Protein AF-A0AAE1UMB3-F1 (afdb_monomer_lite)

InterPro domains:
  IPR001263 Phosphoinositide 3-kinase, accessory (PIK) domain [PF00613] (121-258)
  IPR001263 Phosphoinositide 3-kinase, accessory (PIK) domain [PS51545] (76-251)
  IPR001263 Phosphoinositide 3-kinase, accessory (PIK) domain [SM00145] (77-269)
  IPR015433 Phosphatidylinositol 3-/4-kinase [PTHR10048] (35-441)
  IPR016024 Armadillo-type fold [SSF48371] (66-248)
  IPR042236 Phosphoinositide 3-kinase, accessory (PIK) domain superfamily [G3DSA:1.25.40.70] (100-262)

Organism: NCBI:txid243964

Structure (mmCIF, N/CA/C/O backbone):
data_AF-A0AAE1UMB3-F1
#
_entry.id   AF-A0AAE1UMB3-F1
#
loop_
_atom_site.group_PDB
_atom_site.id
_atom_site.type_symbol
_atom_site.label_atom_id
_atom_site.label_alt_id
_atom_site.label_comp_id
_atom_site.label_asym_id
_atom_site.label_entity_id
_atom_site.label_seq_id
_atom_site.pdbx_PDB_ins_code
_atom_site.Cartn_x
_atom_site.Cartn_y
_atom_site.Cartn_z
_atom_site.occupancy
_atom_site.B_iso_or_equiv
_atom_site.auth_seq_id
_atom_site.auth_comp_id
_atom_site.auth_asym_id
_atom_site.auth_atom_id
_atom_site.pdbx_PDB_model_num
ATOM 1 N N . MET A 1 1 ? -1.606 -32.234 -23.455 1.00 69.06 1 MET A N 1
ATOM 2 C CA . MET A 1 1 ? -0.488 -33.076 -23.943 1.00 69.06 1 MET A CA 1
ATOM 3 C C . MET A 1 1 ? 0.681 -33.074 -22.964 1.00 69.06 1 MET A C 1
ATOM 5 O O . MET A 1 1 ? 0.709 -33.967 -22.136 1.00 69.06 1 MET A O 1
ATOM 9 N N . LEU A 1 2 ? 1.576 -32.078 -22.956 1.00 71.38 2 LEU A N 1
ATOM 10 C CA . LEU A 1 2 ? 2.803 -32.092 -22.127 1.00 71.38 2 LEU A CA 1
ATOM 11 C C . LEU A 1 2 ? 2.550 -32.263 -20.606 1.00 71.38 2 LEU A C 1
ATOM 13 O O . LEU A 1 2 ? 3.271 -32.987 -19.930 1.00 71.38 2 LEU A O 1
ATOM 17 N N . GLU A 1 3 ? 1.472 -31.671 -20.087 1.00 73.88 3 GLU A N 1
ATOM 18 C CA . GLU A 1 3 ? 1.009 -31.843 -18.697 1.00 73.88 3 GLU A CA 1
ATOM 19 C C . GLU A 1 3 ? 0.528 -33.277 -18.398 1.00 73.88 3 GLU A C 1
ATOM 21 O O . GLU A 1 3 ? 0.853 -33.836 -17.355 1.00 73.88 3 GLU A O 1
ATOM 26 N N . ILE A 1 4 ? -0.154 -33.908 -19.361 1.00 75.56 4 ILE A N 1
ATOM 27 C CA . ILE A 1 4 ? -0.625 -35.300 -19.279 1.00 75.56 4 ILE A CA 1
ATOM 28 C C . ILE A 1 4 ? 0.569 -36.263 -19.295 1.00 75.56 4 ILE A C 1
ATOM 30 O O . ILE A 1 4 ? 0.619 -37.154 -18.459 1.00 75.56 4 ILE A O 1
ATOM 34 N N . LEU A 1 5 ? 1.572 -36.039 -20.154 1.00 76.50 5 LEU A N 1
ATOM 35 C CA . LEU A 1 5 ? 2.830 -36.806 -20.147 1.00 76.50 5 LEU A CA 1
ATOM 36 C C . LEU A 1 5 ? 3.576 -36.684 -18.808 1.00 76.50 5 LEU A C 1
ATOM 38 O O . LEU A 1 5 ? 4.099 -37.666 -18.295 1.00 76.50 5 LEU A O 1
ATOM 42 N N . ASN A 1 6 ? 3.597 -35.495 -18.197 1.00 77.56 6 ASN A N 1
ATOM 43 C CA . ASN A 1 6 ? 4.201 -35.304 -16.875 1.00 77.56 6 ASN A CA 1
ATOM 44 C C . ASN A 1 6 ? 3.431 -36.060 -15.772 1.00 77.56 6 ASN A C 1
ATOM 46 O O . ASN A 1 6 ? 4.038 -36.564 -14.832 1.00 77.56 6 ASN A O 1
ATOM 50 N N . VAL A 1 7 ? 2.103 -36.171 -15.878 1.00 77.69 7 VAL A N 1
ATOM 51 C CA . VAL A 1 7 ? 1.281 -36.973 -14.956 1.00 77.69 7 VAL A CA 1
ATOM 52 C C . VAL A 1 7 ? 1.463 -38.477 -15.203 1.00 77.69 7 VAL A C 1
ATOM 54 O O . VAL A 1 7 ? 1.758 -39.208 -14.261 1.00 77.69 7 VAL A O 1
ATOM 57 N N . LEU A 1 8 ? 1.405 -38.954 -16.448 1.00 76.62 8 LEU A N 1
ATOM 58 C CA . LEU A 1 8 ? 1.645 -40.363 -16.789 1.00 76.62 8 LEU A CA 1
ATOM 59 C C . LEU A 1 8 ? 3.060 -40.815 -16.379 1.00 76.62 8 LEU A C 1
ATOM 61 O O . LEU A 1 8 ? 3.196 -41.821 -15.682 1.00 76.62 8 LEU A O 1
ATOM 65 N N . GLY A 1 9 ? 4.091 -40.007 -16.640 1.00 77.12 9 GLY A N 1
ATOM 66 C CA . GLY A 1 9 ? 5.466 -40.250 -16.187 1.00 77.12 9 GLY A CA 1
ATOM 67 C C . GLY A 1 9 ? 5.675 -40.198 -14.661 1.00 77.12 9 GLY A C 1
ATOM 68 O O . GLY A 1 9 ? 6.664 -40.744 -14.160 1.00 77.12 9 GLY A O 1
ATOM 69 N N . LYS A 1 10 ? 4.752 -39.589 -13.897 1.00 77.94 10 LYS A N 1
ATOM 70 C CA . LYS A 1 10 ? 4.671 -39.743 -12.429 1.00 77.94 10 LYS A CA 1
ATOM 71 C C . LYS A 1 10 ? 3.988 -41.062 -12.042 1.00 77.94 10 LYS A C 1
ATOM 73 O O . LYS A 1 10 ? 4.470 -41.721 -11.127 1.00 77.94 10 LYS A O 1
ATOM 78 N N . SER A 1 11 ? 2.939 -41.488 -12.759 1.00 74.81 11 SER A N 1
ATOM 79 C CA . SER A 1 11 ? 2.193 -42.737 -12.483 1.00 74.81 11 SER A CA 1
ATOM 80 C C . SER A 1 11 ? 3.076 -43.994 -12.474 1.00 74.81 11 SER A C 1
ATOM 82 O O . SER A 1 11 ? 2.797 -44.945 -11.742 1.00 74.81 11 SER A O 1
ATOM 84 N N . LEU A 1 12 ? 4.165 -43.973 -13.252 1.00 74.81 12 LEU A N 1
ATOM 85 C CA . LEU A 1 12 ? 5.166 -45.040 -13.360 1.00 74.81 12 LEU A CA 1
ATOM 86 C C . LEU A 1 12 ? 6.055 -45.204 -12.114 1.00 74.81 12 LEU A C 1
ATOM 88 O O . LEU A 1 12 ? 6.785 -46.191 -12.025 1.00 74.81 12 LEU A O 1
ATOM 92 N N . LYS A 1 13 ? 6.029 -44.233 -11.190 1.00 75.62 13 LYS A N 1
ATOM 93 C CA . LYS A 1 13 ? 6.886 -44.156 -9.991 1.00 75.62 13 LYS A CA 1
ATOM 94 C C . LYS A 1 13 ? 6.116 -44.289 -8.674 1.00 75.62 13 LYS A C 1
ATOM 96 O O . LYS A 1 13 ? 6.735 -44.238 -7.615 1.00 75.62 13 LYS A O 1
ATOM 101 N N . LEU A 1 14 ? 4.791 -44.395 -8.743 1.00 71.44 14 LEU A N 1
ATOM 102 C CA . LEU A 1 14 ? 3.937 -44.661 -7.589 1.00 71.44 14 LEU A CA 1
ATOM 103 C C . LEU A 1 14 ? 3.948 -46.162 -7.284 1.00 71.44 14 LEU A C 1
ATOM 105 O O . LEU A 1 14 ? 4.158 -46.972 -8.191 1.00 71.44 14 LEU A O 1
ATOM 109 N N . ASP A 1 15 ? 3.710 -46.522 -6.023 1.00 64.75 15 ASP A N 1
ATOM 110 C CA . ASP A 1 15 ? 3.503 -47.918 -5.639 1.00 64.75 15 ASP A CA 1
ATOM 111 C C . ASP A 1 15 ? 2.276 -48.492 -6.387 1.00 64.75 15 ASP A C 1
ATOM 113 O O . ASP A 1 15 ? 1.449 -47.766 -6.945 1.00 64.75 15 ASP A O 1
ATOM 117 N N . ILE A 1 16 ? 2.173 -49.813 -6.454 1.00 63.59 16 ILE A N 1
ATOM 118 C CA . ILE A 1 16 ? 1.037 -50.515 -7.062 1.00 63.59 16 ILE A CA 1
ATOM 119 C C . ILE A 1 16 ? -0.040 -50.799 -5.997 1.00 63.59 16 ILE A C 1
ATOM 121 O O . ILE A 1 16 ? -1.206 -50.971 -6.336 1.00 63.59 16 ILE A O 1
ATOM 125 N N . ASN A 1 17 ? 0.334 -50.803 -4.712 1.00 62.38 17 ASN A N 1
ATOM 126 C CA . ASN A 1 17 ? -0.489 -51.302 -3.605 1.00 62.38 17 ASN A CA 1
ATOM 127 C C . ASN A 1 17 ? -1.346 -50.235 -2.884 1.00 62.38 17 ASN A C 1
ATOM 129 O O . ASN A 1 17 ? -2.020 -50.570 -1.911 1.00 62.38 17 ASN A O 1
ATOM 133 N N . GLU A 1 18 ? -1.333 -48.967 -3.312 1.00 59.94 18 GLU A N 1
ATOM 134 C CA . GLU A 1 18 ? -2.235 -47.932 -2.775 1.00 59.94 18 GLU A CA 1
ATOM 135 C C . GLU A 1 18 ? -3.535 -47.884 -3.602 1.00 59.94 18 GLU A C 1
ATOM 137 O O . GLU A 1 18 ? -3.507 -47.720 -4.821 1.00 59.94 18 GLU A O 1
ATOM 142 N N . GLU A 1 19 ? -4.697 -48.034 -2.962 1.00 51.94 19 GLU A N 1
ATOM 143 C CA . GLU A 1 19 ? -5.986 -48.015 -3.669 1.00 51.94 19 GLU A CA 1
ATOM 144 C C . GLU A 1 19 ? -6.413 -46.583 -4.065 1.00 51.94 19 GLU A C 1
ATOM 146 O O . GLU A 1 19 ? -6.295 -45.644 -3.278 1.00 51.94 19 GLU A O 1
ATOM 151 N N . ASN A 1 20 ? -7.008 -46.443 -5.260 1.00 54.75 20 ASN A N 1
ATOM 152 C CA . ASN A 1 20 ? -7.552 -45.206 -5.862 1.00 54.75 20 ASN A CA 1
ATOM 153 C C . ASN A 1 20 ? -6.532 -44.164 -6.379 1.00 54.75 20 ASN A C 1
ATOM 155 O O . ASN A 1 20 ? -6.487 -43.016 -5.935 1.00 54.75 20 ASN A O 1
ATOM 159 N N . PHE A 1 21 ? -5.795 -44.520 -7.436 1.00 66.81 21 PHE A N 1
ATOM 160 C CA . PHE A 1 21 ? -4.943 -43.591 -8.193 1.00 66.81 21 PHE A CA 1
ATOM 161 C C . PHE A 1 21 ? -5.712 -42.684 -9.178 1.00 66.81 21 PHE A C 1
ATOM 163 O O . PHE A 1 21 ? -5.588 -42.819 -10.400 1.00 66.81 21 PHE A O 1
ATOM 170 N N . GLU A 1 22 ? -6.460 -41.711 -8.655 1.00 67.44 22 GLU A N 1
ATOM 171 C CA . GLU A 1 22 ? -6.911 -40.543 -9.427 1.00 67.44 22 GLU A CA 1
ATOM 172 C C . GLU A 1 22 ? -5.889 -39.402 -9.350 1.00 67.44 22 GLU A C 1
ATOM 174 O O . GLU A 1 22 ? -5.685 -38.801 -8.295 1.00 67.44 22 GLU A O 1
ATOM 179 N N . MET A 1 23 ? -5.284 -39.039 -10.484 1.00 70.00 23 MET A N 1
ATOM 180 C CA . MET A 1 23 ? -4.438 -37.845 -10.579 1.00 70.00 23 MET A CA 1
ATOM 181 C C . MET A 1 23 ? -5.160 -36.711 -11.303 1.00 70.00 23 MET A C 1
ATOM 183 O O . MET A 1 23 ? -5.593 -36.863 -12.444 1.00 70.00 23 MET A O 1
ATOM 187 N N . LYS A 1 24 ? -5.262 -35.550 -10.650 1.00 73.25 24 LYS A N 1
ATOM 188 C CA . LYS A 1 24 ? -5.774 -34.313 -11.257 1.00 73.25 24 LYS A CA 1
ATOM 189 C C . LYS A 1 24 ? -4.724 -33.689 -12.178 1.00 73.25 24 LYS A C 1
ATOM 191 O O . LYS A 1 24 ? -3.527 -33.780 -11.909 1.00 73.25 24 LYS A O 1
ATOM 196 N N . LEU A 1 25 ? -5.187 -33.036 -13.240 1.00 74.56 25 LEU A N 1
ATOM 197 C CA . LEU A 1 25 ? -4.378 -32.119 -14.042 1.00 74.56 25 LEU A CA 1
ATOM 198 C C . LEU A 1 25 ? -4.429 -30.725 -13.400 1.00 74.56 25 LEU A C 1
ATOM 200 O O . LEU A 1 25 ? -5.499 -30.268 -13.000 1.00 74.56 25 LEU A O 1
ATOM 204 N N . ASP A 1 26 ? -3.282 -30.053 -13.294 1.00 63.38 26 ASP A N 1
ATOM 205 C CA . ASP A 1 26 ? -3.151 -28.785 -12.560 1.00 63.38 26 ASP A CA 1
ATOM 206 C C . ASP A 1 26 ? -3.945 -27.638 -13.217 1.00 63.38 26 ASP A C 1
ATOM 208 O O . ASP A 1 26 ? -4.299 -26.667 -12.549 1.00 63.38 26 ASP A O 1
ATOM 212 N N . LYS A 1 27 ? -4.214 -27.726 -14.530 1.00 66.81 27 LYS A N 1
ATOM 213 C CA . LYS A 1 27 ? -4.823 -26.641 -15.328 1.00 66.81 27 LYS A CA 1
ATOM 214 C C . LYS A 1 27 ? -6.141 -26.995 -16.013 1.00 66.81 27 LYS A C 1
ATOM 216 O O . LYS A 1 27 ? -6.671 -26.172 -16.759 1.00 66.81 27 LYS A O 1
ATOM 221 N N . ILE A 1 28 ? -6.653 -28.213 -15.833 1.00 73.62 28 ILE A N 1
ATOM 222 C CA . ILE A 1 28 ? -7.820 -28.718 -16.571 1.00 73.62 28 ILE A CA 1
ATOM 223 C C . ILE A 1 28 ? -8.688 -29.559 -15.619 1.00 73.62 28 ILE A C 1
ATOM 225 O O . ILE A 1 28 ? -8.135 -30.418 -14.936 1.00 73.62 28 ILE A O 1
ATOM 229 N N . PRO A 1 29 ? -10.026 -29.381 -15.569 1.00 72.69 29 PRO A N 1
ATOM 230 C CA . PRO A 1 29 ? -10.909 -30.087 -14.630 1.00 72.69 29 PRO A CA 1
ATOM 231 C C . PRO A 1 29 ? -11.186 -31.558 -15.018 1.00 72.69 29 PRO A C 1
ATOM 233 O O . PRO A 1 29 ? -12.328 -32.008 -14.997 1.00 72.69 29 PRO A O 1
ATOM 236 N N . TYR A 1 30 ? -10.142 -32.317 -15.359 1.00 74.12 30 TYR A N 1
ATOM 237 C CA . TYR A 1 30 ? -10.202 -33.754 -15.629 1.00 74.12 30 TYR A CA 1
ATOM 238 C C . TYR A 1 30 ? -9.194 -34.513 -14.758 1.00 74.12 30 TYR A C 1
ATOM 240 O O . TYR A 1 30 ? -8.055 -34.073 -14.570 1.00 74.12 30 TYR A O 1
ATOM 248 N N . THR A 1 31 ? -9.613 -35.671 -14.251 1.00 77.81 31 THR A N 1
ATOM 249 C CA . THR A 1 31 ? -8.753 -36.657 -13.591 1.00 77.81 31 THR A CA 1
ATOM 250 C C . THR A 1 31 ? -8.310 -37.742 -14.568 1.00 77.81 31 THR A C 1
ATOM 252 O O . THR A 1 31 ? -9.010 -38.085 -15.520 1.00 77.81 31 THR A O 1
ATOM 255 N N . ILE A 1 32 ? -7.121 -38.288 -14.325 1.00 75.38 32 ILE A N 1
ATOM 256 C CA . ILE A 1 32 ? -6.604 -39.489 -14.975 1.00 75.38 32 ILE A CA 1
ATOM 257 C C . ILE A 1 32 ? -6.656 -40.611 -13.940 1.00 75.38 32 ILE A C 1
ATOM 259 O O . ILE A 1 32 ? -5.933 -40.569 -12.942 1.00 75.38 32 ILE A O 1
ATOM 263 N N . HIS A 1 33 ? -7.498 -41.614 -14.189 1.00 77.19 33 HIS A N 1
ATOM 264 C CA . HIS A 1 33 ? -7.456 -42.881 -13.463 1.00 77.19 33 HIS A CA 1
ATOM 265 C C . HIS A 1 33 ? -6.247 -43.683 -13.957 1.00 77.19 33 HIS A C 1
ATOM 267 O O . HIS A 1 33 ? -6.112 -43.936 -15.157 1.00 77.19 33 HIS A O 1
ATOM 273 N N . CYS A 1 34 ? -5.351 -44.071 -13.054 1.00 69.56 34 CYS A N 1
ATOM 274 C CA . CYS A 1 34 ? -4.187 -44.876 -13.419 1.00 69.56 34 CYS A CA 1
ATOM 275 C C . CYS A 1 34 ? -4.557 -46.360 -13.472 1.00 69.56 34 CYS A C 1
ATOM 277 O O . CYS A 1 34 ? -5.258 -46.856 -12.595 1.00 69.56 34 CYS A O 1
ATOM 279 N N . ALA A 1 35 ? -4.035 -47.084 -14.463 1.00 70.69 35 ALA A N 1
ATOM 280 C CA . ALA A 1 35 ? -4.241 -48.526 -14.563 1.00 70.69 35 ALA A CA 1
ATOM 281 C C . ALA A 1 35 ? -3.653 -49.287 -13.357 1.00 70.69 35 ALA A C 1
ATOM 283 O O . ALA A 1 35 ? -2.654 -48.868 -12.764 1.00 70.69 35 ALA A O 1
ATOM 284 N N . GLU A 1 36 ? -4.252 -50.432 -13.036 1.00 67.19 36 GLU A N 1
ATOM 285 C CA . GLU A 1 36 ? -3.910 -51.267 -11.874 1.00 67.19 36 GLU A CA 1
ATOM 286 C C . GLU A 1 36 ? -2.511 -51.902 -11.974 1.00 67.19 36 GLU A C 1
ATOM 288 O O . GLU A 1 36 ? -1.860 -52.130 -10.963 1.00 67.19 36 GLU A O 1
ATOM 293 N N . THR A 1 37 ? -2.004 -52.143 -13.187 1.00 76.44 37 THR A N 1
ATOM 294 C CA . THR A 1 37 ? -0.713 -52.816 -13.428 1.00 76.44 37 THR A CA 1
ATOM 295 C C . THR A 1 37 ? 0.318 -51.893 -14.074 1.00 76.44 37 THR A C 1
ATOM 297 O O . THR A 1 37 ? -0.013 -51.143 -14.999 1.00 76.44 37 THR A O 1
ATOM 300 N N . GLN A 1 38 ? 1.587 -52.010 -13.668 1.00 75.94 38 GLN A N 1
ATOM 301 C CA . GLN A 1 38 ? 2.686 -51.177 -14.176 1.00 75.94 38 GLN A CA 1
ATOM 302 C C . GLN A 1 38 ? 2.889 -51.297 -15.697 1.00 75.94 38 GLN A C 1
ATOM 304 O O . GLN A 1 38 ? 3.101 -50.277 -16.350 1.00 75.94 38 GLN A O 1
ATOM 309 N N . ASP A 1 39 ? 2.740 -52.495 -16.272 1.00 78.44 39 ASP A N 1
ATOM 310 C CA . ASP A 1 39 ? 2.879 -52.727 -17.719 1.00 78.44 39 ASP A CA 1
ATOM 311 C C . ASP A 1 39 ? 1.848 -51.930 -18.533 1.00 78.44 39 ASP A C 1
ATOM 313 O O . ASP A 1 39 ? 2.180 -51.311 -19.542 1.00 78.44 39 ASP A O 1
ATOM 317 N N . VAL A 1 40 ? 0.599 -51.866 -18.058 1.00 79.69 40 VAL A N 1
ATOM 318 C CA . VAL A 1 40 ? -0.459 -51.068 -18.700 1.00 79.69 40 VAL A CA 1
ATOM 319 C C . VAL A 1 40 ? -0.208 -49.567 -18.517 1.00 79.69 40 VAL A C 1
ATOM 321 O O . VAL A 1 40 ? -0.443 -48.807 -19.455 1.00 79.69 40 VAL A O 1
ATOM 324 N N . ARG A 1 41 ? 0.346 -49.116 -17.378 1.00 78.81 41 ARG A N 1
ATOM 325 C CA . ARG A 1 41 ? 0.790 -47.713 -17.230 1.00 78.81 41 ARG A CA 1
ATOM 326 C C . ARG A 1 41 ? 1.901 -47.369 -18.234 1.00 78.81 41 ARG A C 1
ATOM 328 O O . ARG A 1 41 ? 1.836 -46.311 -18.854 1.00 78.81 41 ARG A O 1
ATOM 335 N N . GLN A 1 42 ? 2.874 -48.263 -18.447 1.00 80.31 42 GLN A N 1
ATOM 336 C CA . GLN A 1 42 ? 3.936 -48.083 -19.451 1.00 80.31 42 GLN A CA 1
ATOM 337 C C . GLN A 1 42 ? 3.384 -48.085 -20.883 1.00 80.31 42 GLN A C 1
ATOM 339 O O . GLN A 1 42 ? 3.784 -47.249 -21.690 1.00 80.31 42 GLN A O 1
ATOM 344 N N . ALA A 1 43 ? 2.436 -48.973 -21.197 1.00 83.00 43 ALA A N 1
ATOM 345 C CA . ALA A 1 43 ? 1.781 -49.008 -22.502 1.00 83.00 43 ALA A CA 1
ATOM 346 C C . ALA A 1 43 ? 0.992 -47.718 -22.790 1.00 83.00 43 ALA A C 1
ATOM 348 O O . ALA A 1 43 ? 1.094 -47.183 -23.891 1.00 83.00 43 ALA A O 1
ATOM 349 N N . ILE A 1 44 ? 0.262 -47.183 -21.802 1.00 81.88 44 ILE A N 1
ATOM 350 C CA . ILE A 1 44 ? -0.487 -45.921 -21.928 1.00 81.88 44 ILE A CA 1
ATOM 351 C C . ILE A 1 44 ? 0.458 -44.722 -22.085 1.00 81.88 44 ILE A C 1
ATOM 353 O O . ILE A 1 44 ? 0.221 -43.884 -22.952 1.00 81.88 44 ILE A O 1
ATOM 357 N N . ASP A 1 45 ? 1.536 -44.634 -21.298 1.00 80.75 45 ASP A N 1
ATOM 358 C CA . ASP A 1 45 ? 2.537 -43.565 -21.444 1.00 80.75 45 ASP A CA 1
ATOM 359 C C . ASP A 1 45 ? 3.228 -43.626 -22.819 1.00 80.75 45 ASP A C 1
ATOM 361 O O . ASP A 1 45 ? 3.380 -42.604 -23.488 1.00 80.75 45 ASP A O 1
ATOM 365 N N . SER A 1 46 ? 3.555 -44.831 -23.299 1.00 80.69 46 SER A N 1
ATOM 366 C CA . SER A 1 46 ? 4.174 -45.044 -24.611 1.00 80.69 46 SER A CA 1
ATOM 367 C C . SER A 1 46 ? 3.235 -44.715 -25.782 1.00 80.69 46 SER A C 1
ATOM 369 O O . SER A 1 46 ? 3.643 -43.990 -26.689 1.00 80.69 46 SER A O 1
ATOM 371 N N . ASP A 1 47 ? 1.974 -45.162 -25.749 1.00 82.56 47 ASP A N 1
ATOM 372 C CA . ASP A 1 47 ? 0.952 -44.843 -26.761 1.00 82.56 47 ASP A CA 1
ATOM 373 C C . ASP A 1 47 ? 0.608 -43.344 -26.762 1.00 82.56 47 ASP A C 1
ATOM 375 O O . ASP A 1 47 ? 0.580 -42.706 -27.816 1.00 82.56 47 ASP A O 1
ATOM 379 N N . PHE A 1 48 ? 0.436 -42.730 -25.588 1.00 80.56 48 PHE A N 1
ATOM 380 C CA . PHE A 1 48 ? 0.183 -41.292 -25.496 1.00 80.56 48 PHE A CA 1
ATOM 381 C C . PHE A 1 48 ? 1.395 -40.466 -25.963 1.00 80.56 48 PHE A C 1
ATOM 383 O O . PHE A 1 48 ? 1.228 -39.469 -26.666 1.00 80.56 48 PHE A O 1
ATOM 390 N N . SER A 1 49 ? 2.619 -40.907 -25.657 1.00 77.50 49 SER A N 1
ATOM 391 C CA . SER A 1 49 ? 3.862 -40.315 -26.172 1.00 77.50 49 SER A CA 1
ATOM 392 C C . SER A 1 49 ? 4.004 -40.474 -27.690 1.00 77.50 49 SER A C 1
ATOM 394 O O . SER A 1 49 ? 4.428 -39.533 -28.365 1.00 77.50 49 SER A O 1
ATOM 396 N N . ALA A 1 50 ? 3.597 -41.611 -28.261 1.00 78.06 50 ALA A N 1
ATOM 397 C CA . ALA A 1 50 ? 3.560 -41.820 -29.707 1.00 78.06 50 ALA A CA 1
ATOM 398 C C . ALA A 1 50 ? 2.548 -40.881 -30.388 1.00 78.06 50 ALA A C 1
ATOM 400 O O . ALA A 1 50 ? 2.915 -40.159 -31.313 1.00 78.06 50 ALA A O 1
ATOM 401 N N . ARG A 1 51 ? 1.318 -40.772 -29.873 1.00 73.75 51 ARG A N 1
ATOM 402 C CA . ARG A 1 51 ? 0.292 -39.850 -30.403 1.00 73.75 51 ARG A CA 1
ATOM 403 C C . ARG A 1 51 ? 0.663 -38.375 -30.227 1.00 73.75 51 ARG A C 1
ATOM 405 O O . ARG A 1 51 ? 0.389 -37.550 -31.095 1.00 73.75 51 ARG A O 1
ATOM 412 N N . CYS A 1 52 ? 1.369 -38.016 -29.153 1.00 67.81 52 CYS A N 1
ATOM 413 C CA . CYS A 1 52 ? 1.973 -36.685 -29.029 1.00 67.81 52 CYS A CA 1
ATOM 414 C C . CYS A 1 52 ? 3.051 -36.412 -30.096 1.00 67.81 52 CYS A C 1
ATOM 416 O O . CYS A 1 52 ? 3.278 -35.252 -30.429 1.00 67.81 52 CYS A O 1
ATOM 418 N N . GLN A 1 53 ? 3.691 -37.441 -30.662 1.00 63.12 53 GLN A N 1
ATOM 419 C CA . GLN A 1 53 ? 4.613 -37.296 -31.795 1.00 63.12 53 GLN A CA 1
ATOM 420 C C . GLN A 1 53 ? 3.911 -37.265 -33.160 1.00 63.12 53 GLN A C 1
ATOM 422 O O . GLN A 1 53 ? 4.508 -36.752 -34.107 1.00 63.12 53 GLN A O 1
ATOM 427 N N . GLU A 1 54 ? 2.681 -37.774 -33.269 1.00 59.75 54 GLU A N 1
ATOM 428 C CA . GLU A 1 54 ? 1.809 -37.570 -34.437 1.00 59.75 54 GLU A CA 1
ATOM 429 C C . GLU A 1 54 ? 1.295 -36.121 -34.491 1.00 59.75 54 GLU A C 1
ATOM 431 O O . GLU A 1 54 ? 1.213 -35.531 -35.564 1.00 59.75 54 GLU A O 1
ATOM 436 N N . HIS A 1 55 ? 1.063 -35.493 -33.333 1.00 59.81 55 HIS A N 1
ATOM 437 C CA . HIS A 1 55 ? 0.735 -34.067 -33.203 1.00 59.81 55 HIS A CA 1
ATOM 438 C C . HIS A 1 55 ? 1.956 -33.118 -33.218 1.00 59.81 55 HIS A C 1
ATOM 440 O O . HIS A 1 55 ? 1.916 -32.045 -32.609 1.00 59.81 55 HIS A O 1
ATOM 446 N N . LYS A 1 56 ? 3.035 -33.470 -33.932 1.00 60.25 56 LYS A N 1
ATOM 447 C CA . LYS A 1 56 ? 4.124 -32.522 -34.236 1.00 60.25 56 LYS A CA 1
ATOM 448 C C . LYS A 1 56 ? 3.601 -31.393 -35.118 1.00 60.25 56 LYS A C 1
ATOM 450 O O . LYS A 1 56 ? 2.938 -31.645 -36.121 1.00 60.25 56 LYS A O 1
ATOM 455 N N . ILE A 1 57 ? 3.940 -30.152 -34.778 1.00 66.25 57 ILE A N 1
ATOM 456 C CA . ILE A 1 57 ? 3.581 -29.002 -35.615 1.00 66.25 57 ILE A CA 1
ATOM 457 C C . ILE A 1 57 ? 4.516 -28.993 -36.832 1.00 66.25 57 ILE A C 1
ATOM 459 O O . ILE A 1 57 ? 5.739 -29.080 -36.690 1.00 66.25 57 ILE A O 1
ATOM 463 N N . GLU A 1 58 ? 3.964 -28.891 -38.044 1.00 73.12 58 GLU A N 1
ATOM 464 C CA . GLU A 1 58 ? 4.781 -28.826 -39.259 1.00 73.12 58 GLU A CA 1
ATOM 465 C C . GLU A 1 58 ? 5.768 -27.646 -39.184 1.00 73.12 58 GLU A C 1
ATOM 467 O O . GLU A 1 58 ? 5.398 -26.508 -38.898 1.00 73.12 58 GLU A O 1
ATOM 472 N N . GLY A 1 59 ? 7.058 -27.928 -39.393 1.00 75.00 59 GLY A N 1
ATOM 473 C CA . GLY A 1 59 ? 8.134 -26.939 -39.257 1.00 75.00 59 GLY A CA 1
ATOM 474 C C . GLY A 1 59 ? 8.688 -26.725 -37.837 1.00 75.00 59 GLY A C 1
ATOM 475 O O . GLY A 1 59 ? 9.660 -25.984 -37.691 1.00 75.00 59 GLY A O 1
ATOM 476 N N . GLU A 1 60 ? 8.179 -27.395 -36.795 1.00 80.19 60 GLU A N 1
ATOM 477 C CA . GLU A 1 60 ? 8.675 -27.254 -35.408 1.00 80.19 60 GLU A CA 1
ATOM 478 C C . GLU A 1 60 ? 10.185 -27.536 -35.272 1.00 80.19 60 GLU A C 1
ATOM 480 O O . GLU A 1 60 ? 10.905 -26.818 -34.571 1.00 80.19 60 GLU A O 1
ATOM 485 N N . ASN A 1 61 ? 10.698 -28.523 -36.013 1.00 80.88 61 ASN A N 1
ATOM 486 C CA . ASN A 1 61 ? 12.131 -28.830 -36.077 1.00 80.88 61 ASN A CA 1
ATOM 487 C C . ASN A 1 61 ? 12.949 -27.669 -36.674 1.00 80.88 61 ASN A C 1
ATOM 489 O O . ASN A 1 61 ? 14.056 -27.385 -36.213 1.00 80.88 61 ASN A O 1
ATOM 493 N N . SER A 1 62 ? 12.407 -26.962 -37.669 1.00 83.81 62 SER A N 1
ATOM 494 C CA . SER A 1 62 ? 13.040 -25.789 -38.285 1.00 83.81 62 SER A CA 1
ATOM 495 C C . SER A 1 62 ? 13.047 -24.596 -37.327 1.00 83.81 62 SER A C 1
ATOM 497 O O . SER A 1 62 ? 14.073 -23.932 -37.190 1.00 83.81 62 SER A O 1
ATOM 499 N N . ILE A 1 63 ? 11.948 -24.374 -36.596 1.00 83.12 63 ILE A N 1
ATOM 500 C CA . ILE A 1 63 ? 11.852 -23.349 -35.542 1.00 83.12 63 ILE A CA 1
ATOM 501 C C . ILE A 1 63 ? 12.845 -23.650 -34.409 1.00 83.12 63 ILE A C 1
ATOM 503 O O . ILE A 1 63 ? 13.548 -22.754 -33.944 1.00 83.12 63 ILE A O 1
ATOM 507 N N . SER A 1 64 ? 12.962 -24.915 -34.004 1.00 82.62 64 SER A N 1
ATOM 508 C CA . SER A 1 64 ? 13.918 -25.366 -32.985 1.00 82.62 64 SER A CA 1
ATOM 509 C C . SER A 1 64 ? 15.370 -25.194 -33.441 1.00 82.62 64 SER A C 1
ATOM 511 O O . SER A 1 64 ? 16.200 -24.713 -32.673 1.00 82.62 64 SER A O 1
ATOM 513 N N . THR A 1 65 ? 15.663 -25.496 -34.709 1.00 85.06 65 THR A N 1
ATOM 514 C CA . THR A 1 65 ? 16.986 -25.280 -35.323 1.00 85.06 65 THR A CA 1
ATOM 515 C C . THR A 1 65 ? 17.341 -23.791 -35.385 1.00 85.06 65 THR A C 1
ATOM 517 O O . THR A 1 65 ? 18.459 -23.410 -35.048 1.00 85.06 65 THR A O 1
ATOM 520 N N . TRP A 1 66 ? 16.385 -22.928 -35.748 1.00 83.94 66 TRP A N 1
ATOM 521 C CA . TRP A 1 66 ? 16.565 -21.473 -35.741 1.00 83.94 66 TRP A CA 1
ATOM 522 C C . TRP A 1 66 ? 16.768 -20.924 -34.321 1.00 83.94 66 TRP A C 1
ATOM 524 O O . TRP A 1 66 ? 17.660 -20.111 -34.089 1.00 83.94 66 TRP A O 1
ATOM 534 N N . ARG A 1 67 ? 16.005 -21.421 -33.339 1.00 82.50 67 ARG A N 1
ATOM 535 C CA . ARG A 1 67 ? 16.141 -21.054 -31.919 1.00 82.50 67 ARG A CA 1
ATOM 536 C C . ARG A 1 67 ? 17.472 -21.505 -31.308 1.00 82.50 67 ARG A C 1
ATOM 538 O O . ARG A 1 67 ? 17.967 -20.845 -30.400 1.00 82.50 67 ARG A O 1
ATOM 545 N N . ALA A 1 68 ? 18.042 -22.610 -31.787 1.00 81.81 68 ALA A N 1
ATOM 546 C CA . ALA A 1 68 ? 19.352 -23.106 -31.368 1.00 81.81 68 ALA A CA 1
ATOM 547 C C . ALA A 1 68 ? 20.533 -22.317 -31.974 1.00 81.81 68 ALA A C 1
ATOM 549 O O . ALA A 1 68 ? 21.683 -22.567 -31.613 1.00 81.81 68 ALA A O 1
ATOM 550 N N . HIS A 1 69 ? 20.279 -21.372 -32.887 1.00 83.12 69 HIS A N 1
ATOM 551 C CA . HIS A 1 69 ? 21.328 -20.591 -33.533 1.00 83.12 69 HIS A CA 1
ATOM 552 C C . HIS A 1 69 ? 21.985 -19.606 -32.549 1.00 83.12 69 HIS A C 1
ATOM 554 O O . HIS A 1 69 ? 21.319 -18.793 -31.908 1.00 83.12 69 HIS A O 1
ATOM 560 N N . SER A 1 70 ? 23.312 -19.667 -32.421 1.00 77.44 70 SER A N 1
ATOM 561 C CA . SER A 1 70 ? 24.073 -18.841 -31.480 1.00 77.44 70 SER A CA 1
ATOM 562 C C . SER A 1 70 ? 24.352 -17.443 -32.044 1.00 77.44 70 SER A C 1
ATOM 564 O O . SER A 1 70 ? 25.194 -17.279 -32.928 1.00 77.44 70 SER A O 1
ATOM 566 N N . PHE A 1 71 ? 23.690 -16.422 -31.502 1.00 82.38 71 PHE A N 1
ATOM 567 C CA . PHE A 1 71 ? 23.903 -15.020 -31.876 1.00 82.38 71 PHE A CA 1
ATOM 568 C C . PHE A 1 71 ? 25.053 -14.386 -31.078 1.00 82.38 71 PHE A C 1
ATOM 570 O O . PHE A 1 71 ? 25.117 -14.520 -29.855 1.00 82.38 71 PHE A O 1
ATOM 577 N N . THR A 1 72 ? 25.940 -13.649 -31.756 1.00 87.88 72 THR A N 1
ATOM 578 C CA . THR A 1 72 ? 27.023 -12.899 -31.090 1.00 87.88 72 THR A CA 1
ATOM 579 C C . THR A 1 72 ? 26.489 -11.638 -30.403 1.00 87.88 72 THR A C 1
ATOM 581 O O . THR A 1 72 ? 25.459 -11.097 -30.806 1.00 87.88 72 THR A O 1
ATOM 584 N N . GLU A 1 73 ? 27.215 -11.099 -29.417 1.00 88.19 73 GLU A N 1
ATOM 585 C CA . GLU A 1 73 ? 26.892 -9.802 -28.794 1.00 88.19 73 GLU A CA 1
ATOM 586 C C . GLU A 1 73 ? 26.740 -8.673 -29.829 1.00 88.19 73 GLU A C 1
ATOM 588 O O . GLU A 1 73 ? 25.839 -7.839 -29.718 1.00 88.19 73 GLU A O 1
ATOM 593 N N . ARG A 1 74 ? 27.592 -8.661 -30.862 1.00 91.62 74 ARG A N 1
ATOM 594 C CA . ARG A 1 74 ? 27.504 -7.692 -31.959 1.00 91.62 74 ARG A CA 1
ATOM 595 C C . ARG A 1 74 ? 26.186 -7.845 -32.721 1.00 91.62 74 ARG A C 1
ATOM 597 O O . ARG A 1 74 ? 25.484 -6.856 -32.909 1.00 91.62 74 ARG A O 1
ATOM 604 N N . THR A 1 75 ? 25.832 -9.076 -33.090 1.00 91.38 75 THR A N 1
ATOM 605 C CA . THR A 1 75 ? 24.578 -9.385 -33.792 1.00 91.38 75 THR A CA 1
ATOM 606 C C . THR A 1 75 ? 23.360 -9.016 -32.944 1.00 91.38 75 THR A C 1
ATOM 608 O O . THR A 1 75 ? 22.400 -8.461 -33.474 1.00 91.38 75 THR A O 1
ATOM 611 N N . TRP A 1 76 ? 23.402 -9.238 -31.623 1.00 92.88 76 TRP A N 1
ATOM 612 C CA . TRP A 1 76 ? 22.359 -8.766 -30.707 1.00 92.88 76 TRP A CA 1
ATOM 613 C C . TRP A 1 76 ? 22.231 -7.242 -30.725 1.00 92.88 76 TRP A C 1
ATOM 615 O O . TRP A 1 76 ? 21.128 -6.739 -30.905 1.00 92.88 76 TRP A O 1
ATOM 625 N N . LYS A 1 77 ? 23.339 -6.500 -30.608 1.00 93.75 77 LYS A N 1
ATOM 626 C CA . LYS A 1 77 ? 23.336 -5.027 -30.651 1.00 93.75 77 LYS A CA 1
ATOM 627 C C . LYS A 1 77 ? 22.800 -4.477 -31.976 1.00 93.75 77 LYS A C 1
ATOM 629 O O . LYS A 1 77 ? 22.016 -3.534 -31.970 1.00 93.75 77 LYS A O 1
ATOM 634 N N . GLU A 1 78 ? 23.180 -5.074 -33.102 1.00 94.75 78 GLU A N 1
ATOM 635 C CA . GLU A 1 78 ? 22.661 -4.718 -34.431 1.00 94.75 78 GLU A CA 1
ATOM 636 C C . GLU A 1 78 ? 21.154 -5.041 -34.553 1.00 94.75 78 GLU A C 1
ATOM 638 O O . GLU A 1 78 ? 20.387 -4.213 -35.041 1.00 94.75 78 GLU A O 1
ATOM 643 N N . THR A 1 79 ? 20.699 -6.172 -33.998 1.00 93.25 79 THR A N 1
ATOM 644 C CA . THR A 1 79 ? 19.273 -6.562 -33.961 1.00 93.25 79 THR A CA 1
ATOM 645 C C . THR A 1 79 ? 18.429 -5.632 -33.080 1.00 93.25 79 THR A C 1
ATOM 647 O O . THR A 1 79 ? 17.324 -5.261 -33.470 1.00 93.25 79 THR A O 1
ATOM 650 N N . VAL A 1 80 ? 18.931 -5.221 -31.906 1.00 96.00 80 VAL A N 1
ATOM 651 C CA . VAL A 1 80 ? 18.224 -4.284 -31.012 1.00 96.00 80 VAL A CA 1
ATOM 652 C C . VAL A 1 80 ? 18.091 -2.899 -31.647 1.00 96.00 80 VAL A C 1
ATOM 654 O O . VAL A 1 80 ? 17.026 -2.295 -31.542 1.00 96.00 80 VAL A O 1
ATOM 657 N N . LYS A 1 81 ? 19.125 -2.408 -32.345 1.00 96.06 81 LYS A N 1
ATOM 658 C CA . LYS A 1 81 ? 19.054 -1.138 -33.087 1.00 96.06 81 LYS A CA 1
ATOM 659 C C . LYS A 1 81 ? 17.997 -1.183 -34.185 1.00 96.06 81 LYS A C 1
ATOM 661 O O . LYS A 1 81 ? 17.117 -0.332 -34.191 1.00 96.06 81 LYS A O 1
ATOM 666 N N . LEU A 1 82 ? 18.013 -2.221 -35.024 1.00 97.25 82 LEU A N 1
ATOM 667 C CA . LEU A 1 82 ? 16.998 -2.416 -36.062 1.00 97.25 82 LEU A CA 1
ATOM 668 C C . LEU A 1 82 ? 15.581 -2.495 -35.466 1.00 97.25 82 LEU A C 1
ATOM 670 O O . LEU A 1 82 ? 14.652 -1.883 -35.985 1.00 97.25 82 LEU A O 1
ATOM 674 N N . ALA A 1 83 ? 15.408 -3.199 -34.343 1.00 96.38 83 ALA A N 1
ATOM 675 C CA . ALA A 1 83 ? 14.124 -3.252 -33.650 1.00 96.38 83 ALA A CA 1
ATOM 676 C C . ALA A 1 83 ? 13.678 -1.878 -33.122 1.00 96.38 83 ALA A C 1
ATOM 678 O O . ALA A 1 83 ? 12.496 -1.568 -33.218 1.00 96.38 83 ALA A O 1
ATOM 679 N N . TRP A 1 84 ? 14.597 -1.052 -32.610 1.00 97.56 84 TRP A N 1
ATOM 680 C CA . TRP A 1 84 ? 14.316 0.307 -32.127 1.00 97.56 84 TRP A CA 1
ATOM 681 C C . TRP A 1 84 ? 13.985 1.278 -33.269 1.00 97.56 84 TRP A C 1
ATOM 683 O O . TRP A 1 84 ? 13.074 2.090 -33.132 1.00 97.56 84 TRP A O 1
ATOM 693 N N . GLU A 1 85 ? 14.683 1.168 -34.402 1.00 96.94 85 GLU A N 1
ATOM 694 C CA . GLU A 1 85 ? 14.416 1.926 -35.634 1.00 96.94 85 GLU A CA 1
ATOM 695 C C . GLU A 1 85 ? 13.036 1.594 -36.229 1.00 96.94 85 GLU A C 1
ATOM 697 O O . GLU A 1 85 ? 12.362 2.482 -36.745 1.00 96.94 85 GLU A O 1
ATOM 702 N N . ILE A 1 86 ? 12.585 0.339 -36.108 1.00 97.00 86 ILE A N 1
ATOM 703 C CA . ILE A 1 86 ? 11.226 -0.091 -36.478 1.00 97.00 86 ILE A CA 1
ATOM 704 C C . ILE A 1 86 ? 10.192 0.380 -35.441 1.00 97.00 86 ILE A C 1
ATOM 706 O O . ILE A 1 86 ? 9.134 0.892 -35.804 1.00 97.00 86 ILE A O 1
ATOM 710 N N . SER A 1 87 ? 10.459 0.171 -34.148 1.00 96.62 87 SER A N 1
ATOM 711 C CA . SER A 1 87 ? 9.607 0.617 -33.043 1.00 96.62 87 SER A CA 1
ATOM 712 C C . SER A 1 87 ? 10.347 0.557 -31.694 1.00 96.62 87 SER A C 1
ATOM 714 O O . SER A 1 87 ? 10.676 -0.537 -31.222 1.00 96.62 87 SER A O 1
ATOM 716 N N . PRO A 1 88 ? 10.515 1.686 -30.980 1.00 96.06 88 PRO A N 1
ATOM 717 C CA . PRO A 1 88 ? 11.070 1.685 -29.624 1.00 96.06 88 PRO A CA 1
ATOM 718 C C . PRO A 1 88 ? 10.296 0.778 -28.651 1.00 96.06 88 PRO A C 1
ATOM 720 O O . PRO A 1 88 ? 10.903 0.133 -27.796 1.00 96.06 88 PRO A O 1
ATOM 723 N N . VAL A 1 89 ? 8.974 0.643 -28.837 1.00 95.75 89 VAL A N 1
ATOM 724 C CA . VAL A 1 89 ? 8.111 -0.274 -28.069 1.00 95.75 89 VAL A CA 1
ATOM 725 C C . VAL A 1 89 ? 8.558 -1.729 -28.247 1.00 95.75 89 VAL A C 1
ATOM 727 O O . VAL A 1 89 ? 8.720 -2.457 -27.270 1.00 95.75 89 VAL A O 1
ATOM 730 N N . LEU A 1 90 ? 8.815 -2.157 -29.489 1.00 95.31 90 LEU A N 1
ATOM 731 C CA . LEU A 1 90 ? 9.274 -3.518 -29.786 1.00 95.31 90 LEU A CA 1
ATOM 732 C C . LEU A 1 90 ? 10.617 -3.810 -29.105 1.00 95.31 90 LEU A C 1
ATOM 734 O O . LEU A 1 90 ? 10.781 -4.875 -28.509 1.00 95.31 90 LEU A O 1
ATOM 738 N N . ALA A 1 91 ? 11.554 -2.861 -29.170 1.00 95.75 91 ALA A N 1
ATOM 739 C CA . ALA A 1 91 ? 12.870 -2.987 -28.552 1.00 95.75 91 ALA A CA 1
ATOM 740 C C . ALA A 1 91 ? 12.800 -3.097 -27.017 1.00 95.75 91 ALA A C 1
ATOM 742 O O . ALA A 1 91 ? 13.486 -3.944 -26.445 1.00 95.75 91 ALA A O 1
ATOM 743 N N . VAL A 1 92 ? 11.932 -2.317 -26.357 1.00 96.12 92 VAL A N 1
ATOM 744 C CA . VAL A 1 92 ? 11.706 -2.365 -24.897 1.00 96.12 92 VAL A CA 1
ATOM 745 C C . VAL A 1 92 ? 11.287 -3.760 -24.413 1.00 96.12 92 VAL A C 1
ATOM 747 O O . VAL A 1 92 ? 11.750 -4.191 -23.360 1.00 96.12 92 VAL A O 1
ATOM 750 N N . TYR A 1 93 ? 10.494 -4.510 -25.187 1.00 95.25 93 TYR A N 1
ATOM 751 C CA . TYR A 1 93 ? 10.069 -5.870 -24.817 1.00 95.25 93 TYR A CA 1
ATOM 752 C C . TYR A 1 93 ? 11.001 -7.001 -25.309 1.00 95.25 93 TYR A C 1
ATOM 754 O O . TYR A 1 93 ? 10.741 -8.175 -25.018 1.00 95.25 93 TYR A O 1
ATOM 762 N N . LEU A 1 94 ? 12.104 -6.712 -26.018 1.00 93.56 94 LEU A N 1
ATOM 763 C CA . LEU A 1 94 ? 13.071 -7.751 -26.417 1.00 93.56 94 LEU A CA 1
ATOM 764 C C . LEU A 1 94 ? 13.726 -8.478 -25.221 1.00 93.56 94 LEU A C 1
ATOM 766 O O . LEU A 1 94 ? 13.770 -9.713 -25.262 1.00 93.56 94 LEU A O 1
ATOM 770 N N . PRO A 1 95 ? 14.177 -7.805 -24.138 1.00 93.56 95 PRO A N 1
ATOM 771 C CA . PRO A 1 95 ? 14.744 -8.483 -22.967 1.00 93.56 95 PRO A CA 1
ATOM 772 C C . PRO A 1 95 ? 13.754 -9.437 -22.283 1.00 93.56 95 PRO A C 1
ATOM 774 O O . PRO A 1 95 ? 14.162 -10.466 -21.748 1.00 93.56 95 PRO A O 1
ATOM 777 N N . CYS A 1 96 ? 12.446 -9.157 -22.346 1.00 90.69 96 CYS A N 1
ATOM 778 C CA . CYS A 1 96 ? 11.406 -10.034 -21.800 1.00 90.69 96 CYS A CA 1
ATOM 779 C C . CYS A 1 96 ? 11.362 -11.401 -22.506 1.00 90.69 96 CYS A C 1
ATOM 781 O O . CYS A 1 96 ? 11.024 -12.405 -21.874 1.00 90.69 96 CYS A O 1
ATOM 783 N N . ARG A 1 97 ? 11.725 -11.442 -23.798 1.00 88.56 97 ARG A N 1
ATOM 784 C CA . ARG A 1 97 ? 11.814 -12.660 -24.622 1.00 88.56 97 ARG A CA 1
ATOM 785 C C . ARG A 1 97 ? 13.196 -13.314 -24.526 1.00 88.56 97 ARG A C 1
ATOM 787 O O . ARG A 1 97 ? 13.288 -14.528 -24.370 1.00 88.56 97 ARG A O 1
ATOM 794 N N . PHE A 1 98 ? 14.263 -12.517 -24.565 1.00 87.50 98 PHE A N 1
ATOM 795 C CA . PHE A 1 98 ? 15.660 -12.971 -24.586 1.00 87.50 98 PHE A CA 1
ATOM 796 C C . PHE A 1 98 ? 16.362 -12.776 -23.231 1.00 87.50 98 PHE A C 1
ATOM 798 O O . PHE A 1 98 ? 17.452 -12.211 -23.154 1.00 87.50 98 PHE A O 1
ATOM 805 N N . LYS A 1 99 ? 15.737 -13.276 -22.154 1.00 81.00 99 LYS A N 1
ATOM 806 C CA . LYS A 1 99 ? 16.158 -13.070 -20.749 1.00 81.00 99 LYS A CA 1
ATOM 807 C C . LYS A 1 99 ? 17.599 -13.494 -20.419 1.00 81.00 99 LYS A C 1
ATOM 809 O O . LYS A 1 99 ? 18.124 -13.079 -19.397 1.00 81.00 99 LYS A O 1
ATOM 814 N N . THR A 1 100 ? 18.221 -14.325 -21.254 1.00 81.38 100 THR A N 1
ATOM 815 C CA . THR A 1 100 ? 19.593 -14.837 -21.091 1.00 81.38 100 THR A CA 1
ATOM 816 C C . THR A 1 100 ? 20.661 -13.987 -21.793 1.00 81.38 100 THR A C 1
ATOM 818 O O . THR A 1 100 ? 21.812 -14.408 -21.847 1.00 81.38 100 THR A O 1
ATOM 821 N N . SER A 1 101 ? 20.302 -12.846 -22.397 1.00 86.06 101 SER A N 1
ATOM 822 C CA . SER A 1 101 ? 21.228 -12.008 -23.172 1.00 86.06 101 SER A CA 1
ATOM 823 C C . SER A 1 101 ? 21.342 -10.598 -22.590 1.00 86.06 101 SER A C 1
ATOM 825 O O . SER A 1 101 ? 20.608 -9.682 -22.972 1.00 86.06 101 SER A O 1
ATOM 827 N N . ASP A 1 102 ? 22.319 -10.394 -21.703 1.00 88.56 102 ASP A N 1
ATOM 828 C CA . ASP A 1 102 ? 22.643 -9.064 -21.166 1.00 88.56 102 ASP A CA 1
ATOM 829 C C . ASP A 1 102 ? 23.041 -8.071 -22.267 1.00 88.56 102 ASP A C 1
ATOM 831 O O . ASP A 1 102 ? 22.794 -6.876 -22.141 1.00 88.56 102 ASP A O 1
ATOM 835 N N . ALA A 1 103 ? 23.569 -8.554 -23.398 1.00 91.31 103 ALA A N 1
ATOM 836 C CA . ALA A 1 103 ? 23.831 -7.743 -24.587 1.00 91.31 103 ALA A CA 1
ATOM 837 C C . ALA A 1 103 ? 22.576 -7.010 -25.100 1.00 91.31 103 ALA A C 1
ATOM 839 O O . ALA A 1 103 ? 22.659 -5.841 -25.481 1.00 91.31 103 ALA A O 1
ATOM 840 N N . VAL A 1 104 ? 21.415 -7.681 -25.077 1.00 92.94 104 VAL A N 1
ATOM 841 C CA . VAL A 1 104 ? 20.121 -7.103 -25.476 1.00 92.94 104 VAL A CA 1
ATOM 842 C C . VAL A 1 104 ? 19.671 -6.073 -24.440 1.00 92.94 104 VAL A C 1
ATOM 844 O O . VAL A 1 104 ? 19.368 -4.938 -24.801 1.00 92.94 104 VAL A O 1
ATOM 847 N N . LYS A 1 105 ? 19.696 -6.432 -23.148 1.00 93.31 105 LYS A N 1
ATOM 848 C CA . LYS A 1 105 ? 19.323 -5.533 -22.042 1.00 93.31 105 LYS A CA 1
ATOM 849 C C . LYS A 1 105 ? 20.173 -4.255 -22.025 1.00 93.31 105 LYS A C 1
ATOM 851 O O . LYS A 1 105 ? 19.627 -3.160 -21.936 1.00 93.31 105 LYS A O 1
ATOM 856 N N . ASN A 1 106 ? 21.490 -4.387 -22.161 1.00 93.31 106 ASN A N 1
ATOM 857 C CA . ASN A 1 106 ? 22.434 -3.272 -22.095 1.00 93.31 106 ASN A CA 1
ATOM 858 C C . ASN A 1 106 ? 22.282 -2.301 -23.274 1.00 93.31 106 ASN A C 1
ATOM 860 O O . ASN A 1 106 ? 22.385 -1.092 -23.074 1.00 93.31 106 ASN A O 1
ATOM 864 N N . GLU A 1 107 ? 21.998 -2.792 -24.486 1.00 95.19 107 GLU A N 1
ATOM 865 C CA . GLU A 1 107 ? 21.754 -1.918 -25.642 1.00 95.19 107 GLU A CA 1
ATOM 866 C C . GLU A 1 107 ? 20.387 -1.221 -25.558 1.00 95.19 107 GLU A C 1
ATOM 868 O O . GLU A 1 107 ? 20.305 -0.033 -25.868 1.00 95.19 107 GLU A O 1
ATOM 873 N N . VAL A 1 108 ? 19.344 -1.887 -25.039 1.00 96.19 108 VAL A N 1
ATOM 874 C CA . VAL A 1 108 ? 18.060 -1.231 -24.718 1.00 96.19 108 VAL A CA 1
ATOM 875 C C . VAL A 1 108 ? 18.269 -0.137 -23.661 1.00 96.19 108 VAL A C 1
ATOM 877 O O . VAL A 1 108 ? 17.907 1.010 -23.904 1.00 96.19 108 VAL A O 1
ATOM 880 N N . SER A 1 109 ? 18.958 -0.420 -22.550 1.00 94.94 109 SER A N 1
ATOM 881 C CA . SER A 1 109 ? 19.340 0.592 -21.545 1.00 94.94 109 SER A CA 1
ATOM 882 C C . SER A 1 109 ? 20.248 1.705 -22.073 1.00 94.94 109 SER A C 1
ATOM 884 O O . SER A 1 109 ? 20.330 2.769 -21.459 1.00 94.94 109 SER A O 1
ATOM 886 N N . ARG A 1 110 ? 20.948 1.507 -23.193 1.00 95.12 110 ARG A N 1
ATOM 887 C CA . ARG A 1 110 ? 21.695 2.578 -23.866 1.00 95.12 110 ARG A CA 1
ATOM 888 C C . ARG A 1 110 ? 20.765 3.445 -24.720 1.00 95.12 110 ARG A C 1
ATOM 890 O O . ARG A 1 110 ? 20.852 4.665 -24.655 1.00 95.12 110 ARG A O 1
ATOM 897 N N . LEU A 1 111 ? 19.868 2.832 -25.492 1.00 96.31 111 LEU A N 1
ATOM 898 C CA . LEU A 1 111 ? 18.920 3.529 -26.369 1.00 96.31 111 LEU A CA 1
ATOM 899 C C . LEU A 1 111 ? 17.865 4.320 -25.579 1.00 96.31 111 LEU A C 1
ATOM 901 O O . LEU A 1 111 ? 17.625 5.484 -25.893 1.00 96.31 111 LEU A O 1
ATOM 905 N N . VAL A 1 112 ? 17.322 3.744 -24.501 1.00 96.38 112 VAL A N 1
ATOM 906 C CA . VAL A 1 112 ? 16.355 4.410 -23.610 1.00 96.38 112 VAL A CA 1
ATOM 907 C C . VAL A 1 112 ? 16.950 5.662 -22.957 1.00 96.38 112 VAL A C 1
ATOM 909 O O . VAL A 1 112 ? 16.264 6.675 -22.884 1.00 96.38 112 VAL A O 1
ATOM 912 N N . ARG A 1 113 ? 18.227 5.646 -22.546 1.00 93.69 113 ARG A N 1
ATOM 913 C CA . ARG A 1 113 ? 18.909 6.847 -22.020 1.00 93.69 113 ARG A CA 1
ATOM 914 C C . ARG A 1 113 ? 19.228 7.885 -23.100 1.00 93.69 113 ARG A C 1
ATOM 916 O O . ARG A 1 113 ? 19.137 9.074 -22.835 1.00 93.69 113 ARG A O 1
ATOM 923 N N . VAL A 1 114 ? 19.541 7.460 -24.327 1.00 94.44 114 VAL A N 1
ATOM 924 C CA . VAL A 1 114 ? 19.814 8.376 -25.455 1.00 94.44 114 VAL A CA 1
ATOM 925 C C . VAL A 1 114 ? 18.542 9.037 -26.008 1.00 94.44 114 VAL A C 1
ATOM 927 O O . VAL A 1 114 ? 18.618 10.111 -26.602 1.00 94.44 114 VAL A O 1
ATOM 930 N N . SER A 1 115 ? 17.361 8.429 -25.858 1.00 94.94 115 SER A N 1
ATOM 931 C CA . SER A 1 115 ? 16.094 8.996 -26.357 1.00 94.94 115 SER A CA 1
ATOM 932 C C . SER A 1 115 ? 14.880 8.628 -25.481 1.00 94.94 115 SER A C 1
ATOM 934 O O . SER A 1 115 ? 13.948 7.975 -25.958 1.00 94.94 115 SER A O 1
ATOM 936 N N . PRO A 1 116 ? 14.849 9.063 -24.204 1.00 95.19 116 PRO A N 1
ATOM 937 C CA . PRO A 1 116 ? 13.824 8.662 -23.233 1.00 95.19 116 PRO A CA 1
ATOM 938 C C . PRO A 1 116 ? 12.411 9.124 -23.611 1.00 95.19 116 PRO A C 1
ATOM 940 O O . PRO A 1 116 ? 11.432 8.437 -23.329 1.00 95.19 116 PRO A O 1
ATOM 943 N N . THR A 1 117 ? 12.290 10.253 -24.310 1.00 94.75 117 THR A N 1
ATOM 944 C CA . THR A 1 117 ? 11.010 10.806 -24.786 1.00 94.75 117 THR A CA 1
ATOM 945 C C . THR A 1 117 ? 10.279 9.910 -25.789 1.00 94.75 117 THR A C 1
ATOM 947 O O . THR A 1 117 ? 9.066 10.033 -25.926 1.00 94.75 117 THR A O 1
ATOM 950 N N . LEU A 1 118 ? 10.974 8.985 -26.463 1.00 95.62 118 LEU A N 1
ATOM 951 C CA . LEU A 1 118 ? 10.352 8.033 -27.392 1.00 95.62 118 LEU A CA 1
ATOM 952 C C . LEU A 1 118 ? 9.626 6.880 -26.681 1.00 95.62 118 LEU A C 1
ATOM 954 O O . LEU A 1 118 ? 8.829 6.189 -27.309 1.00 95.62 118 LEU A O 1
ATOM 958 N N . VAL A 1 119 ? 9.901 6.659 -25.391 1.00 96.69 119 VAL A N 1
ATOM 959 C CA . VAL A 1 119 ? 9.409 5.507 -24.612 1.00 96.69 119 VAL A CA 1
ATOM 960 C C . VAL A 1 119 ? 8.816 5.887 -23.254 1.00 96.69 119 VAL A C 1
ATOM 962 O O . VAL A 1 119 ? 8.369 5.005 -22.528 1.00 96.69 119 VAL A O 1
ATOM 965 N N . SER A 1 120 ? 8.746 7.176 -22.902 1.00 96.19 120 SER A N 1
ATOM 966 C CA . SER A 1 120 ? 8.233 7.622 -21.596 1.00 96.19 120 SER A CA 1
ATOM 967 C C . SER A 1 120 ? 6.766 7.252 -21.337 1.00 96.19 120 SER A C 1
ATOM 969 O O . SER A 1 120 ? 6.324 7.208 -20.190 1.00 96.19 120 SER A O 1
ATOM 971 N N . HIS A 1 121 ? 6.015 6.925 -22.390 1.00 96.62 121 HIS A N 1
ATOM 972 C CA . HIS A 1 121 ? 4.648 6.409 -22.322 1.00 96.62 121 HIS A CA 1
ATOM 973 C C . HIS A 1 121 ? 4.550 4.916 -21.932 1.00 96.62 121 HIS A C 1
ATOM 975 O O . HIS A 1 121 ? 3.439 4.431 -21.741 1.00 96.62 121 HIS A O 1
ATOM 981 N N . LEU A 1 122 ? 5.676 4.198 -21.807 1.00 96.31 122 LEU A N 1
ATOM 982 C CA . LEU A 1 122 ? 5.739 2.776 -21.444 1.00 96.31 122 LEU A CA 1
ATOM 983 C C . LEU A 1 122 ? 6.258 2.603 -20.002 1.00 96.31 122 LEU A C 1
ATOM 985 O O . LEU A 1 122 ? 7.435 2.898 -19.752 1.00 96.31 122 LEU A O 1
ATOM 989 N N . PRO A 1 123 ? 5.465 2.093 -19.043 1.00 95.62 123 PRO A N 1
ATOM 990 C CA . PRO A 1 123 ? 5.926 1.927 -17.663 1.00 95.62 123 PRO A CA 1
ATOM 991 C C . PRO A 1 123 ? 7.089 0.926 -17.543 1.00 95.62 123 PRO A C 1
ATOM 993 O O . PRO A 1 123 ? 8.022 1.142 -16.767 1.00 95.62 123 PRO A O 1
ATOM 996 N N . GLU A 1 124 ? 7.112 -0.127 -18.363 1.00 94.12 124 GLU A N 1
ATOM 997 C CA . GLU A 1 124 ? 8.166 -1.147 -18.357 1.00 94.12 124 GLU A CA 1
ATOM 998 C C . GLU A 1 124 ? 9.510 -0.613 -18.862 1.00 94.12 124 GLU A C 1
ATOM 1000 O O . GLU A 1 124 ? 10.557 -1.137 -18.478 1.00 94.12 124 GLU A O 1
ATOM 1005 N N . ALA A 1 125 ? 9.513 0.451 -19.672 1.00 96.00 125 ALA A N 1
ATOM 1006 C CA . ALA A 1 125 ? 10.744 1.080 -20.138 1.00 96.00 125 ALA A CA 1
ATOM 1007 C C . ALA A 1 125 ? 11.492 1.830 -19.017 1.00 96.00 125 ALA A C 1
ATOM 1009 O O . ALA A 1 125 ? 12.699 2.052 -19.138 1.00 96.00 125 ALA A O 1
ATOM 1010 N N . LEU A 1 126 ? 10.823 2.170 -17.903 1.00 95.88 126 LEU A N 1
ATOM 1011 C CA . LEU A 1 126 ? 11.440 2.912 -16.798 1.00 95.88 126 LEU A CA 1
ATOM 1012 C C . LEU A 1 126 ? 12.634 2.167 -16.183 1.00 95.88 126 LEU A C 1
ATOM 1014 O O . LEU A 1 126 ? 13.634 2.796 -15.841 1.00 95.88 126 LEU A O 1
ATOM 1018 N N . GLN A 1 127 ? 12.573 0.831 -16.110 1.00 94.06 127 GLN A N 1
ATOM 1019 C CA . GLN A 1 127 ? 13.652 -0.012 -15.567 1.00 94.06 127 GLN A CA 1
ATOM 1020 C C . GLN A 1 127 ? 14.978 0.112 -16.346 1.00 94.06 127 GLN A C 1
ATOM 1022 O O . GLN A 1 127 ? 16.029 -0.300 -15.859 1.00 94.06 127 GLN A O 1
ATOM 1027 N N . TYR A 1 128 ? 14.922 0.637 -17.577 1.00 94.75 128 TYR A N 1
ATOM 1028 C CA . TYR A 1 128 ? 16.075 0.828 -18.453 1.00 94.75 128 TYR A CA 1
ATOM 1029 C C . TYR A 1 128 ? 16.637 2.255 -18.403 1.00 94.75 128 TYR A C 1
ATOM 1031 O O . TYR A 1 128 ? 17.801 2.440 -18.764 1.00 94.75 128 TYR A O 1
ATOM 1039 N N . LEU A 1 129 ? 15.840 3.228 -17.938 1.00 95.00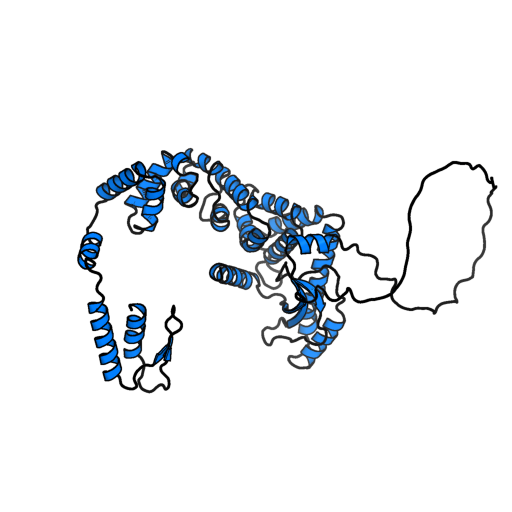 129 LEU A N 1
ATOM 1040 C CA . LEU A 1 129 ? 16.273 4.594 -17.626 1.00 95.00 129 LEU A CA 1
ATOM 1041 C C . LEU A 1 129 ? 16.843 4.688 -16.204 1.00 95.00 129 LEU A C 1
ATOM 1043 O O . LEU A 1 129 ? 17.904 5.274 -16.010 1.00 95.00 129 LEU A O 1
ATOM 1047 N N . VAL A 1 130 ? 16.134 4.127 -15.217 1.00 95.38 130 VAL A N 1
ATOM 1048 C CA . VAL A 1 130 ? 16.432 4.301 -13.790 1.00 95.38 130 VAL A CA 1
ATOM 1049 C C . VAL A 1 130 ? 16.846 2.976 -13.157 1.00 95.38 130 VAL A C 1
ATOM 1051 O O . VAL A 1 130 ? 16.044 2.081 -12.887 1.00 95.38 130 VAL A O 1
ATOM 1054 N N . THR A 1 131 ? 18.143 2.892 -12.892 1.00 93.31 131 THR A N 1
ATOM 1055 C CA . THR A 1 131 ? 18.851 1.778 -12.256 1.00 93.31 131 THR A CA 1
ATOM 1056 C C . THR A 1 131 ? 19.517 2.258 -10.960 1.00 93.31 131 THR A C 1
ATOM 1058 O O . THR A 1 131 ? 19.717 3.466 -10.798 1.00 93.31 131 THR A O 1
ATOM 1061 N N . PRO A 1 132 ? 19.902 1.361 -10.035 1.00 93.00 132 PRO A N 1
ATOM 1062 C CA . PRO A 1 132 ? 20.655 1.759 -8.846 1.00 93.00 132 PRO A CA 1
ATOM 1063 C C . PRO A 1 132 ? 21.962 2.475 -9.220 1.00 93.00 132 PRO A C 1
ATOM 1065 O O . PRO A 1 132 ? 22.251 3.542 -8.684 1.00 93.00 132 PRO A O 1
ATOM 1068 N N . ASP A 1 133 ? 22.687 1.962 -10.220 1.00 92.25 133 ASP A N 1
ATOM 1069 C CA . ASP A 1 133 ? 23.942 2.539 -10.718 1.00 92.25 133 ASP A CA 1
ATOM 1070 C C . ASP A 1 133 ? 23.764 3.929 -11.339 1.00 92.25 133 ASP A C 1
ATOM 1072 O O . ASP A 1 133 ? 24.608 4.804 -11.146 1.00 92.25 133 ASP A O 1
ATOM 1076 N N . SER A 1 134 ? 22.666 4.172 -12.067 1.00 91.06 134 SER A N 1
ATOM 1077 C CA . SER A 1 134 ? 22.398 5.499 -12.637 1.00 91.06 134 SER A CA 1
ATOM 1078 C C . SER A 1 134 ? 22.098 6.537 -11.560 1.00 91.06 134 SER A C 1
ATOM 1080 O O . SER A 1 134 ? 22.516 7.681 -11.710 1.00 91.06 134 SER A O 1
ATOM 1082 N N . ILE A 1 135 ? 21.426 6.148 -10.467 1.00 92.81 135 ILE A N 1
ATOM 1083 C CA . ILE A 1 135 ? 21.213 7.035 -9.314 1.00 92.81 135 ILE A CA 1
ATOM 1084 C C . ILE A 1 135 ? 22.540 7.279 -8.578 1.00 92.81 135 ILE A C 1
ATOM 1086 O O . ILE A 1 135 ? 22.872 8.427 -8.310 1.00 92.81 135 ILE A O 1
ATOM 1090 N N . LEU A 1 136 ? 23.338 6.233 -8.320 1.00 92.38 136 LEU A N 1
ATOM 1091 C CA . LEU A 1 136 ? 24.663 6.354 -7.683 1.00 92.38 136 LEU A CA 1
ATOM 1092 C C . LEU A 1 136 ? 25.662 7.210 -8.479 1.00 92.38 136 LEU A C 1
ATOM 1094 O O . LEU A 1 136 ? 26.634 7.698 -7.909 1.00 92.38 136 LEU A O 1
ATOM 1098 N N . THR A 1 137 ? 25.448 7.367 -9.787 1.00 92.50 137 THR A N 1
ATOM 1099 C CA . THR A 1 137 ? 26.277 8.198 -10.677 1.00 92.50 137 THR A CA 1
ATOM 1100 C C . THR A 1 137 ? 25.601 9.509 -11.091 1.00 92.50 137 THR A C 1
ATOM 1102 O O . THR A 1 137 ? 26.106 10.180 -11.987 1.00 92.50 137 THR A O 1
ATOM 1105 N N . GLU A 1 138 ? 24.477 9.866 -10.454 1.00 90.62 138 GLU A N 1
ATOM 1106 C CA . GLU A 1 138 ? 23.707 11.104 -10.670 1.00 90.62 138 GLU A CA 1
ATOM 1107 C C . GLU A 1 138 ? 23.460 11.431 -12.161 1.00 90.62 138 GLU A C 1
ATOM 1109 O O . GLU A 1 138 ? 23.598 12.569 -12.611 1.00 90.62 138 GLU A O 1
ATOM 1114 N N . GLN A 1 139 ? 23.100 10.411 -12.953 1.00 91.12 139 GLN A N 1
ATOM 1115 C CA . GLN A 1 139 ? 22.912 10.550 -14.403 1.00 91.12 139 GLN A CA 1
ATOM 1116 C C . GLN A 1 139 ? 21.804 11.574 -14.736 1.00 91.12 139 GLN A C 1
ATOM 1118 O O . GLN A 1 139 ? 20.658 11.393 -14.306 1.00 91.12 139 GLN A O 1
ATOM 1123 N N . PRO A 1 140 ? 22.098 12.636 -15.517 1.00 90.81 140 PRO A N 1
ATOM 1124 C CA . PRO A 1 140 ? 21.166 13.743 -15.743 1.00 90.81 140 PRO A CA 1
ATOM 1125 C C . PRO A 1 140 ? 19.887 13.312 -16.471 1.00 90.81 140 PRO A C 1
ATOM 1127 O O . PRO A 1 140 ? 18.837 13.928 -16.294 1.00 90.81 140 PRO A O 1
ATOM 1130 N N . GLU A 1 141 ? 19.936 12.221 -17.240 1.00 92.50 141 GLU A N 1
ATOM 1131 C CA . GLU A 1 141 ? 18.790 11.642 -17.942 1.00 92.50 141 GLU A CA 1
ATOM 1132 C C . GLU A 1 141 ? 17.670 11.191 -16.986 1.00 92.50 141 GLU A C 1
ATOM 1134 O O . GLU A 1 141 ? 16.508 11.113 -17.392 1.00 92.50 141 GLU A O 1
ATOM 1139 N N . ILE A 1 142 ? 17.974 10.944 -15.703 1.00 93.81 142 ILE A N 1
ATOM 1140 C CA . ILE A 1 142 ? 16.984 10.539 -14.692 1.00 93.81 142 ILE A CA 1
ATOM 1141 C C . ILE A 1 142 ? 15.865 11.577 -14.550 1.00 93.81 142 ILE A C 1
ATOM 1143 O O . ILE A 1 142 ? 14.734 11.194 -14.258 1.00 93.81 142 ILE A O 1
ATOM 1147 N N . ILE A 1 143 ? 16.115 12.864 -14.830 1.00 95.19 143 ILE A N 1
ATOM 1148 C CA . ILE A 1 143 ? 15.090 13.920 -14.752 1.00 95.19 143 ILE A CA 1
ATOM 1149 C C . ILE A 1 143 ? 13.859 13.641 -15.635 1.00 95.19 143 ILE A C 1
ATOM 1151 O O . ILE A 1 143 ? 12.750 14.072 -15.313 1.00 95.19 143 ILE A O 1
ATOM 1155 N N . HIS A 1 144 ? 14.013 12.849 -16.703 1.00 95.19 144 HIS A N 1
ATOM 1156 C CA . HIS A 1 144 ? 12.906 12.451 -17.571 1.00 95.19 144 HIS A CA 1
ATOM 1157 C C . HIS A 1 144 ? 11.851 11.571 -16.871 1.00 95.19 144 HIS A C 1
ATOM 1159 O O . HIS A 1 144 ? 10.723 11.506 -17.363 1.00 95.19 144 HIS A O 1
ATOM 1165 N N . ILE A 1 145 ? 12.150 10.972 -15.706 1.00 96.62 145 ILE A N 1
ATOM 1166 C CA . ILE A 1 145 ? 11.173 10.202 -14.915 1.00 96.62 145 ILE A CA 1
ATOM 1167 C C . ILE A 1 145 ? 9.947 11.037 -14.506 1.00 96.62 145 ILE A C 1
ATOM 1169 O O . ILE A 1 145 ? 8.833 10.523 -14.464 1.00 96.62 145 ILE A O 1
ATOM 1173 N N . LEU A 1 146 ? 10.101 12.346 -14.274 1.00 95.38 146 LEU A N 1
ATOM 1174 C CA . LEU A 1 146 ? 8.987 13.214 -13.862 1.00 95.38 146 LEU A CA 1
ATOM 1175 C C . LEU A 1 146 ? 7.859 13.255 -14.910 1.00 95.38 146 LEU A C 1
ATOM 1177 O O . LEU A 1 146 ? 6.681 13.380 -14.559 1.00 95.38 146 LEU A O 1
ATOM 1181 N N . ASN A 1 147 ? 8.218 13.061 -16.183 1.00 93.94 147 ASN A N 1
ATOM 1182 C CA . ASN A 1 147 ? 7.322 13.021 -17.340 1.00 93.94 147 ASN A CA 1
ATOM 1183 C C . ASN A 1 147 ? 6.996 11.587 -17.802 1.00 93.94 147 ASN A C 1
ATOM 1185 O O . ASN A 1 147 ? 6.439 11.405 -18.886 1.00 93.94 147 ASN A O 1
ATOM 1189 N N . TRP A 1 148 ? 7.342 10.568 -17.010 1.00 97.38 148 TRP A N 1
ATOM 1190 C CA . TRP A 1 148 ? 7.005 9.180 -17.311 1.00 97.38 148 TRP A CA 1
ATOM 1191 C C . TRP A 1 148 ? 5.528 8.874 -17.038 1.00 97.38 148 TRP A C 1
ATOM 1193 O O . TRP A 1 148 ? 4.886 9.479 -16.168 1.00 97.38 148 TRP A O 1
ATOM 1203 N N . SER A 1 149 ? 5.030 7.885 -17.776 1.00 96.94 149 SER A N 1
ATOM 1204 C CA . SER A 1 149 ? 3.811 7.124 -17.494 1.00 96.94 149 SER A CA 1
ATOM 1205 C C . SER A 1 149 ? 3.815 6.551 -16.072 1.00 96.94 149 SER A C 1
ATOM 1207 O O . SER A 1 149 ? 4.866 6.406 -15.443 1.00 96.94 149 SER A O 1
ATOM 1209 N N . LEU A 1 150 ? 2.629 6.256 -15.541 1.00 96.81 150 LEU A N 1
ATOM 1210 C CA . LEU A 1 150 ? 2.461 5.724 -14.189 1.00 96.81 150 LEU A CA 1
ATOM 1211 C C . LEU A 1 150 ? 2.843 4.238 -14.150 1.00 96.81 150 LEU A C 1
ATOM 1213 O O . LEU A 1 150 ? 2.392 3.460 -14.987 1.00 96.81 150 LEU A O 1
ATOM 1217 N N . VAL A 1 151 ? 3.654 3.847 -13.167 1.00 96.56 151 VAL A N 1
ATOM 1218 C CA . VAL A 1 151 ? 3.981 2.439 -12.873 1.00 96.56 151 VAL A CA 1
ATOM 1219 C C . VAL A 1 151 ? 3.075 1.877 -11.773 1.00 96.56 151 VAL A C 1
ATOM 1221 O O . VAL A 1 151 ? 2.282 2.603 -11.171 1.00 96.56 151 VAL A O 1
ATOM 1224 N N . SER A 1 152 ? 3.192 0.578 -11.486 1.00 95.06 152 SER A N 1
ATOM 1225 C CA . SER A 1 152 ? 2.485 -0.050 -10.361 1.00 95.06 152 SER A CA 1
ATOM 1226 C C . SER A 1 152 ? 2.908 0.548 -9.003 1.00 95.06 152 SER A C 1
ATOM 1228 O O . SER A 1 152 ? 4.059 0.982 -8.860 1.00 95.06 152 SER A O 1
ATOM 1230 N N . PRO A 1 153 ? 2.048 0.505 -7.964 1.00 95.25 153 PRO A N 1
ATOM 1231 C CA . PRO A 1 153 ? 2.416 0.951 -6.617 1.00 95.25 153 PRO A CA 1
ATOM 1232 C C . PRO A 1 153 ? 3.639 0.209 -6.063 1.00 95.25 153 PRO A C 1
ATOM 1234 O O . PRO A 1 153 ? 4.475 0.811 -5.398 1.00 95.25 153 PRO A O 1
ATOM 1237 N N . ILE A 1 154 ? 3.796 -1.076 -6.405 1.00 92.69 154 ILE A N 1
ATOM 1238 C CA . ILE A 1 154 ? 4.948 -1.910 -6.024 1.00 92.69 154 ILE A CA 1
ATOM 1239 C C . ILE A 1 154 ? 6.254 -1.337 -6.598 1.00 92.69 154 ILE A C 1
ATOM 1241 O O . ILE A 1 154 ? 7.250 -1.219 -5.885 1.00 92.69 154 ILE A O 1
ATOM 1245 N N . GLN A 1 155 ? 6.254 -0.942 -7.875 1.00 94.69 155 GLN A N 1
ATOM 1246 C CA . GLN A 1 155 ? 7.428 -0.354 -8.519 1.00 94.69 155 GLN A CA 1
ATOM 1247 C C . GLN A 1 155 ? 7.711 1.060 -7.990 1.00 94.69 155 GLN A C 1
ATOM 1249 O O . GLN A 1 155 ? 8.875 1.382 -7.764 1.00 94.69 155 GLN A O 1
ATOM 1254 N N . ALA A 1 156 ? 6.683 1.866 -7.700 1.00 96.38 156 ALA A N 1
ATOM 1255 C CA . ALA A 1 156 ? 6.856 3.154 -7.023 1.00 96.38 156 ALA A CA 1
ATOM 1256 C C . ALA A 1 156 ? 7.490 2.984 -5.627 1.00 96.38 156 ALA A C 1
ATOM 1258 O O . ALA A 1 156 ? 8.471 3.652 -5.306 1.00 96.38 156 ALA A O 1
ATOM 1259 N N . LEU A 1 157 ? 6.993 2.033 -4.831 1.00 95.50 157 LEU A N 1
ATOM 1260 C CA . LEU A 1 157 ? 7.513 1.716 -3.496 1.00 95.50 157 LEU A CA 1
ATOM 1261 C C . LEU A 1 157 ? 8.941 1.154 -3.513 1.00 95.50 157 LEU A C 1
ATOM 1263 O O . LEU A 1 157 ? 9.665 1.340 -2.536 1.00 95.50 157 LEU A O 1
ATOM 1267 N N . SER A 1 158 ? 9.401 0.536 -4.609 1.00 95.38 158 SER A N 1
ATOM 1268 C CA . SER A 1 158 ? 10.797 0.082 -4.705 1.00 95.38 158 SER A CA 1
ATOM 1269 C C . SER A 1 158 ? 11.818 1.226 -4.607 1.00 95.38 158 SER A C 1
ATOM 1271 O O . SER A 1 158 ? 12.907 1.004 -4.075 1.00 95.38 158 SER A O 1
ATOM 1273 N N . PHE A 1 159 ? 11.459 2.454 -5.011 1.00 95.62 159 PHE A N 1
ATOM 1274 C CA . PHE A 1 159 ? 12.311 3.642 -4.855 1.00 95.62 159 PHE A CA 1
ATOM 1275 C C . PHE A 1 159 ? 12.459 4.099 -3.392 1.00 95.62 159 PHE A C 1
ATOM 1277 O O . PHE A 1 159 ? 13.378 4.852 -3.084 1.00 95.62 159 PHE A O 1
ATOM 1284 N N . PHE A 1 160 ? 11.604 3.608 -2.488 1.00 95.50 160 PHE A N 1
ATOM 1285 C CA . PHE A 1 160 ? 11.715 3.769 -1.034 1.00 95.50 160 PHE A CA 1
ATOM 1286 C C . PHE A 1 160 ? 12.146 2.455 -0.365 1.00 95.50 160 PHE A C 1
ATOM 1288 O O . PHE A 1 160 ? 11.608 2.044 0.662 1.00 95.50 160 PHE A O 1
ATOM 1295 N N . SER A 1 161 ? 13.098 1.748 -0.977 1.00 92.75 161 SER A N 1
ATOM 1296 C CA . SER A 1 161 ? 13.617 0.475 -0.480 1.00 92.75 161 SER A CA 1
ATOM 1297 C C . SER A 1 161 ? 15.125 0.371 -0.688 1.00 92.75 161 SER A C 1
ATOM 1299 O O . SER A 1 161 ? 15.699 1.065 -1.523 1.00 92.75 161 SER A O 1
ATOM 1301 N N . ARG A 1 162 ? 15.763 -0.589 -0.007 1.00 91.56 162 ARG A N 1
ATOM 1302 C CA . ARG A 1 162 ? 17.207 -0.886 -0.123 1.00 91.56 162 ARG A CA 1
ATOM 1303 C C . ARG A 1 162 ? 17.692 -1.243 -1.540 1.00 91.56 162 ARG A C 1
ATOM 1305 O O . ARG A 1 162 ? 18.891 -1.432 -1.717 1.00 91.56 162 ARG A O 1
ATOM 1312 N N . GLN A 1 163 ? 16.795 -1.391 -2.519 1.00 91.19 163 GLN A N 1
ATOM 1313 C CA . GLN A 1 163 ? 17.147 -1.654 -3.918 1.00 91.19 163 GLN A CA 1
ATOM 1314 C C . GLN A 1 163 ? 17.699 -0.414 -4.636 1.00 91.19 163 GLN A C 1
ATOM 1316 O O . GLN A 1 163 ? 18.515 -0.565 -5.540 1.00 91.19 163 GLN A O 1
ATOM 1321 N N . TYR A 1 164 ? 17.281 0.792 -4.238 1.00 92.75 164 TYR A N 1
ATOM 1322 C CA . TYR A 1 164 ? 17.666 2.052 -4.877 1.00 92.75 164 TYR A CA 1
ATOM 1323 C C . TYR A 1 164 ? 18.214 3.045 -3.835 1.00 92.75 164 TYR A C 1
ATOM 1325 O O . TYR A 1 164 ? 17.710 3.087 -2.712 1.00 92.75 164 TYR A O 1
ATOM 1333 N N . PRO A 1 165 ? 19.224 3.871 -4.169 1.00 93.44 165 PRO A N 1
ATOM 1334 C CA . PRO A 1 165 ? 19.632 4.973 -3.302 1.00 93.44 165 PRO A CA 1
ATOM 1335 C C . PRO A 1 165 ? 18.509 6.023 -3.185 1.00 93.44 165 PRO A C 1
ATOM 1337 O O . PRO A 1 165 ? 17.861 6.316 -4.196 1.00 93.44 165 PRO A O 1
ATOM 1340 N N . PRO A 1 166 ? 18.296 6.645 -2.009 1.00 93.25 166 PRO A N 1
ATOM 1341 C CA . PRO A 1 166 ? 17.352 7.751 -1.871 1.00 93.25 166 PRO A CA 1
ATOM 1342 C C . PRO A 1 166 ? 17.751 8.933 -2.760 1.00 93.25 166 PRO A C 1
ATOM 1344 O O . PRO A 1 166 ? 18.847 9.474 -2.630 1.00 93.25 166 PRO A O 1
ATOM 1347 N N . HIS A 1 167 ? 16.856 9.352 -3.654 1.00 94.50 167 HIS A N 1
ATOM 1348 C CA . HIS A 1 167 ? 17.104 10.436 -4.605 1.00 94.50 167 HIS A CA 1
ATOM 1349 C C . HIS A 1 167 ? 15.813 11.244 -4.852 1.00 94.50 167 HIS A C 1
ATOM 1351 O O . HIS A 1 167 ? 14.743 10.649 -5.029 1.00 94.50 167 HIS A O 1
ATOM 1357 N N . PRO A 1 168 ? 15.858 12.594 -4.837 1.00 94.56 168 PRO A N 1
ATOM 1358 C CA . PRO A 1 168 ? 14.653 13.424 -4.762 1.00 94.56 168 PRO A CA 1
ATOM 1359 C C . PRO A 1 168 ? 13.745 13.293 -5.987 1.00 94.56 168 PRO A C 1
ATOM 1361 O O . PRO A 1 168 ? 12.528 13.281 -5.841 1.00 94.56 168 PRO A O 1
ATOM 1364 N N . VAL A 1 169 ? 14.306 13.141 -7.191 1.00 95.69 169 VAL A N 1
ATOM 1365 C CA . VAL A 1 169 ? 13.514 13.057 -8.433 1.00 95.69 169 VAL A CA 1
ATOM 1366 C C . VAL A 1 169 ? 12.717 11.747 -8.505 1.00 95.69 169 VAL A C 1
ATOM 1368 O O . VAL A 1 169 ? 11.555 11.734 -8.909 1.00 95.69 169 VAL A O 1
ATOM 1371 N N . THR A 1 170 ? 13.318 10.636 -8.070 1.00 95.94 170 THR A N 1
ATOM 1372 C CA . THR A 1 170 ? 12.652 9.324 -8.021 1.00 95.94 170 THR A CA 1
ATOM 1373 C C . THR A 1 170 ? 11.635 9.258 -6.888 1.00 95.94 170 THR A C 1
ATOM 1375 O O . THR A 1 170 ? 10.560 8.703 -7.089 1.00 95.94 170 THR A O 1
ATOM 1378 N N . ALA A 1 171 ? 11.912 9.896 -5.745 1.00 96.44 171 ALA A N 1
ATOM 1379 C CA . ALA A 1 171 ? 10.945 10.052 -4.661 1.00 96.44 171 ALA A CA 1
ATOM 1380 C C . ALA A 1 171 ? 9.722 10.887 -5.091 1.00 96.44 171 ALA A 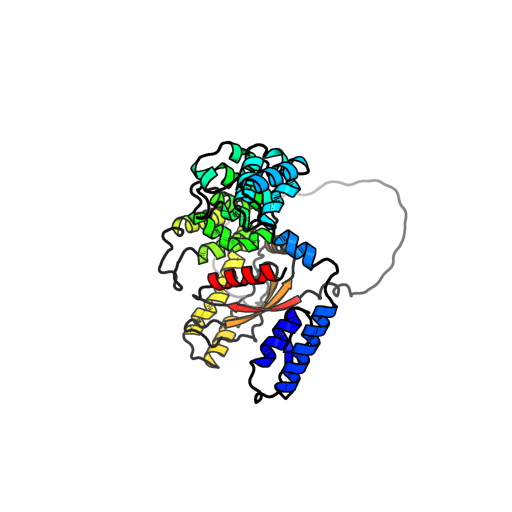C 1
ATOM 1382 O O . ALA A 1 171 ? 8.589 10.452 -4.898 1.00 96.44 171 ALA A O 1
ATOM 1383 N N . GLN A 1 172 ? 9.925 12.034 -5.752 1.00 96.56 172 GLN A N 1
ATOM 1384 C CA . GLN A 1 172 ? 8.836 12.861 -6.294 1.00 96.56 172 GLN A CA 1
ATOM 1385 C C . GLN A 1 172 ? 7.967 12.090 -7.293 1.00 96.56 172 GLN A C 1
ATOM 1387 O O . GLN A 1 172 ? 6.740 12.144 -7.210 1.00 96.56 172 GLN A O 1
ATOM 1392 N N . TYR A 1 173 ? 8.582 11.335 -8.208 1.00 97.62 173 TYR A N 1
ATOM 1393 C CA . TYR A 1 173 ? 7.840 10.467 -9.120 1.00 97.62 173 TYR A CA 1
ATOM 1394 C C . TYR A 1 173 ? 7.085 9.352 -8.379 1.00 97.62 173 TYR A C 1
ATOM 1396 O O . TYR A 1 173 ? 5.916 9.116 -8.671 1.00 97.62 173 TYR A O 1
ATOM 1404 N N . ALA A 1 174 ? 7.704 8.698 -7.396 1.00 97.31 174 ALA A N 1
ATOM 1405 C CA . ALA A 1 174 ? 7.054 7.649 -6.618 1.00 97.31 174 ALA A CA 1
ATOM 1406 C C . ALA A 1 174 ? 5.831 8.177 -5.843 1.00 97.31 174 ALA A C 1
ATOM 1408 O O . ALA A 1 174 ? 4.774 7.551 -5.889 1.00 97.31 174 ALA A O 1
ATOM 1409 N N . ILE A 1 175 ? 5.921 9.360 -5.220 1.00 97.19 175 ILE A N 1
ATOM 1410 C CA . ILE A 1 175 ? 4.766 10.007 -4.575 1.00 97.19 175 ILE A CA 1
ATOM 1411 C C . ILE A 1 175 ? 3.714 10.444 -5.601 1.00 97.19 175 ILE A C 1
ATOM 1413 O O . ILE A 1 175 ? 2.528 10.244 -5.350 1.00 97.19 175 ILE A O 1
ATOM 1417 N N . LYS A 1 176 ? 4.106 10.974 -6.770 1.00 96.75 176 LYS A N 1
ATOM 1418 C CA . LYS A 1 176 ? 3.181 11.288 -7.881 1.00 96.75 176 LYS A CA 1
ATOM 1419 C C . LYS A 1 176 ? 2.387 10.048 -8.307 1.00 96.75 176 LYS A C 1
ATOM 1421 O O . LYS A 1 176 ? 1.180 10.145 -8.498 1.00 96.75 176 LYS A O 1
ATOM 1426 N N . VAL A 1 177 ? 3.054 8.899 -8.431 1.00 97.38 177 VAL A N 1
ATOM 1427 C CA . VAL A 1 177 ? 2.426 7.619 -8.786 1.00 97.38 177 VAL A CA 1
ATOM 1428 C C . VAL A 1 177 ? 1.488 7.147 -7.675 1.00 97.38 177 VAL A C 1
ATOM 1430 O O . VAL A 1 177 ? 0.312 6.928 -7.944 1.00 97.38 177 VAL A O 1
ATOM 1433 N N . LEU A 1 178 ? 1.945 7.065 -6.422 1.00 96.44 178 LEU A N 1
ATOM 1434 C CA . LEU A 1 178 ? 1.096 6.643 -5.298 1.00 96.44 178 LEU A CA 1
ATOM 1435 C C . LEU A 1 178 ? -0.108 7.581 -5.081 1.00 96.44 178 LEU A C 1
ATOM 1437 O O . LEU A 1 178 ? -1.201 7.113 -4.792 1.00 96.44 178 LEU A O 1
ATOM 1441 N N . SER A 1 179 ? 0.047 8.886 -5.316 1.00 95.19 179 SER A N 1
ATOM 1442 C CA . SER A 1 179 ? -1.037 9.881 -5.211 1.00 95.19 179 SER A CA 1
ATOM 1443 C C . SER A 1 179 ? -2.027 9.873 -6.385 1.00 95.19 179 SER A C 1
ATOM 1445 O O . SER A 1 179 ? -2.932 10.710 -6.400 1.00 95.19 179 SER A O 1
ATOM 1447 N N . SER A 1 180 ? -1.833 8.994 -7.377 1.00 95.06 180 SER A N 1
ATOM 1448 C CA . SER A 1 180 ? -2.687 8.859 -8.570 1.00 95.06 180 SER A CA 1
ATOM 1449 C C . SER A 1 180 ? -3.546 7.590 -8.594 1.00 95.06 180 SER A C 1
ATOM 1451 O O . SER A 1 180 ? -4.351 7.430 -9.507 1.00 95.06 180 SER A O 1
ATOM 1453 N N . TYR A 1 181 ? -3.391 6.709 -7.601 1.00 93.75 181 TYR A N 1
ATOM 1454 C CA . TYR A 1 181 ? -4.273 5.562 -7.383 1.00 93.75 181 TYR A CA 1
ATOM 1455 C C . TYR A 1 181 ? -5.389 5.910 -6.392 1.00 93.75 181 TYR A C 1
ATOM 1457 O O . TYR A 1 181 ? -5.219 6.771 -5.526 1.00 93.75 181 TYR A O 1
ATOM 1465 N N . GLU A 1 182 ? -6.517 5.214 -6.518 1.00 90.06 182 GLU A N 1
ATOM 1466 C CA . GLU A 1 182 ? -7.669 5.364 -5.627 1.00 90.06 182 GLU A CA 1
ATOM 1467 C C . GLU A 1 182 ? -7.377 4.851 -4.193 1.00 90.06 182 GLU A C 1
ATOM 1469 O O . GLU A 1 182 ? -6.454 4.047 -3.985 1.00 90.06 182 GLU A O 1
ATOM 1474 N N . PRO A 1 183 ? -8.129 5.320 -3.173 1.00 87.19 183 PRO A N 1
ATOM 1475 C CA . PRO A 1 183 ? -7.907 4.963 -1.772 1.00 87.19 183 PRO A CA 1
ATOM 1476 C C . PRO A 1 183 ? -7.906 3.458 -1.476 1.00 87.19 183 PRO A C 1
ATOM 1478 O O . PRO A 1 183 ? -7.091 2.994 -0.681 1.00 87.19 183 PRO A O 1
ATOM 1481 N N . ASP A 1 184 ? -8.783 2.694 -2.120 1.00 84.69 184 ASP A N 1
ATOM 1482 C CA . ASP A 1 184 ? -8.917 1.238 -1.995 1.00 84.69 184 ASP A CA 1
ATOM 1483 C C . ASP A 1 184 ? -7.656 0.487 -2.461 1.00 84.69 184 ASP A C 1
ATOM 1485 O O . ASP A 1 184 ? -7.179 -0.427 -1.784 1.00 84.69 184 ASP A O 1
ATOM 1489 N N . VAL A 1 185 ? -7.038 0.929 -3.557 1.00 89.31 185 VAL A N 1
ATOM 1490 C CA . VAL A 1 185 ? -5.752 0.399 -4.028 1.00 89.31 185 VAL A CA 1
ATOM 1491 C C . VAL A 1 185 ? -4.639 0.743 -3.034 1.00 89.31 185 VAL A C 1
ATOM 1493 O O . VAL A 1 185 ? -3.805 -0.104 -2.717 1.00 89.31 185 VAL A O 1
ATOM 1496 N N . ILE A 1 186 ? -4.621 1.963 -2.490 1.00 91.56 186 ILE A N 1
ATOM 1497 C CA . ILE A 1 186 ? -3.597 2.390 -1.520 1.00 91.56 186 ILE A CA 1
ATOM 1498 C C . ILE A 1 186 ? -3.743 1.683 -0.161 1.00 91.56 186 ILE A C 1
ATOM 1500 O O . ILE A 1 186 ? -2.728 1.347 0.455 1.00 91.56 186 ILE A O 1
ATOM 1504 N N . LEU A 1 187 ? -4.968 1.360 0.269 1.00 88.88 187 LEU A N 1
ATOM 1505 C CA . LEU A 1 187 ? -5.277 0.560 1.463 1.00 88.88 187 LEU A CA 1
ATOM 1506 C C . LEU A 1 187 ? -4.502 -0.770 1.494 1.00 88.88 187 LEU A C 1
ATOM 1508 O O . LEU A 1 187 ? -3.993 -1.183 2.544 1.00 88.88 187 LEU A O 1
ATOM 1512 N N . PHE A 1 188 ? -4.399 -1.427 0.336 1.00 88.12 188 PHE A N 1
ATOM 1513 C CA . PHE A 1 188 ? -3.696 -2.696 0.148 1.00 88.12 188 PHE A CA 1
ATOM 1514 C C . PHE A 1 188 ? -2.195 -2.570 0.457 1.00 88.12 188 PHE A C 1
ATOM 1516 O O . PHE A 1 188 ? -1.616 -3.432 1.118 1.00 88.12 188 PHE A O 1
ATOM 1523 N N . TYR A 1 189 ? -1.578 -1.457 0.050 1.00 92.12 189 TYR A N 1
ATOM 1524 C CA . TYR A 1 189 ? -0.141 -1.204 0.193 1.00 92.12 189 TYR A CA 1
ATOM 1525 C C . TYR A 1 189 ? 0.262 -0.502 1.500 1.00 92.12 189 TYR A C 1
ATOM 1527 O O . TYR A 1 189 ? 1.451 -0.252 1.706 1.00 92.12 189 TYR A O 1
ATOM 1535 N N . ILE A 1 190 ? -0.679 -0.213 2.413 1.00 92.94 190 ILE A N 1
ATOM 1536 C CA . ILE A 1 190 ? -0.396 0.415 3.720 1.00 92.94 190 ILE A CA 1
ATOM 1537 C C . ILE A 1 190 ? 0.783 -0.242 4.471 1.00 92.94 190 ILE A C 1
ATOM 1539 O O . ILE A 1 190 ? 1.651 0.500 4.933 1.00 92.94 190 ILE A O 1
ATOM 1543 N N . PRO A 1 191 ? 0.899 -1.585 4.585 1.00 92.12 191 PRO A N 1
ATOM 1544 C CA . PRO A 1 191 ? 2.030 -2.201 5.285 1.00 92.12 191 PRO A CA 1
ATOM 1545 C C . PRO A 1 191 ? 3.390 -1.871 4.652 1.00 92.12 191 PRO A C 1
ATOM 1547 O O . PRO A 1 191 ? 4.366 -1.654 5.364 1.00 92.12 191 PRO A O 1
ATOM 1550 N N . GLN A 1 192 ? 3.461 -1.805 3.321 1.00 92.38 192 GLN A N 1
ATOM 1551 C CA . GLN A 1 192 ? 4.669 -1.461 2.575 1.00 92.38 192 GLN A CA 1
ATOM 1552 C C . GLN A 1 192 ? 4.977 0.040 2.671 1.00 92.38 192 GLN A C 1
ATOM 1554 O O . GLN A 1 192 ? 6.135 0.409 2.848 1.00 92.38 192 GLN A O 1
ATOM 1559 N N . ILE A 1 193 ? 3.949 0.896 2.631 1.00 95.50 193 ILE A N 1
ATOM 1560 C CA . ILE A 1 193 ? 4.059 2.352 2.819 1.00 95.50 193 ILE A CA 1
ATOM 1561 C C . ILE A 1 193 ? 4.604 2.687 4.219 1.00 95.50 193 ILE A C 1
ATOM 1563 O O . ILE A 1 193 ? 5.482 3.534 4.346 1.00 95.50 193 ILE A O 1
ATOM 1567 N N . VAL A 1 194 ? 4.162 1.984 5.267 1.00 94.94 194 VAL A N 1
ATOM 1568 C CA . VAL A 1 194 ? 4.684 2.176 6.634 1.00 94.94 194 VAL A CA 1
ATOM 1569 C C . VAL A 1 194 ? 6.134 1.685 6.770 1.00 94.94 194 VAL A C 1
ATOM 1571 O O . VAL A 1 194 ? 6.929 2.340 7.438 1.00 94.94 194 VAL A O 1
ATOM 1574 N N . GLN A 1 195 ? 6.535 0.591 6.106 1.00 92.56 195 GLN A N 1
ATOM 1575 C CA . GLN A 1 195 ? 7.950 0.173 6.106 1.00 92.56 195 GLN A CA 1
ATOM 1576 C C . GLN A 1 195 ? 8.858 1.087 5.266 1.00 92.56 195 GLN A C 1
ATOM 1578 O O . GLN A 1 195 ? 10.037 1.223 5.592 1.00 92.56 195 GLN A O 1
ATOM 1583 N N . ALA A 1 196 ? 8.333 1.744 4.227 1.00 94.81 196 ALA A N 1
ATOM 1584 C CA . ALA A 1 196 ? 9.082 2.687 3.393 1.00 94.81 196 ALA A CA 1
ATOM 1585 C C . ALA A 1 196 ? 9.628 3.896 4.184 1.00 94.81 196 ALA A C 1
ATOM 1587 O O . ALA A 1 196 ? 10.650 4.464 3.800 1.00 94.81 196 ALA A O 1
ATOM 1588 N N . ILE A 1 197 ? 9.022 4.230 5.333 1.00 94.81 197 ILE A N 1
ATOM 1589 C CA . ILE A 1 197 ? 9.501 5.270 6.262 1.00 94.81 197 ILE A CA 1
ATOM 1590 C C . ILE A 1 197 ? 10.948 4.998 6.723 1.00 94.81 197 ILE A C 1
ATOM 1592 O O . ILE A 1 197 ? 11.719 5.945 6.860 1.00 94.81 197 ILE A O 1
ATOM 1596 N N . ARG A 1 198 ? 11.376 3.726 6.854 1.00 93.31 198 ARG A N 1
ATOM 1597 C CA . ARG A 1 198 ? 12.772 3.357 7.203 1.00 93.31 198 ARG A CA 1
ATOM 1598 C C . ARG A 1 198 ? 13.820 3.906 6.225 1.00 93.31 198 ARG A C 1
ATOM 1600 O O . ARG A 1 198 ? 15.002 3.949 6.555 1.00 93.31 198 ARG A O 1
ATOM 1607 N N . TYR A 1 199 ? 13.402 4.281 5.016 1.00 92.31 199 TYR A N 1
ATOM 1608 C CA . TYR A 1 199 ? 14.266 4.762 3.937 1.00 92.31 199 TYR A CA 1
ATOM 1609 C C . TYR A 1 199 ? 13.898 6.186 3.474 1.00 92.31 199 TYR A C 1
ATOM 1611 O O . TYR A 1 199 ? 14.482 6.694 2.516 1.00 92.31 199 TYR A O 1
ATOM 1619 N N . ASP A 1 200 ? 12.969 6.856 4.167 1.00 92.06 200 ASP A N 1
ATOM 1620 C CA . ASP A 1 200 ? 12.452 8.186 3.826 1.00 92.06 200 ASP A CA 1
ATOM 1621 C C . ASP A 1 200 ? 13.338 9.327 4.359 1.00 92.06 200 ASP A C 1
ATOM 1623 O O . ASP A 1 200 ? 12.912 10.180 5.136 1.00 92.06 200 ASP A O 1
ATOM 1627 N N . SER A 1 201 ? 14.597 9.375 3.913 1.00 88.62 201 SER A N 1
ATOM 1628 C CA . SER A 1 201 ? 15.587 10.380 4.349 1.00 88.62 201 SER A CA 1
ATOM 1629 C C . SER A 1 201 ? 15.237 11.840 4.011 1.00 88.62 201 SER A C 1
ATOM 1631 O O . SER A 1 201 ? 15.947 12.752 4.430 1.00 88.62 201 SER A O 1
ATOM 1633 N N . MET A 1 202 ? 14.169 12.068 3.242 1.00 93.31 202 MET A N 1
ATOM 1634 C CA . MET A 1 202 ? 13.726 13.380 2.755 1.00 93.31 202 MET A CA 1
ATOM 1635 C C . MET A 1 202 ? 12.281 13.733 3.157 1.00 93.31 202 MET A C 1
ATOM 1637 O O . MET A 1 202 ? 11.814 14.814 2.806 1.00 93.31 202 MET A O 1
ATOM 1641 N N . GLY A 1 203 ? 11.571 12.862 3.885 1.00 94.62 203 GLY A N 1
ATOM 1642 C CA . GLY A 1 203 ? 10.204 13.119 4.362 1.00 94.62 203 GLY A CA 1
ATOM 1643 C C . GLY A 1 203 ? 9.090 13.002 3.308 1.00 94.62 203 GLY A C 1
ATOM 1644 O O . GLY A 1 203 ? 7.962 13.414 3.577 1.00 94.62 203 GLY A O 1
ATOM 1645 N N . TYR A 1 204 ? 9.369 12.457 2.119 1.00 96.81 204 TYR A N 1
ATOM 1646 C CA . TYR A 1 204 ? 8.391 12.310 1.033 1.00 96.81 204 TYR A CA 1
ATOM 1647 C C . TYR A 1 204 ? 7.299 11.284 1.363 1.00 96.81 204 TYR A C 1
ATOM 1649 O O . TYR A 1 204 ? 6.124 11.538 1.099 1.00 96.81 204 TYR A O 1
ATOM 1657 N N . VAL A 1 205 ? 7.667 10.140 1.948 1.00 96.69 205 VAL A N 1
ATOM 1658 C CA . VAL A 1 205 ? 6.706 9.107 2.381 1.00 96.69 205 VAL A CA 1
ATOM 1659 C C . VAL A 1 205 ? 5.903 9.619 3.577 1.00 96.69 205 VAL A C 1
ATOM 1661 O O . VAL A 1 205 ? 4.683 9.480 3.621 1.00 96.69 205 VAL A O 1
ATOM 1664 N N . THR A 1 206 ? 6.585 10.276 4.512 1.00 95.75 206 THR A N 1
ATOM 1665 C CA . THR A 1 206 ? 6.010 10.880 5.717 1.00 95.75 206 THR A CA 1
ATOM 1666 C C . THR A 1 206 ? 4.939 11.916 5.366 1.00 95.75 206 THR A C 1
ATOM 1668 O O . THR A 1 206 ? 3.830 11.865 5.896 1.00 95.75 206 THR A O 1
ATOM 1671 N N . GLU A 1 207 ? 5.229 12.827 4.434 1.00 96.38 207 GLU A N 1
ATOM 1672 C CA . GLU A 1 207 ? 4.274 13.840 3.977 1.00 96.38 207 GLU A CA 1
ATOM 1673 C C . GLU A 1 207 ? 3.145 13.235 3.126 1.00 96.38 207 GLU A C 1
ATOM 1675 O O . GLU A 1 207 ? 1.981 13.593 3.308 1.00 96.38 207 GLU A O 1
ATOM 1680 N N . PHE A 1 208 ? 3.435 12.246 2.272 1.00 96.50 208 PHE A N 1
ATOM 1681 C CA . PHE A 1 208 ? 2.400 11.500 1.548 1.00 96.50 208 PHE A CA 1
ATOM 1682 C C . PHE A 1 208 ? 1.401 10.819 2.496 1.00 96.50 208 PHE A C 1
ATOM 1684 O O . PHE A 1 208 ? 0.193 10.889 2.266 1.00 96.50 208 PHE A O 1
ATOM 1691 N N . ILE A 1 209 ? 1.872 10.220 3.596 1.00 96.81 209 ILE A N 1
ATOM 1692 C CA . ILE A 1 209 ? 1.008 9.622 4.623 1.00 96.81 209 ILE A CA 1
ATOM 1693 C C . ILE A 1 209 ? 0.121 10.689 5.282 1.00 96.81 209 ILE A C 1
ATOM 1695 O O . ILE A 1 209 ? -1.085 10.470 5.413 1.00 96.81 209 ILE A O 1
ATOM 1699 N N . LYS A 1 210 ? 0.668 11.865 5.630 1.00 95.50 210 LYS A N 1
ATOM 1700 C CA . LYS A 1 210 ? -0.119 12.982 6.190 1.00 95.50 210 LYS A CA 1
ATOM 1701 C C . LYS A 1 210 ? -1.191 13.479 5.221 1.00 95.50 210 LYS A C 1
ATOM 1703 O O . LYS A 1 210 ? -2.340 13.658 5.621 1.00 95.50 210 LYS A O 1
ATOM 1708 N N . GLN A 1 211 ? -0.850 13.667 3.947 1.00 94.31 211 GLN A N 1
ATOM 1709 C CA . GLN A 1 211 ? -1.809 14.099 2.925 1.00 94.31 211 GLN A CA 1
ATOM 1710 C C . GLN A 1 211 ? -2.887 13.039 2.667 1.00 94.31 211 GLN A C 1
ATOM 1712 O O . GLN A 1 211 ? -4.059 13.379 2.518 1.00 94.31 211 GLN A O 1
ATOM 1717 N N . THR A 1 212 ? -2.517 11.758 2.678 1.00 92.81 212 THR A N 1
ATOM 1718 C CA . THR A 1 212 ? -3.442 10.628 2.505 1.00 92.81 212 THR A CA 1
ATOM 1719 C C . THR A 1 212 ? -4.431 10.527 3.669 1.00 92.81 212 THR A C 1
ATOM 1721 O O . THR A 1 212 ? -5.639 10.461 3.443 1.00 92.81 212 THR A O 1
ATOM 1724 N N . ALA A 1 213 ? -3.951 10.623 4.913 1.00 93.75 213 ALA A N 1
ATOM 1725 C CA . ALA A 1 213 ? -4.792 10.624 6.113 1.00 93.75 213 ALA A CA 1
ATOM 1726 C C . ALA A 1 213 ? -5.725 11.852 6.208 1.00 93.75 213 ALA A C 1
ATOM 1728 O O . ALA A 1 213 ? -6.804 11.774 6.792 1.00 93.75 213 ALA A O 1
ATOM 1729 N N . LYS A 1 214 ? -5.348 12.985 5.598 1.00 91.56 214 LYS A N 1
ATOM 1730 C CA . LYS A 1 214 ? -6.220 14.168 5.470 1.00 91.56 214 LYS A CA 1
ATOM 1731 C C . LYS A 1 214 ? -7.298 14.020 4.393 1.00 91.56 214 LYS A C 1
ATOM 1733 O O . LYS A 1 214 ? -8.311 14.707 4.476 1.00 91.56 214 LYS A O 1
ATOM 1738 N N . ARG A 1 215 ? -7.102 13.141 3.401 1.00 89.94 215 ARG A N 1
ATOM 1739 C CA . ARG A 1 215 ? -8.082 12.867 2.332 1.00 89.94 215 ARG A CA 1
ATOM 1740 C C . ARG A 1 215 ? -9.124 11.819 2.724 1.00 89.94 215 ARG A C 1
ATOM 1742 O O . ARG A 1 215 ? -10.283 12.013 2.391 1.00 89.94 215 ARG A O 1
ATOM 1749 N N . SER A 1 216 ? -8.728 10.751 3.422 1.00 92.38 216 SER A N 1
ATOM 1750 C CA . SER A 1 216 ? -9.638 9.693 3.890 1.00 92.38 216 SER A CA 1
ATOM 1751 C C . SER A 1 216 ? -9.362 9.311 5.344 1.00 92.38 216 SER A C 1
ATOM 1753 O O . SER A 1 216 ? -8.226 9.047 5.746 1.00 92.38 216 SER A O 1
ATOM 1755 N N . GLN A 1 217 ? -10.442 9.225 6.116 1.00 92.19 217 GLN A N 1
ATOM 1756 C CA . GLN A 1 217 ? -10.454 8.812 7.516 1.00 92.19 217 GLN A CA 1
ATOM 1757 C C . GLN A 1 217 ? -10.332 7.292 7.661 1.00 92.19 217 GLN A C 1
ATOM 1759 O O . GLN A 1 217 ? -9.653 6.811 8.567 1.00 92.19 217 GLN A O 1
ATOM 1764 N N . LEU A 1 218 ? -10.903 6.517 6.735 1.00 92.00 218 LEU A N 1
ATOM 1765 C CA . LEU A 1 218 ? -10.687 5.073 6.652 1.00 92.00 218 LEU A CA 1
ATOM 1766 C C . LEU A 1 218 ? -9.207 4.746 6.403 1.00 92.00 218 LEU A C 1
ATOM 1768 O O . LEU A 1 218 ? -8.652 3.887 7.097 1.00 92.00 218 LEU A O 1
ATOM 1772 N N . LEU A 1 219 ? -8.536 5.479 5.502 1.00 92.81 219 LEU A N 1
ATOM 1773 C CA . LEU A 1 219 ? -7.083 5.363 5.336 1.00 92.81 219 LEU A CA 1
ATOM 1774 C C . LEU A 1 219 ? -6.329 5.821 6.584 1.00 92.81 219 LEU A C 1
ATOM 1776 O O . LEU A 1 219 ? -5.439 5.098 7.028 1.00 92.81 219 LEU A O 1
ATOM 1780 N N . ALA A 1 220 ? -6.694 6.955 7.194 1.00 94.94 220 ALA A N 1
ATOM 1781 C CA . ALA A 1 220 ? -6.075 7.420 8.438 1.00 94.94 220 ALA A CA 1
ATOM 1782 C C . ALA A 1 220 ? -6.139 6.356 9.551 1.00 94.94 220 ALA A C 1
ATOM 1784 O O . ALA A 1 220 ? -5.128 6.064 10.186 1.00 94.94 220 ALA A O 1
ATOM 1785 N N . HIS A 1 221 ? -7.294 5.714 9.751 1.00 94.88 221 HIS A N 1
ATOM 1786 C CA . HIS A 1 221 ? -7.474 4.657 10.750 1.00 94.88 221 HIS A CA 1
ATOM 1787 C C . HIS A 1 221 ? -6.597 3.429 10.454 1.00 94.88 221 HIS A C 1
ATOM 1789 O O . HIS A 1 221 ? -5.933 2.913 11.354 1.00 94.88 221 HIS A O 1
ATOM 1795 N N . GLN A 1 222 ? -6.549 2.979 9.197 1.00 93.50 222 GLN A N 1
ATOM 1796 C CA . GLN A 1 222 ? -5.753 1.816 8.782 1.00 93.50 222 GLN A CA 1
ATOM 1797 C C . GLN A 1 222 ? -4.244 2.084 8.825 1.00 93.50 222 GLN A C 1
ATOM 1799 O O . GLN A 1 222 ? -3.484 1.207 9.241 1.00 93.50 222 GLN A O 1
ATOM 1804 N N . LEU A 1 223 ? -3.817 3.306 8.493 1.00 95.06 223 LEU A N 1
ATOM 1805 C CA . LEU A 1 223 ? -2.458 3.793 8.718 1.00 95.06 223 LEU A CA 1
ATOM 1806 C C . LEU A 1 223 ? -2.133 3.785 10.219 1.00 95.06 223 LEU A C 1
ATOM 1808 O O . LEU A 1 223 ? -1.147 3.171 10.610 1.00 95.06 223 LEU A O 1
ATOM 1812 N N . ILE A 1 224 ? -2.976 4.370 11.079 1.00 95.50 224 ILE A N 1
ATOM 1813 C CA . ILE A 1 224 ? -2.744 4.412 12.534 1.00 95.50 224 ILE A CA 1
ATOM 1814 C C . ILE A 1 224 ? -2.679 3.005 13.150 1.00 95.50 224 ILE A C 1
ATOM 1816 O O . ILE A 1 224 ? -1.778 2.754 13.949 1.00 95.50 224 ILE A O 1
ATOM 1820 N N . TRP A 1 225 ? -3.566 2.068 12.785 1.00 92.94 225 TRP A N 1
ATOM 1821 C CA . TRP A 1 225 ? -3.447 0.675 13.244 1.00 92.94 225 TRP A CA 1
ATOM 1822 C C . TRP A 1 225 ? -2.128 0.049 12.786 1.00 92.94 225 TRP A C 1
ATOM 1824 O O . TRP A 1 225 ? -1.417 -0.523 13.607 1.00 92.94 225 TRP A O 1
ATOM 1834 N N . ASN A 1 226 ? -1.765 0.188 11.506 1.00 93.38 226 ASN A N 1
ATOM 1835 C CA . ASN A 1 226 ? -0.537 -0.407 10.985 1.00 93.38 226 ASN A CA 1
ATOM 1836 C C . ASN A 1 226 ? 0.720 0.183 11.645 1.00 93.38 226 ASN A C 1
ATOM 1838 O O . ASN A 1 226 ? 1.621 -0.567 12.014 1.00 93.38 226 ASN A O 1
ATOM 1842 N N . MET A 1 227 ? 0.757 1.499 11.861 1.00 94.31 227 MET A N 1
ATOM 1843 C CA . MET A 1 227 ? 1.848 2.168 12.568 1.00 94.31 227 MET A CA 1
ATOM 1844 C C . MET A 1 227 ? 1.934 1.702 14.028 1.00 94.31 227 MET A C 1
ATOM 1846 O O . MET A 1 227 ? 3.003 1.266 14.444 1.00 94.31 227 MET A O 1
ATOM 1850 N N . LYS A 1 228 ? 0.819 1.657 14.776 1.00 90.69 228 LYS A N 1
ATOM 1851 C CA . LYS A 1 228 ? 0.788 1.118 16.154 1.00 90.69 228 LYS A CA 1
ATOM 1852 C C . LYS A 1 228 ? 1.332 -0.321 16.233 1.00 90.69 228 LYS A C 1
ATOM 1854 O O . LYS A 1 228 ? 2.062 -0.638 17.163 1.00 90.69 228 LYS A O 1
ATOM 1859 N N . THR A 1 229 ? 1.054 -1.175 15.240 1.00 88.75 229 THR A N 1
ATOM 1860 C CA . THR A 1 229 ? 1.593 -2.554 15.154 1.00 88.75 229 THR A CA 1
ATOM 1861 C C . THR A 1 229 ? 3.077 -2.631 14.737 1.00 88.75 229 THR A C 1
ATOM 1863 O O . THR A 1 229 ? 3.694 -3.691 14.839 1.00 88.75 229 THR A O 1
ATOM 1866 N N . ASN A 1 230 ? 3.680 -1.536 14.263 1.00 90.12 230 ASN A N 1
ATOM 1867 C CA . ASN A 1 230 ? 5.089 -1.472 13.846 1.00 90.12 230 ASN A CA 1
ATOM 1868 C C . ASN A 1 230 ? 5.973 -0.586 14.744 1.00 90.12 230 ASN A C 1
ATOM 1870 O O . ASN A 1 230 ? 7.185 -0.549 14.546 1.00 90.12 230 ASN A O 1
ATOM 1874 N N . MET A 1 231 ? 5.404 0.081 15.755 1.00 88.88 231 MET A N 1
ATOM 1875 C CA . MET A 1 231 ? 6.163 0.800 16.791 1.00 88.88 231 MET A CA 1
ATOM 1876 C C . MET A 1 231 ? 6.988 -0.132 17.693 1.00 88.88 231 MET A C 1
ATOM 1878 O O . MET A 1 231 ? 7.970 0.315 18.284 1.00 88.88 231 MET A O 1
ATOM 1882 N N . PHE A 1 232 ? 6.602 -1.405 17.797 1.00 88.00 232 PHE A N 1
ATOM 1883 C CA . PHE A 1 232 ? 7.244 -2.420 18.634 1.00 88.00 232 PHE A CA 1
ATOM 1884 C C . PHE A 1 232 ? 7.589 -3.660 17.807 1.00 88.00 232 PHE A C 1
ATOM 1886 O O . PHE A 1 232 ? 6.883 -4.009 16.855 1.00 88.00 232 PHE A O 1
ATOM 1893 N N . ARG A 1 233 ? 8.689 -4.329 18.156 1.00 82.06 233 ARG A N 1
ATOM 1894 C CA . ARG A 1 233 ? 9.140 -5.553 17.478 1.00 82.06 233 ARG A CA 1
ATOM 1895 C C . ARG A 1 233 ? 8.480 -6.796 18.062 1.00 82.06 233 ARG A C 1
ATOM 1897 O O . ARG A 1 233 ? 8.101 -7.685 17.296 1.00 82.06 233 ARG A O 1
ATOM 1904 N N . ASP A 1 234 ? 8.331 -6.816 19.381 1.00 79.50 234 ASP A N 1
ATOM 1905 C CA . ASP A 1 234 ? 7.807 -7.917 20.179 1.00 79.50 234 ASP A CA 1
ATOM 1906 C C . ASP A 1 234 ? 6.266 -7.964 20.241 1.00 79.50 234 ASP A C 1
ATOM 1908 O O . ASP A 1 234 ? 5.555 -7.181 19.612 1.00 79.50 234 ASP A O 1
ATOM 1912 N N . GLU A 1 235 ? 5.757 -8.934 21.001 1.00 70.31 235 GLU A N 1
ATOM 1913 C CA . GLU A 1 235 ? 4.332 -9.240 21.146 1.00 70.31 235 GLU A CA 1
ATOM 1914 C C . GLU A 1 235 ? 3.671 -8.615 22.393 1.00 70.31 235 GLU A C 1
ATOM 1916 O O . GLU A 1 235 ? 2.441 -8.616 22.485 1.00 70.31 235 GLU A O 1
ATOM 1921 N N . GLU A 1 236 ? 4.450 -8.087 23.346 1.00 69.00 236 GLU A N 1
ATOM 1922 C CA . GLU A 1 236 ? 3.967 -7.489 24.604 1.00 69.00 236 GLU A CA 1
ATOM 1923 C C . GLU A 1 236 ? 4.215 -5.960 24.674 1.00 69.00 236 GLU A C 1
ATOM 1925 O O . GLU A 1 236 ? 3.913 -5.329 25.688 1.00 69.00 236 GLU A O 1
ATOM 1930 N N . SER A 1 237 ? 4.683 -5.355 23.572 1.00 79.31 237 SER A N 1
ATOM 1931 C CA . SER A 1 237 ? 5.026 -3.930 23.414 1.00 79.31 237 SER A CA 1
ATOM 1932 C C . SER A 1 237 ? 6.124 -3.439 24.369 1.00 79.31 237 SER A C 1
ATOM 1934 O O . SER A 1 237 ? 6.048 -2.337 24.916 1.00 79.31 237 SER A O 1
ATOM 1936 N N . LEU A 1 238 ? 7.152 -4.266 24.571 1.00 81.25 238 LEU A N 1
ATOM 1937 C CA . LEU A 1 238 ? 8.298 -3.994 25.445 1.00 81.25 238 LEU A CA 1
ATOM 1938 C C . LEU A 1 238 ? 9.555 -3.542 24.679 1.00 81.25 238 LEU A C 1
ATOM 1940 O O . LEU A 1 238 ? 10.375 -2.810 25.233 1.00 81.25 238 LEU A O 1
ATOM 1944 N N . GLU A 1 239 ? 9.711 -3.949 23.417 1.00 86.69 239 GLU A N 1
ATOM 1945 C CA . GLU A 1 239 ? 10.877 -3.668 22.572 1.00 86.69 239 GLU A CA 1
ATOM 1946 C C . GLU A 1 239 ? 10.504 -2.706 21.425 1.00 86.69 239 GLU A C 1
ATOM 1948 O O . GLU A 1 239 ? 10.047 -3.147 20.362 1.00 86.69 239 GLU A O 1
ATOM 1953 N N . PRO A 1 240 ? 10.678 -1.380 21.598 1.00 88.62 240 PRO A N 1
ATOM 1954 C CA . PRO A 1 240 ? 10.399 -0.408 20.543 1.00 88.62 240 PRO A CA 1
ATOM 1955 C C . PRO A 1 240 ? 11.342 -0.590 19.343 1.00 88.62 240 PRO A C 1
ATOM 1957 O O . PRO A 1 240 ? 12.532 -0.875 19.498 1.00 88.62 240 PRO A O 1
ATOM 1960 N N . ASP A 1 241 ? 10.834 -0.401 18.122 1.00 89.31 241 ASP A N 1
ATOM 1961 C CA . ASP A 1 241 ? 11.672 -0.482 16.922 1.00 89.31 241 ASP A CA 1
ATOM 1962 C C . ASP A 1 241 ? 12.564 0.761 16.800 1.00 89.31 241 ASP A C 1
ATOM 1964 O O . ASP A 1 241 ? 12.096 1.844 16.458 1.00 89.31 241 ASP A O 1
ATOM 1968 N N . THR A 1 242 ? 13.865 0.590 17.039 1.00 88.88 242 THR A N 1
ATOM 1969 C CA . THR A 1 242 ? 14.873 1.665 17.086 1.00 88.88 242 THR A CA 1
ATOM 1970 C C . THR A 1 242 ? 14.991 2.526 15.824 1.00 88.88 242 THR A C 1
ATOM 1972 O O . THR A 1 242 ? 15.639 3.564 15.874 1.00 88.88 242 THR A O 1
ATOM 1975 N N . GLU A 1 243 ? 14.441 2.093 14.686 1.00 87.81 243 GLU A N 1
ATOM 1976 C CA . GLU A 1 243 ? 14.463 2.848 13.422 1.00 87.81 243 GLU A CA 1
ATOM 1977 C C . GLU A 1 243 ? 13.128 3.541 13.110 1.00 87.81 243 GLU A C 1
ATOM 1979 O O . GLU A 1 243 ? 13.086 4.408 12.242 1.00 87.81 243 GLU A O 1
ATOM 1984 N N . LEU A 1 244 ? 12.032 3.131 13.761 1.00 91.56 244 LEU A N 1
ATOM 1985 C CA . LEU A 1 244 ? 10.675 3.571 13.420 1.00 91.56 244 LEU A CA 1
ATOM 1986 C C . LEU A 1 244 ? 9.894 4.179 14.585 1.00 91.56 244 LEU A C 1
ATOM 1988 O O . LEU A 1 244 ? 9.017 4.993 14.323 1.00 91.56 244 LEU A O 1
ATOM 1992 N N . HIS A 1 245 ? 10.157 3.802 15.839 1.00 92.25 245 HIS A N 1
ATOM 1993 C CA . HIS A 1 245 ? 9.271 4.107 16.967 1.00 92.25 245 HIS A CA 1
ATOM 1994 C C . HIS A 1 245 ? 8.935 5.601 17.074 1.00 92.25 245 HIS A C 1
ATOM 1996 O O . HIS A 1 245 ? 7.760 5.964 17.033 1.00 92.25 245 HIS A O 1
ATOM 2002 N N . ASP A 1 246 ? 9.952 6.463 17.114 1.00 92.69 246 ASP A N 1
ATOM 2003 C CA . ASP A 1 246 ? 9.781 7.914 17.252 1.00 92.69 246 ASP A CA 1
ATOM 2004 C C . ASP A 1 246 ? 9.117 8.531 16.010 1.00 92.69 246 ASP A C 1
ATOM 2006 O O . ASP A 1 246 ? 8.195 9.340 16.125 1.00 92.69 246 ASP A O 1
ATOM 2010 N N . SER A 1 247 ? 9.525 8.103 14.810 1.00 93.50 247 SER A N 1
ATOM 2011 C CA . SER A 1 247 ? 8.956 8.565 13.537 1.00 93.50 247 SER A CA 1
ATOM 2012 C C . SER A 1 247 ? 7.477 8.200 13.397 1.00 93.50 247 SER A C 1
ATOM 2014 O O . SER A 1 247 ? 6.676 9.038 12.986 1.00 93.50 247 SER A O 1
ATOM 2016 N N . LEU A 1 248 ? 7.099 6.973 13.768 1.00 95.44 248 LEU A N 1
ATOM 2017 C CA . LEU A 1 248 ? 5.712 6.509 13.768 1.00 95.44 248 LEU A CA 1
ATOM 2018 C C . LEU A 1 248 ? 4.892 7.190 14.864 1.00 95.44 248 LEU A C 1
ATOM 2020 O O . LEU A 1 248 ? 3.759 7.579 14.599 1.00 95.44 248 LEU A O 1
ATOM 2024 N N . SER A 1 249 ? 5.461 7.381 16.057 1.00 95.38 249 SER A N 1
ATOM 2025 C CA . SER A 1 249 ? 4.816 8.087 17.169 1.00 95.38 249 SER A CA 1
ATOM 2026 C C . SER A 1 249 ? 4.462 9.525 16.769 1.00 95.38 249 SER A C 1
ATOM 2028 O O . SER A 1 249 ? 3.290 9.898 16.746 1.00 95.38 249 SER A O 1
ATOM 2030 N N . HIS A 1 250 ? 5.447 10.296 16.293 1.00 95.06 250 HIS A N 1
ATOM 2031 C CA . HIS A 1 250 ? 5.234 11.659 15.799 1.00 95.06 250 HIS A CA 1
ATOM 2032 C C . HIS A 1 250 ? 4.291 11.735 14.587 1.00 95.06 250 HIS A C 1
ATOM 2034 O O . HIS A 1 250 ? 3.607 12.746 14.406 1.00 95.06 250 HIS A O 1
ATOM 2040 N N . LEU A 1 251 ? 4.232 10.699 13.745 1.00 95.75 251 LEU A N 1
ATOM 2041 C CA . LEU A 1 251 ? 3.323 10.648 12.599 1.00 95.75 251 LEU A CA 1
ATOM 2042 C C . LEU A 1 251 ? 1.879 10.327 13.020 1.00 95.75 251 LEU A C 1
ATOM 2044 O O . LEU A 1 251 ? 0.958 10.971 12.519 1.00 95.75 251 LEU A O 1
ATOM 2048 N N . ILE A 1 252 ? 1.676 9.416 13.979 1.00 96.38 252 ILE A N 1
ATOM 2049 C CA . ILE A 1 252 ? 0.372 9.168 14.616 1.00 96.38 252 ILE A CA 1
ATOM 2050 C C . ILE A 1 252 ? -0.115 10.442 15.311 1.00 96.38 252 ILE A C 1
ATOM 2052 O O . ILE A 1 252 ? -1.227 10.884 15.031 1.00 96.38 252 ILE A O 1
ATOM 2056 N N . ASP A 1 253 ? 0.717 11.067 16.148 1.00 96.50 253 ASP A N 1
ATOM 2057 C CA . ASP A 1 253 ? 0.374 12.308 16.849 1.00 96.50 253 ASP A CA 1
ATOM 2058 C C . ASP A 1 253 ? 0.053 13.437 15.864 1.00 96.50 253 ASP A C 1
ATOM 2060 O O . ASP A 1 253 ? -0.933 14.149 16.041 1.00 96.50 253 ASP A O 1
ATOM 2064 N N . SER A 1 254 ? 0.838 13.593 14.791 1.00 96.25 254 SER A N 1
ATOM 2065 C CA . SER A 1 254 ? 0.563 14.594 13.755 1.00 96.25 254 SER A CA 1
ATOM 2066 C C . SER A 1 254 ? -0.785 14.360 13.075 1.00 96.25 254 SER A C 1
ATOM 2068 O O . SER A 1 254 ? -1.479 15.332 12.809 1.00 96.25 254 SER A O 1
ATOM 2070 N N . ILE A 1 255 ? -1.170 13.110 12.798 1.00 96.25 255 ILE A N 1
ATOM 2071 C CA . ILE A 1 255 ? -2.466 12.804 12.176 1.00 96.25 255 ILE A CA 1
ATOM 2072 C C . ILE A 1 255 ? -3.605 13.034 13.171 1.00 96.25 255 ILE A C 1
ATOM 2074 O O . ILE A 1 255 ? -4.572 13.705 12.832 1.00 96.25 255 ILE A O 1
ATOM 2078 N N . VAL A 1 256 ? -3.497 12.516 14.399 1.00 95.38 256 VAL A N 1
ATOM 2079 C CA . VAL A 1 256 ? -4.565 12.594 15.411 1.00 95.38 256 VAL A CA 1
ATOM 2080 C C . VAL A 1 256 ? -4.825 14.037 15.853 1.00 95.38 256 VAL A C 1
ATOM 2082 O O . VAL A 1 256 ? -5.984 14.405 16.021 1.00 95.38 256 VAL A O 1
ATOM 2085 N N . ASN A 1 257 ? -3.789 14.875 15.974 1.00 95.12 257 ASN A N 1
ATOM 2086 C CA . ASN A 1 257 ? -3.954 16.302 16.283 1.00 95.12 257 ASN A CA 1
ATOM 2087 C C . ASN A 1 257 ? -4.507 17.124 15.101 1.00 95.12 257 ASN A C 1
ATOM 2089 O O . ASN A 1 257 ? -5.089 18.184 15.323 1.00 95.12 257 ASN A O 1
ATOM 2093 N N . ASP A 1 258 ? -4.356 16.647 13.860 1.00 93.62 258 ASP A N 1
ATOM 2094 C CA . ASP A 1 258 ? -4.989 17.240 12.673 1.00 93.62 258 ASP A CA 1
ATOM 2095 C C . ASP A 1 258 ? -6.479 16.827 12.525 1.00 93.62 258 ASP A C 1
ATOM 2097 O O . ASP A 1 258 ? -7.210 17.431 11.732 1.00 93.62 258 ASP A O 1
ATOM 2101 N N . LEU A 1 259 ? -6.966 15.823 13.274 1.00 92.75 259 LEU A N 1
ATOM 2102 C CA . LEU A 1 259 ? -8.378 15.415 13.259 1.00 92.75 259 LEU A CA 1
ATOM 2103 C C . LEU A 1 259 ? -9.255 16.365 14.086 1.00 92.75 259 LEU A C 1
ATOM 2105 O O . LEU A 1 259 ? -8.930 16.749 15.206 1.00 92.75 259 LEU A O 1
ATOM 2109 N N . SER A 1 260 ? -10.445 16.680 13.572 1.00 90.81 260 SER A N 1
ATOM 2110 C CA . SER A 1 260 ? -11.429 17.513 14.275 1.00 90.81 260 SER A CA 1
ATOM 2111 C C . SER A 1 260 ? -12.875 17.107 13.961 1.00 90.81 260 SER A C 1
ATOM 2113 O O . SER A 1 260 ? -13.131 16.266 13.094 1.00 90.81 260 SER A O 1
ATOM 2115 N N . GLY A 1 261 ? -13.836 17.667 14.704 1.00 91.94 261 GLY A N 1
ATOM 2116 C CA . GLY A 1 261 ? -15.270 17.450 14.481 1.00 91.94 261 GLY A CA 1
ATOM 2117 C C . GLY A 1 261 ? -15.667 15.969 14.441 1.00 91.94 261 GLY A C 1
ATOM 2118 O O . GLY A 1 261 ? -15.260 15.176 15.293 1.00 91.94 261 GLY A O 1
ATOM 2119 N N . ASN A 1 262 ? -16.456 15.592 13.433 1.00 91.62 262 ASN A N 1
ATOM 2120 C CA . ASN A 1 262 ? -16.957 14.223 13.283 1.00 91.62 262 ASN A CA 1
ATOM 2121 C C . ASN A 1 262 ? -15.855 13.214 12.917 1.00 91.62 262 ASN A C 1
ATOM 2123 O O . ASN A 1 262 ? -16.001 12.040 13.245 1.00 91.62 262 ASN A O 1
ATOM 2127 N N . ALA A 1 263 ? -14.740 13.646 12.315 1.00 92.62 263 ALA A N 1
ATOM 2128 C CA . ALA A 1 263 ? -13.604 12.768 12.022 1.00 92.62 263 ALA A CA 1
ATOM 2129 C C . ALA A 1 263 ? -12.901 12.310 13.311 1.00 92.62 263 ALA A C 1
ATOM 2131 O O . ALA A 1 263 ? -12.701 11.115 13.517 1.00 92.62 263 ALA A O 1
ATOM 2132 N N . LEU A 1 264 ? -12.630 13.238 14.237 1.00 93.75 264 LEU A N 1
ATOM 2133 C CA . LEU A 1 264 ? -12.054 12.909 15.547 1.00 93.75 264 LEU A CA 1
ATOM 2134 C C . LEU A 1 264 ? -13.000 12.026 16.384 1.00 93.75 264 LEU A C 1
ATOM 2136 O O . LEU A 1 264 ? -12.555 11.073 17.025 1.00 93.75 264 LEU A O 1
ATOM 2140 N N . ARG A 1 265 ? -14.317 12.287 16.336 1.00 93.31 265 ARG A N 1
ATOM 2141 C CA . ARG A 1 265 ? -15.322 11.410 16.968 1.00 93.31 265 ARG A CA 1
ATOM 2142 C C . ARG A 1 265 ? -15.334 10.016 16.346 1.00 93.31 265 ARG A C 1
ATOM 2144 O O . ARG A 1 265 ? -15.332 9.036 17.083 1.00 93.31 265 ARG A O 1
ATOM 2151 N N . PHE A 1 266 ? -15.298 9.906 15.017 1.00 94.31 266 PHE A N 1
ATOM 2152 C CA . PHE A 1 266 ? -15.243 8.620 14.321 1.00 94.31 266 PHE A CA 1
ATOM 2153 C C . PHE A 1 266 ? -13.975 7.835 14.684 1.00 94.31 266 PHE A C 1
ATOM 2155 O O . PHE A 1 266 ? -14.088 6.653 15.006 1.00 94.31 266 PHE A O 1
ATOM 2162 N N . TYR A 1 267 ? -12.806 8.484 14.746 1.00 95.00 267 TYR A N 1
ATOM 2163 C CA . TYR A 1 267 ? -11.565 7.881 15.244 1.00 95.00 267 TYR A CA 1
ATOM 2164 C C . TYR A 1 267 ? -11.731 7.316 16.660 1.00 95.00 267 TYR A C 1
ATOM 2166 O O . TYR A 1 267 ? -11.534 6.117 16.869 1.00 95.00 267 TYR A O 1
ATOM 2174 N N . HIS A 1 268 ? -12.162 8.130 17.630 1.00 94.19 268 HIS A N 1
ATOM 2175 C CA . HIS A 1 268 ? -12.339 7.662 19.008 1.00 94.19 268 HIS A CA 1
ATOM 2176 C C . HIS A 1 268 ? -13.389 6.551 19.128 1.00 94.19 268 HIS A C 1
ATOM 2178 O O . HIS A 1 268 ? -13.143 5.557 19.817 1.00 94.19 268 HIS A O 1
ATOM 2184 N N . ARG A 1 269 ? -14.532 6.683 18.444 1.00 94.12 269 ARG A N 1
ATOM 2185 C CA . ARG A 1 269 ? -15.621 5.695 18.423 1.00 94.12 269 ARG A CA 1
ATOM 2186 C C . ARG A 1 269 ? -15.150 4.358 17.854 1.00 94.12 269 ARG A C 1
ATOM 2188 O O . ARG A 1 269 ? -15.383 3.329 18.481 1.00 94.12 269 ARG A O 1
ATOM 2195 N N . GLN A 1 270 ? -14.449 4.387 16.719 1.00 94.56 270 GLN A N 1
ATOM 2196 C CA . GLN A 1 270 ? -13.919 3.210 16.032 1.00 94.56 270 GLN A CA 1
ATOM 2197 C C . GLN A 1 270 ? -12.823 2.512 16.841 1.00 94.56 270 GLN A C 1
ATOM 2199 O O . GLN A 1 270 ? -12.890 1.298 17.014 1.00 94.56 270 GLN A O 1
ATOM 2204 N N . PHE A 1 271 ? -11.823 3.250 17.333 1.00 94.69 271 PHE A N 1
ATOM 2205 C CA . PHE A 1 271 ? -10.723 2.647 18.087 1.00 94.69 271 PHE A CA 1
ATOM 2206 C C . PHE A 1 271 ? -11.224 2.083 19.415 1.00 94.69 271 PHE A C 1
ATOM 2208 O O . PHE A 1 271 ? -11.144 0.875 19.610 1.00 94.69 271 PHE A O 1
ATOM 2215 N N . SER A 1 272 ? -11.860 2.897 20.265 1.00 94.50 272 SER A N 1
ATOM 2216 C CA . SER A 1 272 ? -12.244 2.425 21.602 1.00 94.50 272 SER A CA 1
ATOM 2217 C C . SER A 1 272 ? -13.280 1.293 21.590 1.00 94.50 272 SER A C 1
ATOM 2219 O O . SER A 1 272 ? -13.217 0.434 22.458 1.00 94.50 272 SER A O 1
ATOM 2221 N N . PHE A 1 273 ? -14.169 1.203 20.590 1.00 94.75 273 PHE A N 1
ATOM 2222 C CA . PHE A 1 273 ? -15.055 0.038 20.434 1.00 94.75 273 PHE A CA 1
ATOM 2223 C C . PHE A 1 273 ? -14.286 -1.263 20.147 1.00 94.75 273 PHE A C 1
ATOM 2225 O O . PHE A 1 273 ? -14.601 -2.306 20.721 1.00 94.75 273 PHE A O 1
ATOM 2232 N N . PHE A 1 274 ? -13.261 -1.226 19.290 1.00 93.81 274 PHE A N 1
ATOM 2233 C CA . PHE A 1 274 ? -12.451 -2.415 19.015 1.00 93.81 274 PHE A CA 1
ATOM 2234 C C . PHE A 1 274 ? -11.368 -2.671 20.064 1.00 93.81 274 PHE A C 1
ATOM 2236 O O . PHE A 1 274 ? -11.006 -3.831 20.255 1.00 93.81 274 PHE A O 1
ATOM 2243 N N . ASP A 1 275 ? -10.923 -1.654 20.802 1.00 92.19 275 ASP A N 1
ATOM 2244 C CA . ASP A 1 275 ? -10.100 -1.819 22.002 1.00 92.19 275 ASP A CA 1
ATOM 2245 C C . ASP A 1 275 ? -10.914 -2.517 23.115 1.00 92.19 275 ASP A C 1
ATOM 2247 O O . ASP A 1 275 ? -10.431 -3.494 23.693 1.00 92.19 275 ASP A O 1
ATOM 2251 N N . ASP A 1 276 ? -12.181 -2.121 23.339 1.00 92.75 276 ASP A N 1
ATOM 2252 C CA . ASP A 1 276 ? -13.115 -2.796 24.259 1.00 92.75 276 ASP A CA 1
ATOM 2253 C C . ASP A 1 276 ? -13.262 -4.286 23.900 1.00 92.75 276 ASP A C 1
ATOM 2255 O O . ASP A 1 276 ? -13.032 -5.157 24.744 1.00 92.75 276 ASP A O 1
ATOM 2259 N N . VAL A 1 277 ? -13.592 -4.593 22.636 1.00 92.31 277 VAL A N 1
ATOM 2260 C CA . VAL A 1 277 ? -13.748 -5.975 22.136 1.00 92.31 277 VAL A CA 1
ATOM 2261 C C . VAL A 1 277 ? -12.442 -6.766 22.249 1.00 92.31 277 VAL A C 1
ATOM 2263 O O . VAL A 1 277 ? -12.444 -7.919 22.682 1.00 92.31 277 VAL A O 1
ATOM 2266 N N . THR A 1 278 ? -11.306 -6.156 21.913 1.00 89.75 278 THR A N 1
ATOM 2267 C CA . THR A 1 278 ? -9.991 -6.812 21.970 1.00 89.75 278 THR A CA 1
ATOM 2268 C C . THR A 1 278 ? -9.567 -7.099 23.417 1.00 89.75 278 THR A C 1
ATOM 2270 O O . THR A 1 278 ? -8.987 -8.156 23.688 1.00 89.75 278 THR A O 1
ATOM 2273 N N . SER A 1 279 ? -9.937 -6.234 24.372 1.00 90.44 279 SER A N 1
ATOM 2274 C CA . SER A 1 279 ? -9.640 -6.407 25.803 1.00 90.44 279 SER A CA 1
ATOM 2275 C C . SER A 1 279 ? -10.183 -7.719 26.385 1.00 90.44 279 SER A C 1
ATOM 2277 O O . SER A 1 279 ? -9.566 -8.293 27.287 1.00 90.44 279 SER A O 1
ATOM 2279 N N . ILE A 1 280 ? -11.285 -8.247 25.830 1.00 91.25 280 ILE A N 1
ATOM 2280 C CA . ILE A 1 280 ? -11.920 -9.499 26.268 1.00 91.25 280 ILE A CA 1
ATOM 2281 C C . ILE A 1 280 ? -10.915 -10.660 26.256 1.00 91.25 280 ILE A C 1
ATOM 2283 O O . ILE A 1 280 ? -10.873 -11.435 27.209 1.00 91.25 280 ILE A O 1
ATOM 2287 N N . SER A 1 281 ? -10.040 -10.739 25.243 1.00 87.38 281 SER A N 1
ATOM 2288 C CA . SER A 1 281 ? -8.996 -11.778 25.141 1.00 87.38 281 SER A CA 1
ATOM 2289 C C . SER A 1 281 ? -8.057 -11.774 26.357 1.00 87.38 281 SER A C 1
ATOM 2291 O O . SER A 1 281 ? -7.624 -12.832 26.816 1.00 87.38 281 SER A O 1
ATOM 2293 N N . GLY A 1 282 ? -7.772 -10.590 26.913 1.00 86.62 282 GLY A N 1
ATOM 2294 C CA . GLY A 1 282 ? -6.997 -10.424 28.143 1.00 86.62 282 GLY A CA 1
ATOM 2295 C C . GLY A 1 282 ? -7.774 -10.854 29.389 1.00 86.62 282 GLY A C 1
ATOM 2296 O O . GLY A 1 282 ? -7.236 -11.588 30.218 1.00 86.62 282 GLY A O 1
ATOM 2297 N N . LYS A 1 283 ? -9.053 -10.471 29.495 1.00 88.62 283 LYS A N 1
ATOM 2298 C CA . LYS A 1 283 ? -9.927 -10.828 30.627 1.00 88.62 283 LYS A CA 1
ATOM 2299 C C . LYS A 1 283 ? -10.150 -12.342 30.734 1.00 88.62 283 LYS A C 1
ATOM 2301 O O . LYS A 1 283 ? -9.980 -12.918 31.807 1.00 88.62 283 LYS A O 1
ATOM 2306 N N . ILE A 1 284 ? -10.443 -13.017 29.617 1.00 89.12 284 ILE A N 1
ATOM 2307 C CA . ILE A 1 284 ? -10.708 -14.468 29.601 1.00 89.12 284 ILE A CA 1
ATOM 2308 C C . ILE A 1 284 ? -9.437 -15.332 29.721 1.00 89.12 284 ILE A C 1
ATOM 2310 O O . ILE A 1 284 ? -9.528 -16.558 29.848 1.00 89.12 284 ILE A O 1
ATOM 2314 N N . ARG A 1 285 ? -8.241 -14.718 29.687 1.00 85.25 285 ARG A N 1
ATOM 2315 C CA . ARG A 1 285 ? -6.932 -15.396 29.740 1.00 85.25 285 ARG A CA 1
ATOM 2316 C C . ARG A 1 285 ? -6.765 -16.250 31.000 1.00 85.25 285 ARG A C 1
ATOM 2318 O O . ARG A 1 285 ? -6.206 -17.345 30.917 1.00 85.25 285 ARG A O 1
ATOM 2325 N N . SER A 1 286 ? -7.277 -15.762 32.131 1.00 86.12 286 SER A N 1
ATOM 2326 C CA . SER A 1 286 ? -7.204 -16.382 33.463 1.00 86.12 286 SER A CA 1
ATOM 2327 C C . SER A 1 286 ? -8.081 -17.632 33.621 1.00 86.12 286 SER A C 1
ATOM 2329 O O . SER A 1 286 ? -7.747 -18.523 34.400 1.00 86.12 286 SER A O 1
ATOM 2331 N N . PHE A 1 287 ? -9.185 -17.734 32.876 1.00 87.25 287 PHE A N 1
ATOM 2332 C CA . PHE A 1 287 ? -10.165 -18.811 33.036 1.00 87.25 287 PHE A CA 1
ATOM 2333 C C . PHE A 1 287 ? -9.669 -20.133 32.420 1.00 87.25 287 PHE A C 1
ATOM 2335 O O . PHE A 1 287 ? -9.126 -20.114 31.307 1.00 87.25 287 PHE A O 1
ATOM 2342 N N . PRO A 1 288 ? -9.887 -21.298 33.063 1.00 86.25 288 PRO A N 1
ATOM 2343 C CA . PRO A 1 288 ? -9.513 -22.601 32.510 1.00 86.25 288 PRO A CA 1
ATOM 2344 C C . PRO A 1 288 ? -10.123 -22.889 31.130 1.00 86.25 288 PRO A C 1
ATOM 2346 O O . PRO A 1 288 ? -11.274 -22.542 30.848 1.00 86.25 288 PRO A O 1
ATOM 2349 N N . LYS A 1 289 ? -9.350 -23.553 30.255 1.00 83.94 289 LYS A N 1
ATOM 2350 C CA . LYS A 1 289 ? -9.800 -23.941 28.906 1.00 83.94 289 LYS A CA 1
ATOM 2351 C C . LYS A 1 289 ? -11.057 -24.822 28.973 1.00 83.94 289 LYS A C 1
ATOM 2353 O O . LYS A 1 289 ? -11.184 -25.674 29.848 1.00 83.94 289 LYS A O 1
ATOM 2358 N N . GLY A 1 290 ? -11.957 -24.654 28.004 1.00 85.25 290 GLY A N 1
ATOM 2359 C CA . GLY A 1 290 ? -13.229 -25.378 27.928 1.00 85.25 290 GLY A CA 1
ATOM 2360 C C . GLY A 1 290 ? -14.420 -24.507 28.333 1.00 85.25 290 GLY A C 1
ATOM 2361 O O . GLY A 1 290 ? -14.438 -23.310 28.048 1.00 85.25 290 GLY A O 1
ATOM 2362 N N . LYS A 1 291 ? -15.430 -25.112 28.976 1.00 88.12 291 LYS A N 1
ATOM 2363 C CA . LYS A 1 291 ? -16.728 -24.463 29.248 1.00 88.12 291 LYS A CA 1
ATOM 2364 C C . LYS A 1 291 ? -16.602 -23.162 30.049 1.00 88.12 291 LYS A C 1
ATOM 2366 O O . LYS A 1 291 ? -17.222 -22.182 29.671 1.00 88.12 291 LYS A O 1
ATOM 2371 N N . GLN A 1 292 ? -15.762 -23.119 31.088 1.00 89.38 292 GLN A N 1
ATOM 2372 C CA . GLN A 1 292 ? -15.599 -21.923 31.932 1.00 89.38 292 GLN A CA 1
ATOM 2373 C C . GLN A 1 292 ? -15.127 -20.701 31.129 1.00 89.38 292 GLN A C 1
ATOM 2375 O O . GLN A 1 292 ? -15.770 -19.659 31.186 1.00 89.38 292 GLN A O 1
ATOM 2380 N N . ARG A 1 293 ? -14.073 -20.843 30.311 1.00 89.88 293 ARG A N 1
ATOM 2381 C CA . ARG A 1 293 ? -13.617 -19.773 29.409 1.00 89.88 293 ARG A CA 1
ATOM 2382 C C . ARG A 1 293 ? -14.638 -19.422 28.320 1.00 89.88 293 ARG A C 1
ATOM 2384 O O . ARG A 1 293 ? -14.696 -18.262 27.933 1.00 89.88 293 ARG A O 1
ATOM 2391 N N . LYS A 1 294 ? -15.436 -20.380 27.819 1.00 90.38 294 LYS A N 1
ATOM 2392 C CA . LYS A 1 294 ? -16.506 -20.067 26.851 1.00 90.38 294 LYS A CA 1
ATOM 2393 C C . LYS A 1 294 ? -17.612 -19.226 27.498 1.00 90.38 294 LYS A C 1
ATOM 2395 O O . LYS A 1 294 ? -18.033 -18.249 26.896 1.00 90.38 294 LYS A O 1
ATOM 2400 N N . ASN A 1 295 ? -18.047 -19.585 28.705 1.00 91.94 295 ASN A N 1
ATOM 2401 C CA . ASN A 1 295 ? -19.054 -18.824 29.439 1.00 91.94 295 ASN A CA 1
ATOM 2402 C C . ASN A 1 295 ? -18.545 -17.407 29.733 1.00 91.94 295 ASN A C 1
ATOM 2404 O O . ASN A 1 295 ? -19.153 -16.465 29.256 1.00 91.94 295 ASN A O 1
ATOM 2408 N N . ALA A 1 296 ? -17.361 -17.262 30.342 1.00 91.81 296 ALA A N 1
ATOM 2409 C CA . ALA A 1 296 ? -16.778 -15.947 30.634 1.00 91.81 296 ALA A CA 1
ATOM 2410 C C . ALA A 1 296 ? -16.590 -15.059 29.383 1.00 91.81 296 ALA A C 1
ATOM 2412 O O . ALA A 1 296 ? -16.684 -13.840 29.471 1.00 91.81 296 ALA A O 1
ATOM 2413 N N . LEU A 1 297 ? -16.346 -15.656 28.209 1.00 92.00 297 LEU A N 1
ATOM 2414 C CA . LEU A 1 297 ? -16.317 -14.941 26.928 1.00 92.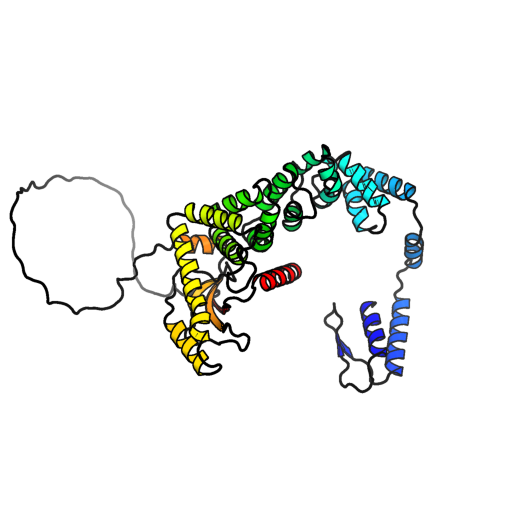00 297 LEU A CA 1
ATOM 2415 C C . LEU A 1 297 ? -17.709 -14.443 26.499 1.00 92.00 297 LEU A C 1
ATOM 2417 O O . LEU A 1 297 ? -17.808 -13.331 25.994 1.00 92.00 297 LEU A O 1
ATOM 2421 N N . ILE A 1 298 ? -18.764 -15.239 26.685 1.00 92.50 298 ILE A N 1
ATOM 2422 C CA . ILE A 1 298 ? -20.154 -14.830 26.417 1.00 92.50 298 ILE A CA 1
ATOM 2423 C C . ILE A 1 298 ? -20.581 -13.739 27.410 1.00 92.50 298 ILE A C 1
ATOM 2425 O O . ILE A 1 298 ? -21.093 -12.705 26.990 1.00 92.50 298 ILE A O 1
ATOM 2429 N N . ASP A 1 299 ? -20.293 -13.931 28.699 1.00 92.88 299 ASP A N 1
ATOM 2430 C CA . ASP A 1 299 ? -20.608 -12.986 29.774 1.00 92.88 299 ASP A CA 1
ATOM 2431 C C . ASP A 1 299 ? -19.963 -11.606 29.507 1.00 92.88 299 ASP A C 1
ATOM 2433 O O . ASP A 1 299 ? -20.629 -10.577 29.586 1.00 92.88 299 ASP A O 1
ATOM 2437 N N . GLU A 1 300 ? -18.686 -11.571 29.103 1.00 92.94 300 GLU A N 1
ATOM 2438 C CA . GLU A 1 300 ? -17.988 -10.337 28.703 1.00 92.94 300 GLU A CA 1
ATOM 2439 C C . GLU A 1 300 ? -18.498 -9.750 27.375 1.00 92.94 300 GLU A C 1
ATOM 2441 O O . GLU A 1 300 ? -18.555 -8.529 27.225 1.00 92.94 300 GLU A O 1
ATOM 2446 N N . LEU A 1 301 ? -18.898 -10.583 26.407 1.00 92.44 301 LEU A N 1
ATOM 2447 C CA . LEU A 1 301 ? -19.426 -10.112 25.122 1.00 92.44 301 LEU A CA 1
ATOM 2448 C C . LEU A 1 301 ? -20.814 -9.466 25.268 1.00 92.44 301 LEU A C 1
ATOM 2450 O O . LEU A 1 301 ? -21.118 -8.512 24.553 1.00 92.44 301 LEU A O 1
ATOM 2454 N N . GLN A 1 302 ? -21.626 -9.912 26.232 1.00 92.31 302 GLN A N 1
ATOM 2455 C CA . GLN A 1 302 ? -22.895 -9.267 26.589 1.00 92.31 302 GLN A CA 1
ATOM 2456 C C . GLN A 1 302 ? -22.709 -7.850 27.162 1.00 92.31 302 GLN A C 1
ATOM 2458 O O . GLN A 1 302 ? -23.604 -7.017 27.016 1.00 92.31 302 GLN A O 1
ATOM 2463 N N . LEU A 1 303 ? -21.550 -7.538 27.759 1.00 92.19 303 LEU A N 1
ATOM 2464 C CA . LEU A 1 303 ? -21.233 -6.190 28.250 1.00 92.19 303 LEU A CA 1
ATOM 2465 C C . LEU A 1 303 ? -20.872 -5.205 27.123 1.00 92.19 303 LEU A C 1
ATOM 2467 O O . LEU A 1 303 ? -20.913 -3.990 27.340 1.00 92.19 303 LEU A O 1
ATOM 2471 N N . ILE A 1 304 ? -20.535 -5.691 25.921 1.00 91.12 304 ILE A N 1
ATOM 2472 C CA . ILE A 1 304 ? -20.156 -4.835 24.792 1.00 91.12 304 ILE A CA 1
ATOM 2473 C C . ILE A 1 304 ? -21.385 -4.126 24.214 1.00 91.12 304 ILE A C 1
ATOM 2475 O O . ILE A 1 304 ? -22.247 -4.714 23.551 1.00 91.12 304 ILE A O 1
ATOM 2479 N N . ARG A 1 305 ? -21.418 -2.805 24.406 1.00 90.31 305 ARG A N 1
ATOM 2480 C CA . ARG A 1 305 ? -22.363 -1.913 23.732 1.00 90.31 305 ARG A CA 1
ATOM 2481 C C . ARG A 1 305 ? -21.888 -1.652 22.305 1.00 90.31 305 ARG A C 1
ATOM 2483 O O . ARG A 1 305 ? -20.788 -1.143 22.094 1.00 90.31 305 ARG A O 1
ATOM 2490 N N . LEU A 1 306 ? -22.733 -1.984 21.331 1.00 89.69 306 LEU A N 1
ATOM 2491 C CA . LEU A 1 306 ? -22.512 -1.630 19.930 1.00 89.69 306 LEU A CA 1
ATOM 2492 C C . LEU A 1 306 ? -22.456 -0.103 19.783 1.00 89.69 306 LEU A C 1
ATOM 2494 O O . LEU A 1 306 ? -23.281 0.608 20.357 1.00 89.69 306 LEU A O 1
ATOM 2498 N N . ARG A 1 307 ? -21.528 0.395 18.961 1.00 88.06 307 ARG A N 1
ATOM 2499 C CA . ARG A 1 307 ? -21.458 1.810 18.581 1.00 88.06 307 ARG A CA 1
ATOM 2500 C C . ARG A 1 307 ? -21.804 1.952 17.096 1.00 88.06 307 ARG A C 1
ATOM 2502 O O . ARG A 1 307 ? -21.160 1.338 16.249 1.00 88.06 307 ARG A O 1
ATOM 2509 N N . LYS A 1 308 ? -22.847 2.729 16.782 1.00 88.31 308 LYS A N 1
ATOM 2510 C CA . LYS A 1 308 ? -23.335 2.945 15.405 1.00 88.31 308 LYS A CA 1
ATOM 2511 C C . LYS A 1 308 ? -22.240 3.608 14.558 1.00 88.31 308 LYS A C 1
ATOM 2513 O O . LYS A 1 308 ? -21.570 4.523 15.032 1.00 88.31 308 LYS A O 1
ATOM 2518 N N . GLY A 1 309 ? -22.074 3.185 13.304 1.00 88.06 309 GLY A N 1
ATOM 2519 C CA . GLY A 1 309 ? -21.055 3.764 12.417 1.00 88.06 309 GLY A CA 1
ATOM 2520 C C . GLY A 1 309 ? -19.629 3.307 12.721 1.00 88.06 309 GLY A C 1
ATOM 2521 O O . GLY A 1 309 ? -18.701 4.113 12.616 1.00 88.06 309 GLY A O 1
ATOM 2522 N N . CYS A 1 310 ? -19.468 2.052 13.137 1.00 93.12 310 CYS A N 1
ATOM 2523 C CA . CYS A 1 310 ? -18.188 1.353 13.214 1.00 93.12 310 CYS A CA 1
ATOM 2524 C C . CYS A 1 310 ? -18.114 0.269 12.133 1.00 93.12 310 CYS A C 1
ATOM 2526 O O . CYS A 1 310 ? -19.137 -0.289 11.746 1.00 93.12 310 CYS A O 1
ATOM 2528 N N . TYR A 1 311 ? -16.910 -0.048 11.666 1.00 94.12 311 TYR A N 1
ATOM 2529 C CA . TYR A 1 311 ? -16.654 -1.066 10.637 1.00 94.12 311 TYR A CA 1
ATOM 2530 C C . TYR A 1 311 ? -15.629 -2.098 11.122 1.00 94.12 311 TYR A C 1
ATOM 2532 O O . TYR A 1 311 ? -14.891 -1.826 12.069 1.00 94.12 311 TYR A O 1
ATOM 2540 N N . LEU A 1 312 ? -15.545 -3.280 10.507 1.00 92.50 312 LEU A N 1
ATOM 2541 C CA . LEU A 1 312 ? -14.564 -4.294 10.919 1.00 92.50 312 LEU A CA 1
ATOM 2542 C C . LEU A 1 312 ? -13.121 -3.874 10.547 1.00 92.50 312 LEU A C 1
ATOM 2544 O O . LEU A 1 312 ? -12.836 -3.689 9.368 1.00 92.50 312 LEU A O 1
ATOM 2548 N N . PRO A 1 313 ? -12.144 -3.812 11.477 1.00 90.25 313 PRO A N 1
ATOM 2549 C CA . PRO A 1 313 ? -10.760 -3.433 11.145 1.00 90.25 313 PRO A CA 1
ATOM 2550 C C . PRO A 1 313 ? -10.081 -4.340 10.100 1.00 90.25 313 PRO A C 1
ATOM 2552 O O . PRO A 1 313 ? -9.124 -3.928 9.445 1.00 90.25 313 PRO A O 1
ATOM 2555 N N . SER A 1 314 ? -10.578 -5.571 9.937 1.00 85.56 314 SER A N 1
ATOM 2556 C CA . SER A 1 314 ? -10.154 -6.550 8.929 1.00 85.56 314 SER A CA 1
ATOM 2557 C C . SER A 1 314 ? -10.856 -6.423 7.570 1.00 85.56 314 SER A C 1
ATOM 2559 O O . SER A 1 314 ? -10.383 -7.027 6.611 1.00 85.56 314 SER A O 1
ATOM 2561 N N . ASN A 1 315 ? -11.959 -5.674 7.475 1.00 86.88 315 ASN A N 1
ATOM 2562 C CA . ASN A 1 315 ? -12.657 -5.356 6.229 1.00 86.88 315 ASN A CA 1
ATOM 2563 C C . ASN A 1 315 ? -13.275 -3.947 6.318 1.00 86.88 315 ASN A C 1
ATOM 2565 O O . ASN A 1 315 ? -14.332 -3.763 6.922 1.00 86.88 315 ASN A O 1
ATOM 2569 N N . SER A 1 316 ? -12.627 -2.965 5.687 1.00 86.06 316 SER A N 1
ATOM 2570 C CA . SER A 1 316 ? -13.059 -1.558 5.676 1.00 86.06 316 SER A CA 1
ATOM 2571 C C . SER A 1 316 ? -14.392 -1.294 4.973 1.00 86.06 316 SER A C 1
ATOM 2573 O O . SER A 1 316 ? -14.914 -0.195 5.114 1.00 86.06 316 SER A O 1
ATOM 2575 N N . GLU A 1 317 ? -14.945 -2.275 4.258 1.00 88.94 317 GLU A N 1
ATOM 2576 C CA . GLU A 1 317 ? -16.240 -2.194 3.567 1.00 88.94 317 GLU A CA 1
ATOM 2577 C C . GLU A 1 317 ? -17.395 -2.804 4.384 1.00 88.94 317 GLU A C 1
ATOM 2579 O O . GLU A 1 317 ? -18.560 -2.642 4.032 1.00 88.94 317 GLU A O 1
ATOM 2584 N N . ALA A 1 318 ? -17.096 -3.495 5.492 1.00 92.38 318 ALA A N 1
ATOM 2585 C CA . ALA A 1 318 ? -18.092 -4.139 6.348 1.00 92.38 318 ALA A CA 1
ATOM 2586 C C . ALA A 1 318 ? -18.512 -3.227 7.513 1.00 92.38 318 ALA A C 1
ATOM 2588 O O . ALA A 1 318 ? -17.883 -3.225 8.579 1.00 92.38 318 ALA A O 1
ATOM 2589 N N . LEU A 1 319 ? -19.603 -2.479 7.325 1.00 93.69 319 LEU A N 1
ATOM 2590 C CA . LEU A 1 319 ? -20.259 -1.701 8.379 1.00 93.69 319 LEU A CA 1
ATOM 2591 C C . LEU A 1 319 ? -20.893 -2.649 9.406 1.00 93.69 319 LEU A C 1
ATOM 2593 O O . LEU A 1 319 ? -21.684 -3.510 9.034 1.00 93.69 319 LEU A O 1
ATOM 2597 N N . VAL A 1 320 ? -20.602 -2.476 10.697 1.00 94.44 320 VAL A N 1
ATOM 2598 C CA . VAL A 1 320 ? -21.168 -3.302 11.775 1.00 94.44 320 VAL A CA 1
ATOM 2599 C C . VAL A 1 320 ? -22.562 -2.805 12.165 1.00 94.44 320 VAL A C 1
ATOM 2601 O O . VAL A 1 320 ? -22.729 -1.661 12.588 1.00 94.44 320 VAL A O 1
ATOM 2604 N N . LEU A 1 321 ? -23.545 -3.702 12.064 1.00 92.94 321 LEU A N 1
ATOM 2605 C CA . LEU A 1 321 ? -24.949 -3.482 12.415 1.00 92.94 321 LEU A CA 1
ATOM 2606 C C . LEU A 1 321 ? -25.346 -4.124 13.752 1.00 92.94 321 LEU A C 1
ATOM 2608 O O . LEU A 1 321 ? -26.158 -3.548 14.467 1.00 92.94 321 LEU A O 1
ATOM 2612 N N . ASP A 1 322 ? -24.783 -5.286 14.106 1.00 92.75 322 ASP A N 1
ATOM 2613 C CA . ASP A 1 322 ? -24.921 -5.895 15.441 1.00 92.75 322 ASP A CA 1
ATOM 2614 C C . ASP A 1 322 ? -23.801 -6.914 15.735 1.00 92.75 322 ASP A C 1
ATOM 2616 O O . ASP A 1 322 ? -23.002 -7.263 14.863 1.00 92.75 322 ASP A O 1
ATOM 2620 N N . ILE A 1 323 ? -23.749 -7.398 16.975 1.00 93.06 323 ILE A N 1
ATOM 2621 C CA . ILE A 1 323 ? -22.839 -8.430 17.475 1.00 93.06 323 ILE A CA 1
ATOM 2622 C C . ILE A 1 323 ? -23.667 -9.618 17.970 1.00 93.06 323 ILE A C 1
ATOM 2624 O O . ILE A 1 323 ? -24.586 -9.453 18.771 1.00 93.06 323 ILE A O 1
ATOM 2628 N N . ASP A 1 324 ? -23.309 -10.825 17.550 1.00 92.94 324 ASP A N 1
ATOM 2629 C CA . ASP A 1 324 ? -23.880 -12.055 18.085 1.00 92.94 324 ASP A CA 1
ATOM 2630 C C . ASP A 1 324 ? -23.343 -12.296 19.502 1.00 92.94 324 ASP A C 1
ATOM 2632 O O . ASP A 1 324 ? -22.176 -12.642 19.693 1.00 92.94 324 ASP A O 1
ATOM 2636 N N . ARG A 1 325 ? -24.190 -12.067 20.509 1.00 91.19 325 ARG A N 1
ATOM 2637 C CA . ARG A 1 325 ? -23.816 -12.171 21.929 1.00 91.19 325 ARG A CA 1
ATOM 2638 C C . ARG A 1 325 ? -23.875 -13.608 22.453 1.00 91.19 325 ARG A C 1
ATOM 2640 O O . ARG A 1 325 ? -23.286 -13.882 23.493 1.00 91.19 325 ARG A O 1
ATOM 2647 N N . ASP A 1 326 ? -24.512 -14.524 21.720 1.00 88.06 326 ASP A N 1
ATOM 2648 C CA . ASP A 1 326 ? -24.641 -15.939 22.087 1.00 88.06 326 ASP A CA 1
ATOM 2649 C C . ASP A 1 326 ? -23.583 -16.818 21.384 1.00 88.06 326 ASP A C 1
ATOM 2651 O O . ASP A 1 326 ? -23.138 -17.846 21.917 1.00 88.06 326 ASP A O 1
ATOM 2655 N N . PHE A 1 327 ? -23.123 -16.407 20.195 1.00 88.56 327 PHE A N 1
ATOM 2656 C CA . PHE A 1 327 ? -22.053 -17.067 19.449 1.00 88.56 327 PHE A CA 1
ATOM 2657 C C . PHE A 1 327 ? -20.675 -16.445 19.710 1.00 88.56 327 PHE A C 1
ATOM 2659 O O . PHE A 1 327 ? -20.200 -15.562 18.995 1.00 88.56 327 PHE A O 1
ATOM 2666 N N . ALA A 1 328 ? -19.959 -17.025 20.671 1.00 87.50 328 ALA A N 1
ATOM 2667 C CA . ALA A 1 328 ? -18.532 -16.783 20.850 1.00 87.50 328 ALA A CA 1
ATOM 2668 C C . ALA A 1 328 ? -17.767 -18.095 21.092 1.00 87.50 328 ALA A C 1
ATOM 2670 O O . ALA A 1 328 ? -18.249 -18.997 21.789 1.00 87.50 328 ALA A O 1
ATOM 2671 N N . VAL A 1 329 ? -16.570 -18.231 20.508 1.00 89.56 329 VAL A N 1
ATOM 2672 C CA . VAL A 1 329 ? -15.749 -19.454 20.600 1.00 89.56 329 VAL A CA 1
ATOM 2673 C C . VAL A 1 329 ? -14.291 -19.106 20.932 1.00 89.56 329 VAL A C 1
ATOM 2675 O O . VAL A 1 329 ? -13.596 -18.552 20.079 1.00 89.56 329 VAL A O 1
ATOM 2678 N N . PRO A 1 330 ? -13.774 -19.456 22.127 1.00 88.12 330 PRO A N 1
ATOM 2679 C CA . PRO A 1 330 ? -12.355 -19.307 22.428 1.00 88.12 330 PRO A CA 1
ATOM 2680 C C . PRO A 1 330 ? -11.559 -20.383 21.678 1.00 88.12 330 PRO A C 1
ATOM 2682 O O . PRO A 1 330 ? -11.892 -21.570 21.732 1.00 88.12 330 PRO A O 1
ATOM 2685 N N . LEU A 1 331 ? -10.501 -19.981 20.978 1.00 85.12 331 LEU A N 1
ATOM 2686 C CA . LEU A 1 331 ? -9.695 -20.883 20.159 1.00 85.12 331 LEU A CA 1
ATOM 2687 C C . LEU A 1 331 ? -8.726 -21.708 21.024 1.00 85.12 331 LEU A C 1
ATOM 2689 O O . LEU A 1 331 ? -8.344 -21.325 22.132 1.00 85.12 331 LEU A O 1
ATOM 2693 N N . GLN A 1 332 ? -8.335 -22.886 20.530 1.00 65.31 332 GLN A N 1
ATOM 2694 C CA . GLN A 1 332 ? -7.569 -23.858 21.324 1.00 65.31 332 GLN A CA 1
ATOM 2695 C C . GLN A 1 332 ? -6.093 -23.462 21.529 1.00 65.31 332 GLN A C 1
ATOM 2697 O O . GLN A 1 332 ? -5.474 -23.876 22.518 1.00 65.31 332 GLN A O 1
ATOM 2702 N N . SER A 1 333 ? -5.536 -22.668 20.614 1.00 58.41 333 SER A N 1
ATOM 2703 C CA . SER A 1 333 ? -4.134 -22.245 20.563 1.00 58.41 333 SER A CA 1
ATOM 2704 C C . SER A 1 333 ? -3.785 -21.113 21.542 1.00 58.41 333 SER A C 1
ATOM 2706 O O . SER A 1 333 ? -4.598 -20.233 21.807 1.00 58.41 333 SER A O 1
ATOM 2708 N N . ALA A 1 334 ? -2.519 -21.102 21.976 1.00 56.56 334 ALA A N 1
ATOM 2709 C CA . ALA A 1 334 ? -1.847 -20.047 22.745 1.00 56.56 334 ALA A CA 1
ATOM 2710 C C . ALA A 1 334 ? -2.307 -19.796 24.201 1.00 56.56 334 ALA A C 1
ATOM 2712 O O . ALA A 1 334 ? -3.414 -20.117 24.639 1.00 56.56 334 ALA A O 1
ATOM 2713 N N . ALA A 1 335 ? -1.400 -19.173 24.962 1.00 61.38 335 ALA A N 1
ATOM 2714 C CA . ALA A 1 335 ? -1.621 -18.673 26.322 1.00 61.38 335 ALA A CA 1
ATOM 2715 C C . ALA A 1 335 ? -2.301 -17.286 26.361 1.00 61.38 335 ALA A C 1
ATOM 2717 O O . ALA A 1 335 ? -2.523 -16.749 27.443 1.00 61.38 335 ALA A O 1
ATOM 2718 N N . LYS A 1 336 ? -2.613 -16.713 25.188 1.00 72.75 336 LYS A N 1
ATOM 2719 C CA . LYS A 1 336 ? -3.165 -15.359 24.980 1.00 72.75 336 LYS A CA 1
ATOM 2720 C C . LYS A 1 336 ? -4.698 -15.342 24.796 1.00 72.75 336 LYS A C 1
ATOM 2722 O O . LYS A 1 336 ? -5.310 -14.284 24.764 1.00 72.75 336 LYS A O 1
ATOM 2727 N N . ALA A 1 337 ? -5.305 -16.534 24.719 1.00 83.25 337 ALA A N 1
ATOM 2728 C CA . ALA A 1 337 ? -6.752 -16.782 24.653 1.00 83.25 337 ALA A CA 1
ATOM 2729 C C . ALA A 1 337 ? -7.540 -16.083 23.510 1.00 83.25 337 ALA A C 1
ATOM 2731 O O . ALA A 1 337 ? -8.626 -15.571 23.776 1.00 83.25 337 ALA A O 1
ATOM 2732 N N . PRO A 1 338 ? -7.057 -16.106 22.248 1.00 88.81 338 PRO A N 1
ATOM 2733 C CA . PRO A 1 338 ? -7.781 -15.519 21.118 1.00 88.81 338 PRO A CA 1
ATOM 2734 C C . PRO A 1 338 ? -9.153 -16.174 20.901 1.00 88.81 338 PRO A C 1
ATOM 2736 O O . PRO A 1 338 ? -9.342 -17.360 21.196 1.00 88.81 338 PRO A O 1
ATOM 2739 N N . PHE A 1 339 ? -10.105 -15.422 20.349 1.00 90.81 339 PHE A N 1
ATOM 2740 C CA . PHE A 1 339 ? -11.494 -15.864 20.203 1.00 90.81 339 PHE A CA 1
ATOM 2741 C C . PHE A 1 339 ? -12.116 -15.477 18.859 1.00 90.81 339 PHE A C 1
ATOM 2743 O O . PHE A 1 339 ? -11.743 -14.484 18.240 1.00 90.81 339 PHE A O 1
ATOM 2750 N N . LEU A 1 340 ? -13.088 -16.281 18.429 1.00 91.56 340 LEU A N 1
ATOM 2751 C CA . LEU A 1 340 ? -13.984 -16.018 17.309 1.00 91.56 340 LEU A CA 1
ATOM 2752 C C . LEU A 1 340 ? -15.282 -15.390 17.837 1.00 91.56 340 LEU A C 1
ATOM 2754 O O . LEU A 1 340 ? -15.882 -15.924 18.773 1.00 91.56 340 LEU A O 1
ATOM 2758 N N . SER A 1 341 ? -15.722 -14.304 17.206 1.00 93.06 341 SER A N 1
ATOM 2759 C CA . SER A 1 341 ? -17.046 -13.691 17.383 1.00 93.06 341 SER A CA 1
ATOM 2760 C C . SER A 1 341 ? -17.688 -13.431 16.011 1.00 93.06 341 SER A C 1
ATOM 2762 O O . SER A 1 341 ? -17.018 -13.533 14.976 1.00 93.06 341 SER A O 1
ATOM 2764 N N . ARG A 1 342 ? -18.994 -13.157 15.977 1.00 93.81 342 ARG A N 1
ATOM 2765 C CA . ARG A 1 342 ? -19.793 -13.014 14.753 1.00 93.81 342 ARG A CA 1
ATOM 2766 C C . ARG A 1 342 ? -20.555 -11.688 14.777 1.00 93.81 342 ARG A C 1
ATOM 2768 O O . ARG A 1 342 ? -21.173 -11.344 15.776 1.00 93.81 342 ARG A O 1
ATOM 2775 N N . PHE A 1 343 ? -20.495 -10.944 13.680 1.00 94.38 343 PHE A N 1
ATOM 2776 C CA . PHE A 1 343 ? -21.063 -9.603 13.543 1.00 94.38 343 PHE A CA 1
ATOM 2777 C C . PHE A 1 343 ? -22.059 -9.599 12.393 1.00 94.38 343 PHE A C 1
ATOM 2779 O O . PHE A 1 343 ? -21.773 -10.168 11.337 1.00 94.38 343 PHE A O 1
ATOM 2786 N N . LYS A 1 344 ? -23.214 -8.960 12.580 1.00 94.94 344 LYS A N 1
ATOM 2787 C CA . LYS A 1 344 ? -24.102 -8.640 11.466 1.00 94.94 344 LYS A CA 1
ATOM 2788 C C . LYS A 1 344 ? -23.485 -7.430 10.783 1.00 94.94 344 LYS A C 1
ATOM 2790 O O . LYS A 1 344 ? -23.261 -6.417 11.447 1.00 94.94 344 LYS A O 1
ATOM 2795 N N . VAL A 1 345 ? -23.160 -7.546 9.503 1.00 94.88 345 VAL A N 1
ATOM 2796 C CA . VAL A 1 345 ? -22.527 -6.476 8.733 1.00 94.88 345 VAL A CA 1
ATOM 2797 C C . VAL A 1 345 ? -23.284 -6.213 7.442 1.00 94.88 345 VAL A C 1
ATOM 2799 O O . VAL A 1 345 ? -23.858 -7.136 6.868 1.00 94.88 345 VAL A O 1
ATOM 2802 N N . LYS A 1 346 ? -23.248 -4.963 6.981 1.00 93.50 346 LYS A N 1
ATOM 2803 C CA . LYS A 1 346 ? -23.644 -4.587 5.622 1.00 93.50 346 LYS A CA 1
ATOM 2804 C C . LYS A 1 346 ? -22.400 -4.197 4.838 1.00 93.50 346 LYS A C 1
ATOM 2806 O O . LYS A 1 346 ? -21.604 -3.388 5.317 1.00 93.50 346 LYS A O 1
ATOM 2811 N N . THR A 1 347 ? -22.235 -4.786 3.659 1.00 91.62 347 THR A N 1
ATOM 2812 C CA . THR A 1 347 ? -21.197 -4.370 2.710 1.00 91.62 347 THR A CA 1
ATOM 2813 C C . THR A 1 347 ? -21.585 -3.020 2.108 1.00 91.62 347 THR A C 1
ATOM 2815 O O . THR A 1 347 ? -22.736 -2.821 1.724 1.00 91.62 347 THR A O 1
ATOM 2818 N N . MET A 1 348 ? -20.640 -2.086 2.048 1.00 88.44 348 MET A N 1
ATOM 2819 C CA . MET A 1 348 ? -20.809 -0.753 1.463 1.00 88.44 348 MET A CA 1
ATOM 2820 C C . MET A 1 348 ? -19.530 -0.349 0.734 1.00 88.44 348 MET A C 1
ATOM 2822 O O . MET A 1 348 ? -18.438 -0.693 1.191 1.00 88.44 348 MET A O 1
ATOM 2826 N N . ALA A 1 349 ? -19.636 0.431 -0.344 1.00 87.25 349 ALA A N 1
ATOM 2827 C CA . ALA A 1 349 ? -18.441 0.930 -1.015 1.00 87.25 349 ALA A CA 1
ATOM 2828 C C . ALA A 1 349 ? -17.647 1.864 -0.082 1.00 87.25 349 ALA A C 1
ATOM 2830 O O . ALA A 1 349 ? -18.225 2.625 0.699 1.00 87.25 349 ALA A O 1
ATOM 2831 N N . PHE A 1 350 ? -16.316 1.844 -0.192 1.00 85.06 350 PHE A N 1
ATOM 2832 C CA . PHE A 1 350 ? -15.383 2.584 0.672 1.00 85.06 350 PHE A CA 1
ATOM 2833 C C . PHE A 1 350 ? -15.815 4.038 0.967 1.00 85.06 350 PHE A C 1
ATOM 2835 O O . PHE A 1 350 ? -15.931 4.453 2.124 1.00 85.06 350 PHE A O 1
ATOM 2842 N N . ASN A 1 351 ? -16.139 4.796 -0.086 1.00 87.19 351 ASN A N 1
ATOM 2843 C CA . ASN A 1 351 ? -16.560 6.196 0.013 1.00 87.19 351 ASN A CA 1
ATOM 2844 C C . ASN A 1 351 ? -17.939 6.368 0.678 1.00 87.19 351 ASN A C 1
ATOM 2846 O O . ASN A 1 351 ? -18.179 7.374 1.347 1.00 87.19 351 ASN A O 1
ATOM 2850 N N . GLU A 1 352 ? -18.855 5.413 0.513 1.00 89.62 352 GLU A N 1
ATOM 2851 C CA . GLU A 1 352 ? -20.191 5.453 1.117 1.00 89.62 352 GLU A CA 1
ATOM 2852 C C . GLU A 1 352 ? -20.119 5.195 2.620 1.00 89.62 352 GLU A C 1
ATOM 2854 O O . GLU A 1 352 ? -20.741 5.920 3.399 1.00 89.62 352 GLU A O 1
ATOM 2859 N N . LEU A 1 353 ? -19.319 4.205 3.030 1.00 89.56 353 LEU A N 1
ATOM 2860 C CA . LEU A 1 353 ? -19.113 3.859 4.433 1.00 89.56 353 LEU A CA 1
ATOM 2861 C C . LEU A 1 353 ? -18.449 5.011 5.197 1.00 89.56 353 LEU A C 1
ATOM 2863 O O . LEU A 1 353 ? -18.888 5.349 6.298 1.00 89.56 353 LEU A O 1
ATOM 2867 N N . GLU A 1 354 ? -17.442 5.660 4.604 1.00 90.50 354 GLU A N 1
ATOM 2868 C CA . GLU A 1 354 ? -16.803 6.846 5.186 1.00 90.50 354 GLU A CA 1
ATOM 2869 C C . GLU A 1 354 ? -17.804 8.001 5.357 1.00 90.50 354 GLU A C 1
ATOM 2871 O O . GLU A 1 354 ? -17.940 8.561 6.450 1.00 90.50 354 GLU A O 1
ATOM 2876 N N . ASN A 1 355 ? -18.580 8.308 4.311 1.00 90.94 355 ASN A N 1
ATOM 2877 C CA . ASN A 1 355 ? -19.615 9.342 4.361 1.00 90.94 355 ASN A CA 1
ATOM 2878 C C . ASN A 1 355 ? -20.730 9.023 5.370 1.00 90.94 355 ASN A C 1
ATOM 2880 O O . ASN A 1 355 ? -21.241 9.934 6.022 1.00 90.94 355 ASN A O 1
ATOM 2884 N N . PHE A 1 356 ? -21.120 7.757 5.518 1.00 90.31 356 PHE A N 1
ATOM 2885 C CA . PHE A 1 356 ? -22.099 7.322 6.513 1.00 90.31 356 PHE A CA 1
ATOM 2886 C C . PHE A 1 356 ? -21.551 7.482 7.937 1.00 90.31 356 PHE A C 1
ATOM 2888 O O . PHE A 1 356 ? -22.184 8.119 8.780 1.00 90.31 356 PHE A O 1
ATOM 2895 N N . ALA A 1 357 ? -20.337 6.989 8.198 1.00 89.31 357 ALA A N 1
ATOM 2896 C CA . ALA A 1 357 ? -19.707 7.061 9.512 1.00 89.31 357 ALA A CA 1
ATOM 2897 C C . ALA A 1 357 ? -19.455 8.506 9.988 1.00 89.31 357 ALA A C 1
ATOM 2899 O O . ALA A 1 357 ? -19.576 8.774 11.189 1.00 89.31 357 ALA A O 1
ATOM 2900 N N . LEU A 1 358 ? -19.162 9.430 9.062 1.00 90.31 358 LEU A N 1
ATOM 2901 C CA . LEU A 1 358 ? -18.983 10.864 9.325 1.00 90.31 358 LEU A CA 1
ATOM 2902 C C . LEU A 1 358 ? -20.297 11.641 9.522 1.00 90.31 358 LEU A C 1
ATOM 2904 O O . LEU A 1 358 ? -20.283 12.686 10.174 1.00 90.31 358 LEU A O 1
ATOM 2908 N N . LYS A 1 359 ? -21.430 11.152 9.000 1.00 90.25 359 LYS A N 1
ATOM 2909 C CA . LYS A 1 359 ? -22.764 11.756 9.207 1.00 90.25 359 LYS A CA 1
ATOM 2910 C C . LYS A 1 359 ? -23.401 11.386 10.549 1.00 90.25 359 LYS A C 1
ATOM 2912 O O . LYS A 1 359 ? -24.378 12.013 10.947 1.00 90.25 359 LYS A O 1
ATOM 2917 N N . ILE A 1 360 ? -22.865 10.388 11.254 1.00 87.94 360 ILE A N 1
ATOM 2918 C CA . ILE A 1 360 ? -23.365 9.978 12.571 1.00 87.94 360 ILE A CA 1
ATOM 2919 C C . ILE A 1 360 ? -22.903 10.982 13.627 1.00 87.94 360 ILE A C 1
ATOM 2921 O O . ILE A 1 360 ? -21.825 10.863 14.216 1.00 87.94 360 ILE A O 1
ATOM 2925 N N . GLU A 1 361 ? -23.768 11.964 13.873 1.00 73.19 361 GLU A N 1
ATOM 2926 C CA . GLU A 1 361 ? -23.756 12.755 15.094 1.00 73.19 361 GLU A CA 1
ATOM 2927 C C . GLU A 1 361 ? -24.060 11.853 16.293 1.00 73.19 361 GLU A C 1
ATOM 2929 O O . GLU A 1 361 ? -25.091 11.180 16.352 1.00 73.19 361 GLU A O 1
ATOM 2934 N N . GLU A 1 362 ? -23.184 11.884 17.294 1.00 60.34 362 GLU A N 1
ATOM 2935 C CA . GLU A 1 362 ? -23.508 11.375 18.625 1.00 60.34 362 GLU A CA 1
ATOM 2936 C C . GLU A 1 362 ? -24.531 12.314 19.274 1.00 60.34 362 GLU A C 1
ATOM 2938 O O . GLU A 1 362 ? -24.180 13.266 19.978 1.00 60.34 362 GLU A O 1
ATOM 2943 N N . LYS A 1 363 ? -25.816 12.033 19.032 1.00 50.81 363 LYS A N 1
ATOM 2944 C CA . LYS A 1 363 ? -26.855 12.341 20.013 1.00 50.81 363 LYS A CA 1
ATOM 2945 C C . LYS A 1 363 ? -26.499 11.584 21.292 1.00 50.81 363 LYS A C 1
ATOM 2947 O O . LYS A 1 363 ? -26.123 10.415 21.240 1.00 50.81 363 LYS A O 1
ATOM 2952 N N . ASN A 1 364 ? -26.602 12.252 22.437 1.00 38.78 364 ASN A N 1
ATOM 2953 C CA . ASN A 1 364 ? -26.425 11.586 23.722 1.00 38.78 364 ASN A CA 1
ATOM 2954 C C . ASN A 1 364 ? -27.604 10.626 23.933 1.00 38.78 364 ASN A C 1
ATOM 2956 O O . ASN A 1 364 ? -28.677 11.074 24.337 1.00 38.78 364 ASN A O 1
ATOM 2960 N N . ASP A 1 365 ? -27.397 9.330 23.678 1.00 36.09 365 ASP A N 1
ATOM 2961 C CA . ASP A 1 365 ? -28.359 8.242 23.924 1.00 36.09 365 ASP A CA 1
ATOM 2962 C C . ASP A 1 365 ? -28.533 8.010 25.450 1.00 36.09 365 ASP A C 1
ATOM 2964 O O . ASP A 1 365 ? -28.164 6.985 26.020 1.00 36.09 365 ASP A O 1
ATOM 2968 N N . LEU A 1 366 ? -29.083 9.028 26.122 1.00 36.81 366 LEU A N 1
ATOM 2969 C CA . LEU A 1 366 ? -29.511 9.071 27.527 1.00 36.81 366 LEU A CA 1
ATOM 2970 C C . LEU A 1 366 ? -31.027 9.325 27.655 1.00 36.81 366 LEU A C 1
ATOM 2972 O O . LEU A 1 366 ? -31.523 9.555 28.755 1.00 36.81 366 LEU A O 1
ATOM 2976 N N . SER A 1 367 ? -31.771 9.292 26.545 1.00 34.16 367 SER A N 1
ATOM 2977 C CA . SER A 1 367 ? -33.209 9.587 26.497 1.00 34.16 367 SER A CA 1
ATOM 2978 C C . SER A 1 367 ? -34.074 8.390 26.087 1.00 34.16 367 SER A C 1
ATOM 2980 O O . SER A 1 367 ? -35.150 8.586 25.534 1.00 34.16 367 SER A O 1
ATOM 2982 N N . GLU A 1 368 ? -33.630 7.158 26.362 1.00 36.78 368 GLU A N 1
ATOM 2983 C CA . GLU A 1 368 ? -34.455 5.955 26.168 1.00 36.78 368 GLU A CA 1
ATOM 2984 C C . GLU A 1 368 ? -34.194 4.882 27.244 1.00 36.78 368 GLU A C 1
ATOM 2986 O O . GLU A 1 368 ? -33.676 3.790 27.020 1.00 36.78 368 GLU A O 1
ATOM 2991 N N . SER A 1 369 ? -34.543 5.224 28.485 1.00 29.06 369 SER A N 1
ATOM 2992 C CA . SER A 1 369 ? -34.739 4.280 29.591 1.00 29.06 369 SER A CA 1
ATOM 2993 C C . SER A 1 369 ? -35.782 4.858 30.546 1.00 29.06 369 SER A C 1
ATOM 2995 O O . SER A 1 369 ? -35.728 6.035 30.896 1.00 29.06 369 SER A O 1
ATOM 2997 N N . ASN A 1 370 ? -36.777 4.050 30.911 1.00 33.50 370 ASN A N 1
ATOM 2998 C CA . ASN A 1 370 ? -37.925 4.499 31.698 1.00 33.50 370 ASN A CA 1
ATOM 2999 C C . ASN A 1 370 ? -37.541 4.756 33.159 1.00 33.50 370 ASN A C 1
ATOM 3001 O O . ASN A 1 370 ? -37.187 3.805 33.846 1.00 33.50 370 ASN A O 1
ATOM 3005 N N . ASP A 1 371 ? -37.771 5.971 33.663 1.00 26.59 371 ASP A N 1
ATOM 3006 C CA . ASP A 1 371 ? -37.891 6.195 35.110 1.00 26.59 371 ASP A CA 1
ATOM 3007 C C . ASP A 1 371 ? -38.960 7.244 35.466 1.00 26.59 371 ASP A C 1
ATOM 3009 O O . ASP A 1 371 ? -38.705 8.345 35.952 1.00 26.59 371 ASP A O 1
ATOM 3013 N N . ASN A 1 372 ? -40.225 6.853 35.281 1.00 33.88 372 ASN A N 1
ATOM 3014 C CA . ASN A 1 372 ? -41.374 7.497 35.931 1.00 33.88 372 ASN A CA 1
ATOM 3015 C C . ASN A 1 372 ? -41.387 7.151 37.440 1.00 33.88 372 ASN A C 1
ATOM 3017 O O . ASN A 1 372 ? -42.318 6.510 37.932 1.00 33.88 372 ASN A O 1
ATOM 3021 N N . LYS A 1 373 ? -40.308 7.509 38.157 1.00 38.28 373 LYS A N 1
ATOM 3022 C CA . LYS A 1 373 ? -40.099 7.295 39.602 1.00 38.28 373 LYS A CA 1
ATOM 3023 C C . LYS A 1 373 ? -38.881 8.078 40.126 1.00 38.28 373 LYS A C 1
ATOM 3025 O O . LYS A 1 373 ? -37.816 7.517 40.315 1.00 38.28 373 LYS A O 1
ATOM 3030 N N . ILE A 1 374 ? -39.081 9.357 40.448 1.00 28.91 374 ILE A N 1
ATOM 3031 C CA . ILE A 1 374 ? -38.555 10.048 41.650 1.00 28.91 374 ILE A CA 1
ATOM 3032 C C . ILE A 1 374 ? -39.274 11.406 41.717 1.00 28.91 374 ILE A C 1
ATOM 3034 O O . ILE A 1 374 ? -38.877 12.395 41.116 1.00 28.91 374 ILE A O 1
ATOM 3038 N N . GLU A 1 375 ? -40.397 11.436 42.438 1.00 29.77 375 GLU A N 1
ATOM 3039 C CA . GLU A 1 375 ? -41.094 12.672 42.821 1.00 29.77 375 GLU A CA 1
ATOM 3040 C C . GLU A 1 375 ? -41.082 12.794 44.353 1.00 29.77 375 GLU A C 1
ATOM 3042 O O . GLU A 1 375 ? -42.102 12.649 45.033 1.00 29.7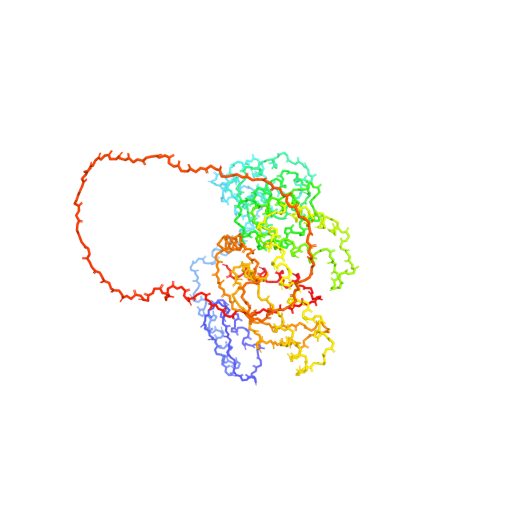7 375 GLU A O 1
ATOM 3047 N N . LYS A 1 376 ? -39.880 12.971 44.915 1.00 30.58 376 LYS A N 1
ATOM 3048 C CA . LYS A 1 376 ? -39.627 13.475 46.276 1.00 30.58 376 LYS A CA 1
ATOM 3049 C C . LYS A 1 376 ? -38.132 13.658 46.505 1.00 30.58 376 LYS A C 1
ATOM 3051 O O . LYS A 1 376 ? -37.334 12.909 45.954 1.00 30.58 376 LYS A O 1
ATOM 3056 N N . CYS A 1 377 ? -37.820 14.615 47.383 1.00 27.03 377 CYS A N 1
ATOM 3057 C CA . CYS A 1 377 ? -36.506 15.239 47.562 1.00 27.03 377 CYS A CA 1
ATOM 3058 C C . CYS A 1 377 ? -36.103 16.063 46.312 1.00 27.03 377 CYS A C 1
ATOM 3060 O O . CYS A 1 377 ? -36.148 15.557 45.202 1.00 27.03 377 CYS A O 1
ATOM 3062 N N . GLU A 1 378 ? -35.776 17.354 46.395 1.00 25.19 378 GLU A N 1
ATOM 3063 C CA . GLU A 1 378 ? -35.564 18.223 47.563 1.00 25.19 378 GLU A CA 1
ATOM 3064 C C . GLU A 1 378 ? -36.353 19.534 47.414 1.00 25.19 378 GLU A C 1
ATOM 3066 O O . GLU A 1 378 ? -36.349 20.157 46.358 1.00 25.19 378 GLU A O 1
ATOM 3071 N N . ASN A 1 379 ? -37.053 19.962 48.473 1.00 25.38 379 ASN A N 1
ATOM 3072 C CA . ASN A 1 379 ? -37.833 21.210 48.469 1.00 25.38 379 ASN A CA 1
ATOM 3073 C C . ASN A 1 379 ? -37.623 22.021 49.768 1.00 25.38 379 ASN A C 1
ATOM 3075 O O . ASN A 1 379 ? -38.556 22.475 50.430 1.00 25.38 379 ASN A O 1
ATOM 3079 N N . LEU A 1 380 ? -36.347 22.157 50.143 1.00 26.52 380 LEU A N 1
ATOM 3080 C CA . LEU A 1 380 ? -35.791 23.129 51.090 1.00 26.52 380 LEU A CA 1
ATOM 3081 C C . LEU A 1 380 ? -34.490 23.628 50.425 1.00 26.52 380 LEU A C 1
ATOM 3083 O O . LEU A 1 380 ? -33.680 22.804 50.029 1.00 26.52 380 LEU A O 1
ATOM 3087 N N . THR A 1 381 ? -34.213 24.917 50.221 1.00 26.72 381 THR A N 1
ATOM 3088 C CA . THR A 1 381 ? -34.415 26.069 51.122 1.00 26.72 381 THR A CA 1
ATOM 3089 C C . THR A 1 381 ? -34.725 27.364 50.330 1.00 26.72 381 THR A C 1
ATOM 3091 O O . THR A 1 381 ? -34.652 27.382 49.106 1.00 26.72 381 THR A O 1
ATOM 3094 N N . LYS A 1 382 ? -35.143 28.443 51.011 1.00 25.75 382 LYS A N 1
ATOM 3095 C CA . LYS A 1 382 ? -35.760 29.658 50.427 1.00 25.75 382 LYS A CA 1
ATOM 3096 C C . LYS A 1 382 ? -34.808 30.855 50.227 1.00 25.75 382 LYS A C 1
ATOM 3098 O O . LYS A 1 382 ? -33.858 31.006 50.988 1.00 25.75 382 LYS A O 1
ATOM 3103 N N . ASN A 1 383 ? -35.261 31.801 49.384 1.00 24.25 383 ASN A N 1
ATOM 3104 C CA . ASN A 1 383 ? -34.798 33.200 49.208 1.00 24.25 383 ASN A CA 1
ATOM 3105 C C . ASN A 1 383 ? -33.430 33.329 48.494 1.00 24.25 383 ASN A C 1
ATOM 3107 O O . ASN A 1 383 ? -32.638 32.400 48.525 1.00 24.25 383 ASN A O 1
ATOM 3111 N N . VAL A 1 384 ? -33.087 34.401 47.762 1.00 25.91 384 VAL A N 1
ATOM 3112 C CA . VAL A 1 384 ? -33.381 35.857 47.858 1.00 25.91 384 VAL A CA 1
ATOM 3113 C C . VAL A 1 384 ? -33.574 36.410 46.417 1.00 25.91 384 VAL A C 1
ATOM 3115 O O . VAL A 1 384 ? -32.722 36.168 45.575 1.00 25.91 384 VAL A O 1
ATOM 3118 N N . GLN A 1 385 ? -34.739 36.925 45.988 1.00 24.92 385 GLN A N 1
ATOM 3119 C CA . GLN A 1 385 ? -35.355 38.259 46.210 1.00 24.92 385 GLN A CA 1
ATOM 3120 C C . GLN A 1 385 ? -35.151 39.243 45.023 1.00 24.92 385 GLN A C 1
ATOM 3122 O O . GLN A 1 385 ? -34.057 39.741 44.807 1.00 24.92 385 GLN A O 1
ATOM 3127 N N . ASN A 1 386 ? -36.254 39.552 44.323 1.00 23.06 386 ASN A N 1
ATOM 3128 C CA . ASN A 1 386 ? -36.555 40.709 43.449 1.00 23.06 386 ASN A CA 1
ATOM 3129 C C . ASN A 1 386 ? -35.478 41.327 42.522 1.00 23.06 386 ASN A C 1
ATOM 3131 O O . ASN A 1 386 ? -34.587 42.022 43.001 1.00 23.06 386 ASN A O 1
ATOM 3135 N N . CYS A 1 387 ? -35.785 41.401 41.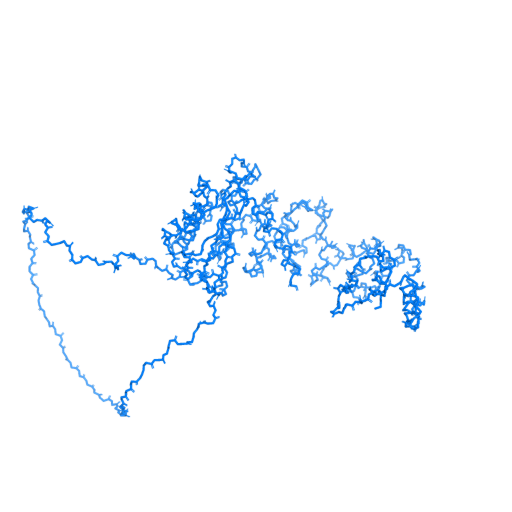212 1.00 23.69 387 CYS A N 1
ATOM 3136 C CA . CYS A 1 387 ? -35.946 42.721 40.573 1.00 23.69 387 CYS A CA 1
ATOM 3137 C C . CYS A 1 387 ? -36.784 42.749 39.270 1.00 23.69 387 CYS A C 1
ATOM 3139 O O . CYS A 1 387 ? -36.812 41.806 38.491 1.00 23.69 387 CYS A O 1
ATOM 3141 N N . SER A 1 388 ? -37.448 43.896 39.094 1.00 22.12 388 SER A N 1
ATOM 3142 C CA . SER A 1 388 ? -38.128 44.493 37.924 1.00 22.12 388 SER A CA 1
ATOM 3143 C C . SER A 1 388 ? -37.622 44.117 36.508 1.00 22.12 388 SER A C 1
ATOM 3145 O O . SER A 1 388 ? -36.420 44.013 36.313 1.00 22.12 388 SER A O 1
ATOM 3147 N N . GLY A 1 389 ? -38.452 44.078 35.447 1.00 23.50 389 GLY A N 1
ATOM 3148 C CA . GLY A 1 389 ? -39.911 44.310 35.366 1.00 23.50 389 GLY A CA 1
ATOM 3149 C C . GLY A 1 389 ? -40.412 44.875 34.009 1.00 23.50 389 GLY A C 1
ATOM 3150 O O . GLY A 1 389 ? -39.615 45.172 33.129 1.00 23.50 389 GLY A O 1
ATOM 3151 N N . LYS A 1 390 ? -41.739 45.102 33.919 1.00 24.36 390 LYS A N 1
ATOM 3152 C CA . LYS A 1 390 ? -42.543 45.758 32.845 1.00 24.36 390 LYS A CA 1
ATOM 3153 C C . LYS A 1 390 ? -42.779 45.042 31.496 1.00 24.36 390 LYS A C 1
ATOM 3155 O O . LYS A 1 390 ? -41.869 44.639 30.787 1.00 24.36 390 LYS A O 1
ATOM 3160 N N . MET A 1 391 ? -44.063 45.031 31.118 1.00 20.89 391 MET A N 1
ATOM 3161 C CA . MET A 1 391 ? -44.609 44.780 29.775 1.00 20.89 391 MET A CA 1
ATOM 3162 C C . MET A 1 391 ? -44.360 45.965 28.821 1.00 20.89 391 MET A C 1
ATOM 3164 O O . MET A 1 391 ? -44.380 47.105 29.286 1.00 20.89 391 MET A O 1
ATOM 3168 N N . ILE A 1 392 ? -44.359 45.709 27.505 1.00 23.66 392 ILE A N 1
ATOM 3169 C CA . ILE A 1 392 ? -45.108 46.484 26.482 1.00 23.66 392 ILE A CA 1
ATOM 3170 C C . ILE A 1 392 ? -45.775 45.462 25.529 1.00 23.66 392 ILE A C 1
ATOM 3172 O O . ILE A 1 392 ? -45.362 44.304 25.498 1.00 23.66 392 ILE A O 1
ATOM 3176 N N . ASN A 1 393 ? -46.856 45.838 24.833 1.00 21.72 393 ASN A N 1
ATOM 3177 C CA . ASN A 1 393 ? -47.787 44.910 24.182 1.00 21.72 393 ASN A CA 1
ATOM 3178 C C . ASN A 1 393 ? -48.230 45.361 22.770 1.00 21.72 393 ASN A C 1
ATOM 3180 O O . ASN A 1 393 ? -48.602 46.517 22.597 1.00 21.72 393 ASN A O 1
ATOM 3184 N N . SER A 1 394 ? -48.356 44.391 21.852 1.00 22.38 394 SER A N 1
ATOM 3185 C CA . SER A 1 394 ? -49.284 44.329 20.696 1.00 22.38 394 SER A CA 1
ATOM 3186 C C . SER A 1 394 ? -49.196 45.312 19.505 1.00 22.38 394 SER A C 1
ATOM 3188 O O . SER A 1 394 ? -49.017 46.510 19.689 1.00 22.38 394 SER A O 1
ATOM 3190 N N . LYS A 1 395 ? -49.585 44.772 18.326 1.00 22.56 395 LYS A N 1
ATOM 3191 C CA . LYS A 1 395 ? -50.158 45.442 17.125 1.00 22.56 395 LYS A CA 1
ATOM 3192 C C . LYS A 1 395 ? -49.197 46.258 16.228 1.00 22.56 395 LYS A C 1
ATOM 3194 O O . LYS A 1 395 ? -48.207 46.779 16.718 1.00 22.56 395 LYS A O 1
ATOM 3199 N N . SER A 1 396 ? -49.425 46.386 14.911 1.00 21.95 396 SER A N 1
ATOM 3200 C CA . SER A 1 396 ? -50.472 45.844 13.996 1.00 21.95 396 SER A CA 1
ATOM 3201 C C . SER A 1 396 ? -49.884 45.568 12.575 1.00 21.95 396 SER A C 1
ATOM 3203 O O . SER A 1 396 ? -48.663 45.565 12.461 1.00 21.95 396 SER A O 1
ATOM 3205 N N . GLU A 1 397 ? -50.577 45.256 11.458 1.00 23.58 397 GLU A N 1
ATOM 3206 C CA . GLU A 1 397 ? -52.012 45.251 11.059 1.00 23.58 397 GLU A CA 1
ATOM 3207 C C . GLU A 1 397 ? -52.307 44.119 10.022 1.00 23.58 397 GLU A C 1
ATOM 3209 O O . GLU A 1 397 ? -51.825 43.004 10.205 1.00 23.58 397 GLU A O 1
ATOM 3214 N N . LEU A 1 398 ? -53.111 44.364 8.971 1.00 21.30 398 LEU A N 1
ATOM 3215 C CA . LEU A 1 398 ? -53.588 43.415 7.939 1.00 21.30 398 LEU A CA 1
ATOM 3216 C C . LEU A 1 398 ? -53.851 44.124 6.586 1.00 21.30 398 LEU A C 1
ATOM 3218 O O . LEU A 1 398 ? -53.978 45.349 6.583 1.00 21.30 398 LEU A O 1
ATOM 3222 N N . LYS A 1 399 ? -54.075 43.307 5.531 1.00 22.59 399 LYS A N 1
ATOM 3223 C CA . LYS A 1 399 ? -54.829 43.515 4.255 1.00 22.59 399 LYS A CA 1
ATOM 3224 C C . LYS A 1 399 ? -53.999 43.357 2.961 1.00 22.59 399 LYS A C 1
ATOM 3226 O O . LYS A 1 399 ? -52.965 43.999 2.833 1.00 22.59 399 LYS A O 1
ATOM 3231 N N . ASP A 1 400 ? -54.272 42.339 2.126 1.00 21.59 400 ASP A N 1
ATOM 3232 C CA . ASP A 1 400 ? -55.257 42.250 0.998 1.00 21.59 400 ASP A CA 1
ATOM 3233 C C . ASP A 1 400 ? -54.584 42.686 -0.331 1.00 21.59 400 ASP A C 1
ATOM 3235 O O . ASP A 1 400 ? -53.712 43.545 -0.289 1.00 21.59 400 ASP A O 1
ATOM 3239 N N . GLU A 1 401 ? -54.872 42.211 -1.553 1.00 22.38 401 GLU A N 1
ATOM 3240 C CA . GLU A 1 401 ? -55.724 41.155 -2.165 1.00 22.38 401 GLU A CA 1
ATOM 3241 C C . GLU A 1 401 ? -55.219 40.974 -3.639 1.00 22.38 401 GLU A C 1
ATOM 3243 O O . GLU A 1 401 ? -54.399 41.781 -4.074 1.00 22.38 401 GLU A O 1
ATOM 3248 N N . SER A 1 402 ? -55.602 40.041 -4.530 1.00 23.08 402 SER A N 1
ATOM 3249 C CA . SER A 1 402 ? -56.464 38.830 -4.587 1.00 23.08 402 SER A CA 1
ATOM 3250 C C . SER A 1 402 ? -56.133 38.056 -5.904 1.00 23.08 402 SER A C 1
ATOM 3252 O O . SER A 1 402 ? -55.353 38.573 -6.702 1.00 23.08 402 SER A O 1
ATOM 3254 N N . SER A 1 403 ? -56.780 36.904 -6.187 1.00 23.00 403 SER A N 1
ATOM 3255 C CA . SER A 1 403 ? -56.876 36.192 -7.506 1.00 23.00 403 SER A CA 1
ATOM 3256 C C . SER A 1 403 ? -55.581 35.616 -8.134 1.00 23.00 403 SER A C 1
ATOM 3258 O O . SER A 1 403 ? -54.504 36.178 -7.982 1.00 23.00 403 SER A O 1
ATOM 3260 N N . ASP A 1 404 ? -55.561 34.497 -8.871 1.00 23.11 404 ASP A N 1
ATOM 3261 C CA . ASP A 1 404 ? -56.551 33.468 -9.272 1.00 23.11 404 ASP A CA 1
ATOM 3262 C C . ASP A 1 404 ? -55.741 32.205 -9.693 1.00 23.11 404 ASP A C 1
ATOM 3264 O O . ASP A 1 404 ? -54.565 32.340 -10.025 1.00 23.11 404 ASP A O 1
ATOM 3268 N N . ASN A 1 405 ? -56.224 30.968 -9.855 1.00 23.97 405 ASN A N 1
ATOM 3269 C CA . ASN A 1 405 ? -57.338 30.128 -9.382 1.00 23.97 405 ASN A CA 1
ATOM 3270 C C . ASN A 1 405 ? -57.253 28.811 -10.208 1.00 23.97 405 ASN A C 1
ATOM 3272 O O . ASN A 1 405 ? -56.517 28.757 -11.193 1.00 23.97 405 ASN A O 1
ATOM 3276 N N . THR A 1 406 ? -58.074 27.801 -9.897 1.00 25.11 406 THR A N 1
ATOM 3277 C CA . THR A 1 406 ? -58.219 26.509 -10.628 1.00 25.11 406 THR A CA 1
ATOM 3278 C C . THR A 1 406 ? -57.026 25.516 -10.552 1.00 25.11 406 THR A C 1
ATOM 3280 O O . THR A 1 406 ? -55.877 25.901 -10.720 1.00 25.11 406 THR A O 1
ATOM 3283 N N . ASN A 1 407 ? -57.224 24.207 -10.326 1.00 24.95 407 ASN A N 1
ATOM 3284 C CA . ASN A 1 407 ? -58.453 23.526 -9.890 1.00 24.95 407 ASN A CA 1
ATOM 3285 C C . ASN A 1 407 ? -58.214 22.187 -9.152 1.00 24.95 407 ASN A C 1
ATOM 3287 O O . ASN A 1 407 ? -57.143 21.595 -9.237 1.00 24.95 407 ASN A O 1
ATOM 3291 N N . SER A 1 408 ? -59.275 21.771 -8.451 1.00 24.05 408 SER A N 1
ATOM 3292 C CA . SER A 1 408 ? -59.741 20.416 -8.077 1.00 24.05 408 SER A CA 1
ATOM 3293 C C . SER A 1 408 ? -59.033 19.155 -8.645 1.00 24.05 408 SER A C 1
ATOM 3295 O O . SER A 1 408 ? -58.582 19.146 -9.783 1.00 24.05 408 SER A O 1
ATOM 3297 N N . GLU A 1 409 ? -59.007 17.995 -7.961 1.00 25.20 409 GLU A N 1
ATOM 3298 C CA . GLU A 1 409 ? -59.573 17.612 -6.647 1.00 25.20 409 GLU A CA 1
ATOM 3299 C C . GLU A 1 409 ? -58.958 16.308 -6.075 1.00 25.20 409 GLU A C 1
ATOM 3301 O O . GLU A 1 409 ? -58.553 15.418 -6.813 1.00 25.20 409 GLU A O 1
ATOM 3306 N N . ASN A 1 410 ? -58.954 16.213 -4.737 1.00 23.02 410 ASN A N 1
ATOM 3307 C CA . ASN A 1 410 ? -59.273 15.050 -3.876 1.00 23.02 410 ASN A CA 1
ATOM 3308 C C . ASN A 1 410 ? -59.578 13.679 -4.557 1.00 23.02 410 ASN A C 1
ATOM 3310 O O . ASN A 1 410 ? -60.374 13.620 -5.485 1.00 23.02 410 ASN A O 1
ATOM 3314 N N . LEU A 1 411 ? -59.159 12.507 -4.032 1.00 23.69 411 LEU A N 1
ATOM 3315 C CA . LEU A 1 411 ? -59.624 11.964 -2.734 1.00 23.69 411 LEU A CA 1
ATOM 3316 C C . LEU A 1 411 ? -58.876 10.661 -2.280 1.00 23.69 411 LEU A C 1
ATOM 3318 O O . LEU A 1 411 ? -58.804 9.695 -3.027 1.00 23.69 411 LEU A O 1
ATOM 3322 N N . THR A 1 412 ? -58.458 10.597 -1.004 1.00 22.38 412 THR A N 1
ATOM 3323 C CA . THR A 1 412 ? -58.334 9.411 -0.094 1.00 22.38 412 THR A CA 1
ATOM 3324 C C . THR A 1 412 ? -57.620 8.071 -0.436 1.00 22.38 412 THR A C 1
ATOM 3326 O O . THR A 1 412 ? -58.032 7.350 -1.335 1.00 22.38 412 THR A O 1
ATOM 3329 N N . ARG A 1 413 ? -56.839 7.614 0.577 1.00 22.22 413 ARG A N 1
ATOM 3330 C CA . ARG A 1 413 ? -56.841 6.282 1.273 1.00 22.22 413 ARG A CA 1
ATOM 3331 C C . ARG A 1 413 ? -55.752 5.203 1.014 1.00 22.22 413 ARG A C 1
ATOM 3333 O O . ARG A 1 413 ? -55.905 4.328 0.177 1.00 22.22 413 ARG A O 1
ATOM 3340 N N . THR A 1 414 ? -54.829 5.140 1.986 1.00 23.38 414 THR A N 1
ATOM 3341 C CA . THR A 1 414 ? -54.437 3.953 2.800 1.00 23.38 414 THR A CA 1
ATOM 3342 C C . THR A 1 414 ? -53.843 2.691 2.148 1.00 23.38 414 THR A C 1
ATOM 3344 O O . THR A 1 414 ? -54.557 1.706 1.972 1.00 23.38 414 THR A O 1
ATOM 3347 N N . SER A 1 415 ? -52.513 2.660 2.062 1.00 25.22 415 SER A N 1
ATOM 3348 C CA . SER A 1 415 ? -51.586 1.703 2.719 1.00 25.22 415 SER A CA 1
ATOM 3349 C C . SER A 1 415 ? -50.234 2.462 2.879 1.00 25.22 415 SER A C 1
ATOM 3351 O O . SER A 1 415 ? -50.099 3.525 2.276 1.00 25.22 415 SER A O 1
ATOM 3353 N N . PHE A 1 416 ? -49.293 2.216 3.801 1.00 34.84 416 PHE A N 1
ATOM 3354 C CA . PHE A 1 416 ? -48.658 0.977 4.276 1.00 34.84 416 PHE A CA 1
ATOM 3355 C C . PHE A 1 416 ? -48.001 0.163 3.147 1.00 34.84 416 PHE A C 1
ATOM 3357 O O . PHE A 1 416 ? -48.558 0.076 2.057 1.00 34.84 416 PHE A O 1
ATOM 3364 N N . ASP A 1 417 ? -46.831 -0.403 3.460 1.00 29.08 417 ASP A N 1
ATOM 3365 C CA . ASP A 1 417 ? -45.944 -1.215 2.607 1.00 29.08 417 ASP A CA 1
ATOM 3366 C C . ASP A 1 417 ? -45.036 -0.421 1.635 1.00 29.08 417 ASP A C 1
ATOM 3368 O O . ASP A 1 417 ? -45.328 -0.297 0.453 1.00 29.08 417 ASP A O 1
ATOM 3372 N N . ASP A 1 418 ? -43.905 0.083 2.160 1.00 29.22 418 ASP A N 1
ATOM 3373 C CA . ASP A 1 418 ? -42.762 0.656 1.405 1.00 29.22 418 ASP A CA 1
ATOM 3374 C C . ASP A 1 418 ? -41.412 0.468 2.175 1.00 29.22 418 ASP A C 1
ATOM 3376 O O . ASP A 1 418 ? -40.496 1.285 2.096 1.00 29.22 418 ASP A O 1
ATOM 3380 N N . GLU A 1 419 ? -41.272 -0.609 2.973 1.00 35.53 419 GLU A N 1
ATOM 3381 C CA . GLU A 1 419 ? -40.047 -0.927 3.758 1.00 35.53 419 GLU A CA 1
ATOM 3382 C C . GLU A 1 419 ? -39.298 -2.208 3.301 1.00 35.53 419 GLU A C 1
ATOM 3384 O O . GLU A 1 419 ? -38.320 -2.610 3.932 1.00 35.53 419 GLU A O 1
ATOM 3389 N N . GLU A 1 420 ? -39.688 -2.851 2.191 1.00 36.44 420 GLU A N 1
ATOM 3390 C CA . GLU A 1 420 ? -39.120 -4.151 1.762 1.00 36.44 420 GLU A CA 1
ATOM 3391 C C . GLU A 1 420 ? -38.030 -4.097 0.658 1.00 36.44 420 GLU A C 1
ATOM 3393 O O . GLU A 1 420 ? -37.706 -5.129 0.073 1.00 36.44 420 GLU A O 1
ATOM 3398 N N . GLU A 1 421 ? -37.380 -2.950 0.395 1.00 40.06 421 GLU A N 1
ATOM 3399 C CA . GLU A 1 421 ? -36.392 -2.822 -0.706 1.00 40.06 421 GLU A CA 1
ATOM 3400 C C . GLU A 1 421 ? -34.965 -2.365 -0.294 1.00 40.06 421 GLU A C 1
ATOM 3402 O O . GLU A 1 421 ? -34.425 -1.407 -0.836 1.00 40.06 421 GLU A O 1
ATOM 3407 N N . SER A 1 422 ? -34.293 -3.066 0.643 1.00 42.09 422 SER A N 1
ATOM 3408 C CA . SER A 1 422 ? -32.797 -3.114 0.677 1.00 42.09 422 SER A CA 1
ATOM 3409 C C . SER A 1 422 ? -32.145 -4.268 1.481 1.00 42.09 422 SER A C 1
ATOM 3411 O O . SER A 1 422 ? -30.977 -4.180 1.874 1.00 42.09 422 SER A O 1
ATOM 3413 N N . ASN A 1 423 ? -32.863 -5.368 1.741 1.00 47.28 423 ASN A N 1
ATOM 3414 C CA . ASN A 1 423 ? -32.457 -6.399 2.719 1.00 47.28 423 ASN A CA 1
ATOM 3415 C C . ASN A 1 423 ? -31.448 -7.460 2.198 1.00 47.28 423 ASN A C 1
ATOM 3417 O O . ASN A 1 423 ? -31.270 -8.504 2.822 1.00 47.28 423 ASN A O 1
ATOM 3421 N N . LEU A 1 424 ? -30.814 -7.234 1.039 1.00 54.00 424 LEU A N 1
ATOM 3422 C CA . LEU A 1 424 ? -29.989 -8.235 0.335 1.00 54.00 424 LEU A CA 1
ATOM 3423 C C . LEU A 1 424 ? -28.506 -8.272 0.758 1.00 54.00 424 LEU A C 1
ATOM 3425 O O . LEU A 1 424 ? -27.854 -9.295 0.556 1.00 54.00 424 LEU A O 1
ATOM 3429 N N . ASP A 1 425 ? -27.986 -7.205 1.373 1.00 71.50 425 ASP A N 1
ATOM 3430 C CA . ASP A 1 425 ? -26.546 -7.043 1.660 1.00 71.50 425 ASP A CA 1
ATOM 3431 C C . ASP A 1 425 ? -26.150 -7.303 3.128 1.00 71.50 425 ASP A C 1
ATOM 3433 O O . ASP A 1 425 ? -25.000 -7.076 3.512 1.00 71.50 425 ASP A O 1
ATOM 3437 N N . GLU A 1 426 ? -27.087 -7.737 3.978 1.00 90.25 426 GLU A N 1
ATOM 3438 C CA . GLU A 1 426 ? -26.827 -7.963 5.406 1.00 90.25 426 GLU A CA 1
ATOM 3439 C C . GLU A 1 426 ? -26.389 -9.406 5.697 1.00 90.25 426 GLU A C 1
ATOM 3441 O O . GLU A 1 426 ? -27.196 -10.337 5.726 1.00 90.25 426 GLU A O 1
ATOM 3446 N N . ILE A 1 427 ? -25.098 -9.593 5.979 1.00 93.06 427 ILE A N 1
ATOM 3447 C CA . ILE A 1 427 ? -24.479 -10.905 6.210 1.00 93.06 427 ILE A CA 1
ATOM 3448 C 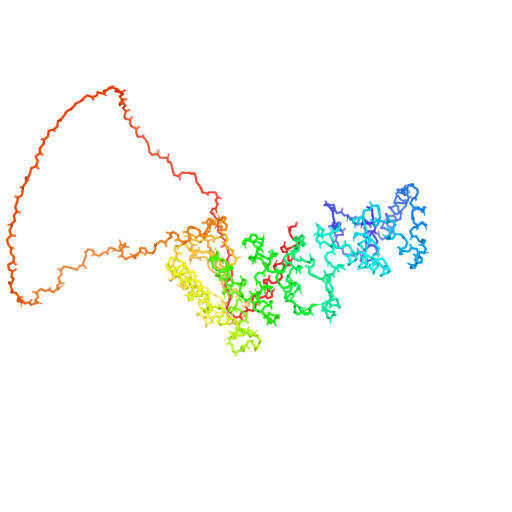C . ILE A 1 427 ? -23.908 -11.038 7.627 1.00 93.06 427 ILE A C 1
ATOM 3450 O O . ILE A 1 427 ? -23.484 -10.071 8.255 1.00 93.06 427 ILE A O 1
ATOM 3454 N N . TRP A 1 428 ? -23.850 -12.267 8.144 1.00 92.62 428 TRP A N 1
ATOM 3455 C CA . TRP A 1 428 ? -23.163 -12.567 9.404 1.00 92.62 428 TRP A CA 1
ATOM 3456 C C . TRP A 1 428 ? -21.687 -12.898 9.145 1.00 92.62 428 TRP A C 1
ATOM 3458 O O . TRP A 1 428 ? -21.349 -14.047 8.856 1.00 92.62 428 TRP A O 1
ATOM 3468 N N . GLN A 1 429 ? -20.798 -11.912 9.279 1.00 92.44 429 GLN A N 1
ATOM 3469 C CA . GLN A 1 429 ? -19.353 -12.100 9.129 1.00 92.44 429 GLN A CA 1
ATOM 3470 C C . GLN A 1 429 ? -18.705 -12.499 10.464 1.00 92.44 429 GLN A C 1
ATOM 3472 O O . GLN A 1 429 ? -18.899 -11.856 11.496 1.00 92.44 429 GLN A O 1
ATOM 3477 N N . SER A 1 430 ? -17.896 -13.560 10.459 1.00 91.81 430 SER A N 1
ATOM 3478 C CA . SER A 1 430 ? -17.106 -13.967 11.628 1.00 91.81 430 SER A CA 1
ATOM 3479 C C . SER A 1 430 ? -15.710 -13.339 11.620 1.00 91.81 430 SER A C 1
ATOM 3481 O O . SER A 1 430 ? -15.043 -13.308 10.586 1.00 91.81 430 SER A O 1
ATOM 3483 N N . ALA A 1 431 ? -15.247 -12.881 12.784 1.00 90.44 431 ALA A N 1
ATOM 3484 C CA . ALA A 1 431 ? -13.930 -12.278 12.980 1.00 90.44 431 ALA A CA 1
ATOM 3485 C C . ALA A 1 431 ? -13.200 -12.920 14.170 1.00 90.44 431 ALA A C 1
ATOM 3487 O O . ALA A 1 431 ? -13.814 -13.250 15.187 1.00 90.44 431 ALA A O 1
ATOM 3488 N N . ILE A 1 432 ? -11.881 -13.097 14.039 1.00 89.06 432 ILE A N 1
ATOM 3489 C CA . ILE A 1 432 ? -11.010 -13.598 15.110 1.00 89.06 432 ILE A CA 1
ATOM 3490 C C . ILE A 1 432 ? -10.251 -12.420 15.713 1.00 89.06 432 ILE A C 1
ATOM 3492 O O . ILE A 1 432 ? -9.497 -11.753 15.004 1.00 89.06 432 ILE A O 1
ATOM 3496 N N . PHE A 1 433 ? -10.379 -12.225 17.023 1.00 87.56 433 PHE A N 1
ATOM 3497 C CA . PHE A 1 433 ? -9.560 -11.278 17.773 1.00 87.56 433 PHE A CA 1
ATOM 3498 C C . PHE A 1 433 ? -8.391 -12.008 18.427 1.00 87.56 433 PHE A C 1
ATOM 3500 O O . PHE A 1 433 ? -8.544 -13.080 19.021 1.00 87.56 433 PHE A O 1
ATOM 3507 N N . LYS A 1 434 ? -7.205 -11.414 18.290 1.00 81.81 434 LYS A N 1
ATOM 3508 C CA . LYS A 1 434 ? -5.943 -11.901 18.842 1.00 81.81 434 LYS A CA 1
ATOM 3509 C C . LYS A 1 434 ? -5.262 -10.755 19.575 1.00 81.81 434 LYS A C 1
ATOM 3511 O O . LYS A 1 434 ? -5.110 -9.681 19.004 1.00 81.81 434 LYS A O 1
ATOM 3516 N N . VAL A 1 435 ? -4.820 -11.002 20.803 1.00 75.50 435 VAL A N 1
ATOM 3517 C CA . VAL A 1 435 ? -3.967 -10.077 21.557 1.00 75.50 435 VAL A CA 1
ATOM 3518 C C . VAL A 1 435 ? -2.552 -10.628 21.572 1.00 75.50 435 VAL A C 1
ATOM 3520 O O . VAL A 1 435 ? -2.353 -11.788 21.933 1.00 75.50 435 VAL A O 1
ATOM 3523 N N . GLY A 1 436 ? -1.594 -9.793 21.168 1.00 64.31 436 GLY A N 1
ATOM 3524 C CA . GLY A 1 436 ? -0.170 -10.108 21.195 1.00 64.31 436 GLY A CA 1
ATOM 3525 C C . GLY A 1 436 ? 0.250 -11.281 20.310 1.00 64.31 436 GLY A C 1
ATOM 3526 O O . GLY A 1 436 ? 1.200 -11.945 20.669 1.00 64.31 436 GLY A O 1
ATOM 3527 N N . ASP A 1 437 ? -0.440 -11.604 19.213 1.00 66.75 437 ASP A N 1
ATOM 3528 C CA . ASP A 1 437 ? 0.120 -12.454 18.140 1.00 66.75 437 ASP A CA 1
ATOM 3529 C C . ASP A 1 437 ? 0.602 -11.533 17.002 1.00 66.75 437 ASP A C 1
ATOM 3531 O O . ASP A 1 437 ? -0.116 -10.589 16.661 1.00 66.75 437 ASP A O 1
ATOM 3535 N N . ASP A 1 438 ? 1.741 -11.815 16.357 1.00 71.12 438 ASP A N 1
ATOM 3536 C CA . ASP A 1 438 ? 2.207 -11.018 15.204 1.00 71.12 438 ASP A CA 1
ATOM 3537 C C . ASP A 1 438 ? 1.277 -11.135 13.970 1.00 71.12 438 ASP A C 1
ATOM 3539 O O . ASP A 1 438 ? 1.407 -12.007 13.104 1.00 71.12 438 ASP A O 1
ATOM 3543 N N . VAL A 1 439 ? 0.333 -10.196 13.862 1.00 74.25 439 VAL A N 1
ATOM 3544 C CA . VAL A 1 439 ? -0.605 -10.076 12.733 1.00 74.25 439 VAL A CA 1
ATOM 3545 C C . VAL A 1 439 ? 0.038 -9.545 11.443 1.00 74.25 439 VAL A C 1
ATOM 3547 O O . VAL A 1 439 ? -0.580 -9.648 10.379 1.00 74.25 439 VAL A O 1
ATOM 3550 N N . ARG A 1 440 ? 1.266 -9.002 11.484 1.00 73.75 440 ARG A N 1
ATOM 3551 C CA . ARG A 1 440 ? 1.947 -8.422 10.307 1.00 73.75 440 ARG A CA 1
ATOM 3552 C C . ARG A 1 440 ? 2.248 -9.507 9.280 1.00 73.75 440 ARG A C 1
ATOM 3554 O O . ARG A 1 440 ? 1.958 -9.333 8.098 1.00 73.75 440 ARG A O 1
ATOM 3561 N N . GLN A 1 441 ? 2.743 -10.656 9.743 1.00 67.62 441 GLN A N 1
ATOM 3562 C CA . GLN A 1 441 ? 3.045 -11.819 8.900 1.00 67.62 441 GLN A CA 1
ATOM 3563 C C . GLN A 1 441 ? 1.785 -12.345 8.196 1.00 67.62 441 GLN A C 1
ATOM 3565 O O . GLN A 1 441 ? 1.800 -12.596 6.992 1.00 67.62 441 GLN A O 1
ATOM 3570 N N . VAL A 1 442 ? 0.666 -12.428 8.926 1.00 68.69 442 VAL A N 1
ATOM 3571 C CA . VAL A 1 442 ? -0.631 -12.852 8.374 1.00 68.69 442 VAL A CA 1
ATOM 3572 C C . VAL A 1 442 ? -1.128 -11.863 7.317 1.00 68.69 442 VAL A C 1
ATOM 3574 O O . VAL A 1 442 ? -1.568 -12.293 6.252 1.00 68.69 442 VAL A O 1
ATOM 3577 N N . ARG A 1 443 ? -1.014 -10.546 7.560 1.00 72.62 443 ARG A N 1
ATOM 3578 C CA . ARG A 1 443 ? -1.409 -9.521 6.578 1.00 72.62 443 ARG A CA 1
ATOM 3579 C C . ARG A 1 443 ? -0.528 -9.585 5.323 1.00 72.62 443 ARG A C 1
ATOM 3581 O O . ARG A 1 443 ? -1.077 -9.540 4.232 1.00 72.62 443 ARG A O 1
ATOM 3588 N N . ILE A 1 444 ? 0.788 -9.792 5.444 1.00 69.44 444 ILE A N 1
ATOM 3589 C CA . ILE A 1 444 ? 1.691 -9.979 4.289 1.00 69.44 444 ILE A CA 1
ATOM 3590 C C . ILE A 1 444 ? 1.297 -11.210 3.456 1.00 69.44 444 ILE A C 1
ATOM 3592 O O . ILE A 1 444 ? 1.180 -11.102 2.237 1.00 69.44 444 ILE A O 1
ATOM 3596 N N . ILE A 1 445 ? 1.045 -12.361 4.090 1.00 67.00 445 ILE A N 1
ATOM 3597 C CA . ILE A 1 445 ? 0.620 -13.581 3.379 1.00 67.00 445 ILE A CA 1
ATOM 3598 C C . ILE A 1 445 ? -0.729 -13.361 2.680 1.00 67.00 445 ILE A C 1
ATOM 3600 O O . ILE A 1 445 ? -0.879 -13.741 1.521 1.00 67.00 445 ILE A O 1
ATOM 3604 N N . LYS A 1 446 ? -1.687 -12.703 3.346 1.00 70.94 446 LYS A N 1
ATOM 3605 C CA . LYS A 1 446 ? -2.996 -12.364 2.770 1.00 70.94 446 LYS A CA 1
ATOM 3606 C C . LYS A 1 446 ? -2.860 -11.458 1.539 1.00 70.94 446 LYS A C 1
ATOM 3608 O O . LYS A 1 446 ? -3.433 -11.793 0.512 1.00 70.94 446 LYS A O 1
ATOM 3613 N N . LEU A 1 447 ? -2.030 -10.409 1.591 1.00 68.38 447 LEU A N 1
ATOM 3614 C CA . LEU A 1 447 ? -1.739 -9.565 0.420 1.00 68.38 447 LEU A CA 1
ATOM 3615 C C . LEU A 1 447 ? -1.150 -10.374 -0.750 1.00 68.38 447 LEU A C 1
ATOM 3617 O O . LEU A 1 447 ? -1.540 -10.163 -1.893 1.00 68.38 447 LEU A O 1
ATOM 3621 N N . ILE A 1 448 ? -0.234 -11.313 -0.488 1.00 72.56 448 ILE A N 1
ATOM 3622 C CA . ILE A 1 448 ? 0.348 -12.156 -1.548 1.00 72.56 448 ILE A CA 1
ATOM 3623 C C . ILE A 1 448 ? -0.719 -13.068 -2.172 1.00 72.56 448 ILE A C 1
ATOM 3625 O O . ILE A 1 448 ? -0.786 -13.168 -3.392 1.00 72.56 448 ILE A O 1
ATOM 3629 N N . VAL A 1 449 ? -1.565 -13.709 -1.358 1.00 73.81 449 VAL A N 1
ATOM 3630 C CA . VAL A 1 449 ? -2.662 -14.569 -1.843 1.00 73.81 449 VAL A CA 1
ATOM 3631 C C . VAL A 1 449 ? -3.679 -13.769 -2.657 1.00 73.81 449 VAL A C 1
ATOM 3633 O O . VAL A 1 449 ? -4.089 -14.214 -3.727 1.00 73.81 449 VAL A O 1
ATOM 3636 N N . ASP A 1 450 ? -4.045 -12.575 -2.197 1.00 72.81 450 ASP A N 1
ATOM 3637 C CA . ASP A 1 450 ? -5.021 -11.724 -2.880 1.00 72.81 450 ASP A CA 1
ATOM 3638 C C . ASP A 1 450 ? -4.474 -11.191 -4.209 1.00 72.81 450 ASP A C 1
ATOM 3640 O O . ASP A 1 450 ? -5.194 -11.178 -5.201 1.00 72.81 450 ASP A O 1
ATOM 3644 N N . HIS A 1 451 ? -3.177 -10.874 -4.283 1.00 74.25 451 HIS A N 1
ATOM 3645 C CA . HIS A 1 451 ? -2.504 -10.497 -5.532 1.00 74.25 451 HIS A CA 1
ATOM 3646 C C . HIS A 1 451 ? -2.393 -11.644 -6.562 1.00 74.25 451 HIS A C 1
ATOM 3648 O O . HIS A 1 451 ? -2.089 -11.383 -7.721 1.00 74.25 451 HIS A O 1
ATOM 3654 N N . PHE A 1 452 ? -2.638 -12.897 -6.160 1.00 71.00 452 PHE A N 1
ATOM 3655 C CA . PHE A 1 452 ? -2.776 -14.055 -7.058 1.00 71.00 452 PHE A CA 1
ATOM 3656 C C . PHE A 1 452 ? -4.234 -14.527 -7.227 1.00 71.00 452 PHE A C 1
ATOM 3658 O O . PHE A 1 452 ? -4.471 -15.541 -7.883 1.00 71.00 452 PHE A O 1
ATOM 3665 N N . SER A 1 453 ? -5.198 -13.835 -6.611 1.00 61.59 453 SER A N 1
ATOM 3666 C CA . SER A 1 453 ? -6.638 -14.135 -6.706 1.00 61.59 453 SER A CA 1
ATOM 3667 C C . SER A 1 453 ? -7.382 -13.214 -7.687 1.00 61.59 453 SER A C 1
ATOM 3669 O O . SER A 1 453 ? -8.557 -13.457 -7.964 1.00 61.59 453 SER A O 1
ATOM 3671 N N . TYR A 1 454 ? -6.688 -12.193 -8.202 1.00 45.88 454 TYR A N 1
ATOM 3672 C CA . TYR A 1 454 ? -7.060 -11.332 -9.329 1.00 45.88 454 TYR A CA 1
ATOM 3673 C C . TYR A 1 454 ? -6.173 -11.646 -10.546 1.00 45.88 454 TYR A C 1
ATOM 3675 O O . TYR A 1 454 ? -6.680 -11.503 -11.679 1.00 45.88 454 TYR A O 1
#

Foldseek 3Di:
DVQVLVVLVVLLVDDLPDPWPWDDRPPDGDTDTADSDNVVSVVVSVVVVVVVVVPDDVCVVVVVVVVPDDDDLVNLLVVLVVLVVVPLVSLLCPCVVVVVDVSSLLSNLVVCLVCVVRCLAPQSSVCSQDAQVCVVVVPVSLLCLLVHDADQLVVLLVCLDPRHQNDVSSLVSSLVNLVPDDPVSNLLCLLSLLVSLLRCPPCSSLVSLLVSCVVFLLSLLSNLVSLVLQQADFLVRPHGDPSRNVVSVVSNVSSQVVDDDLSNVLNCLQVVLVVLLLCLLVVLLPFDPDDRSQVSSLVSLVVRDDDALYADSVDLQWGFPAWDSNDKAFDPDDSSGKIKTKTWTFGHPNVVSRVRSSPDDPDPPPPPDDDPDDDDDDDDDDDDDDDDDDDDDDDDDDDDDDDDDDDDDDDDDDDDDDPPPDPPGTDIDMDMHTRRDSCSVVSVVVSVVVVVVD

Radius of gyration: 34.62 Å; chains: 1; bounding box: 87×99×90 Å

Secondary structure (DSSP, 8-state):
-HHHHHHHHHHTTS-SSSS--EEEETTEEEEEEPPSSHHHHHHHHHHHHHHHHHTPPTTHHHHHHHHT----HHHHHHHHHHHHHH-HHHHHTHHHH-TT-HHHHHHHHHHHHH-GGGTTT-GGGHHHH--HHHHHTT-GGGGGGGGSPP--HHHHHHTTSTTS---HHHHHHHHHHHTTS-HHHHHHHHHHHHHHGGG-TTSHHHHHHHHHHHH-HHHHHHHHHHHHHHSBSSSSS-SB-TTTHHHHHHHHHHHHHH--HHHHHHHHHHHHHHHHHHHHHHHGGGSPTTHHHHHHHHHHHHT----TT-EETTEEEEEEEEEEEEEEEE-SS-TT--EEEEEEEEE--HHHHHHHHHH-------S-S-------S-------------------------------------------SSTTSEEEEEEEE-SSS-HHHHHHHHHHHHHTT-

Sequence (454 aa):
MLEILNVLGKSLKLDINEENFEMKLDKIPYTIHCAETQDVRQAIDSDFSARCQEHKIEGENSISTWRAHSFTERTWKETVKLAWEISPVLAVYLPCRFKTSDAVKNEVSRLVRVSPTLVSHLPEALQYLVTPDSILTEQPEIIHILNWSLVSPIQALSFFSRQYPPHPVTAQYAIKVLSSYEPDVILFYIPQIVQAIRYDSMGYVTEFIKQTAKRSQLLAHQLIWNMKTNMFRDEESLEPDTELHDSLSHLIDSIVNDLSGNALRFYHRQFSFFDDVTSISGKIRSFPKGKQRKNALIDELQLIRLRKGCYLPSNSEALVLDIDRDFAVPLQSAAKAPFLSRFKVKTMAFNELENFALKIEEKNDLSESNDNKIEKCENLTKNVQNCSGKMINSKSELKDESSDNTNSENLTRTSFDDEEESNLDEIWQSAIFKVGDDVRQVRIIKLIVDHFSY

pLDDT: mean 79.09, std 22.43, range [20.89, 97.62]